Protein AF-A0A2A2M248-F1 (afdb_monomer)

Mean predicted aligned error: 16.59 Å

Secondary structure (DSSP, 8-state):
--SSHHHHHHHHHHHTTHHHHHHHHHTT-TTS--EEEEEEEHHHHHHHT-SS--TT--PPPPEESSSEE-----SEEEEEE-SSHHHHHHHHHHHHHHSTTT---S-------BTTTB-TTSSB-STT---HHHHHHHHSPPTTT-SSSTT-EEEEEEEEEE-HHHHHTS-HHHHHHHHTB-TTT-PBPPTTTS-TT-HHHHH--EETTEE---EE--EEEEEGGGTEEEEEEEEEESSTHHHHHHHHHHHTTTTTT---GGGGTEEE---EEEEE--HHHHHT----------------------PPPPPP----TT-GGGS---HHHHHHHHHHHHHHHHHH--GGGTSB-PPP--TT--EEEEEEEEEE--SSTT--EEEEEEEEPEEEEEEEEEEHHHHHHHHTT-SS---HHHHHHHHHHHHHHHHHHHT-BGGGTB--HHHH--SPP-PBPSSGGGHHHHHHHHHHHHHHTT--S-EEEEE-HHHHHHHHS--TTHHHHHHHHTTTSSSPPEE-TT-SSEEEEE-SSSSEEEEEEEEEEEEEEEE-SSEEEEEEEEEEEEEE--GGGEEEE-BGGGGGS--

Organism: NCBI:txid2018661

Radius of gyration: 29.54 Å; Cα contacts (8 Å, |Δi|>4): 1142; chains: 1; bounding box: 79×76×80 Å

Nearest PDB structures (foldseek):
  8u50-assembly1_A  TM=9.677E-01  e=1.140E-40  Klebsiella pneumoniae
  9bkx-assembly1_E  TM=9.732E-01  e=3.635E-36  Mycobacterium tuberculosis H37Rv
  7boj-assembly1_A  TM=9.757E-01  e=1.008E-35  Mycolicibacterium smegmatis MC2 155
  6i9g-assembly1_A  TM=9.709E-01  e=3.506E-35  Mycolicibacterium hassiacum DSM 44199
  7oe2-assembly1_A  TM=9.362E-01  e=7.101E-31  Haliangium ochraceum DSM 14365

Structure (mmCIF, N/CA/C/O backbone):
data_AF-A0A2A2M248-F1
#
_entry.id   AF-A0A2A2M248-F1
#
loop_
_atom_site.group_PDB
_atom_site.id
_atom_site.type_symbol
_atom_site.label_atom_id
_atom_site.label_alt_id
_atom_site.label_comp_id
_atom_site.label_asym_id
_atom_site.label_entity_id
_atom_site.label_seq_id
_atom_site.pdbx_PDB_ins_code
_atom_site.Cartn_x
_atom_site.Cartn_y
_atom_site.Cartn_z
_atom_site.occupancy
_atom_site.B_iso_or_equiv
_atom_site.auth_seq_id
_atom_site.auth_comp_id
_atom_site.auth_asym_id
_atom_site.auth_atom_id
_atom_site.pdbx_PDB_model_num
ATOM 1 N N . MET A 1 1 ? 13.737 -25.041 2.765 1.00 84.00 1 MET A N 1
ATOM 2 C CA . MET A 1 1 ? 14.114 -25.257 1.351 1.00 84.00 1 MET A CA 1
ATOM 3 C C . MET A 1 1 ? 14.710 -26.651 1.211 1.00 84.00 1 MET A C 1
ATOM 5 O O . MET A 1 1 ? 15.504 -27.046 2.057 1.00 84.00 1 MET A O 1
ATOM 9 N N . GLY A 1 2 ? 14.328 -27.418 0.185 1.00 76.06 2 GLY A N 1
ATOM 10 C CA . GLY A 1 2 ? 14.955 -28.715 -0.104 1.00 76.06 2 GLY A CA 1
ATOM 11 C C . GLY A 1 2 ? 16.451 -28.565 -0.406 1.00 76.06 2 GLY A C 1
ATOM 12 O O . GLY A 1 2 ? 16.897 -27.479 -0.770 1.00 76.06 2 GLY A O 1
ATOM 13 N N . ALA A 1 3 ? 17.242 -29.625 -0.233 1.00 77.00 3 ALA A N 1
ATOM 14 C CA . ALA A 1 3 ? 18.671 -29.624 -0.562 1.00 77.00 3 ALA A CA 1
ATOM 15 C C . ALA A 1 3 ? 18.916 -29.892 -2.061 1.00 77.00 3 ALA A C 1
ATOM 17 O O . ALA A 1 3 ? 18.217 -30.722 -2.643 1.00 77.00 3 ALA A O 1
ATOM 18 N N . GLY A 1 4 ? 19.923 -29.243 -2.659 1.00 82.38 4 GLY A N 1
ATOM 19 C CA . GLY A 1 4 ? 20.391 -29.505 -4.027 1.00 82.38 4 GLY A CA 1
ATOM 20 C C . GLY A 1 4 ? 20.053 -28.418 -5.056 1.00 82.38 4 GLY A C 1
ATOM 21 O O . GLY A 1 4 ? 19.279 -27.500 -4.786 1.00 82.38 4 GLY A O 1
ATOM 22 N N . GLU A 1 5 ? 20.619 -28.574 -6.258 1.00 81.94 5 GLU A N 1
ATOM 23 C CA . GLU A 1 5 ? 20.595 -27.573 -7.339 1.00 81.94 5 GLU A CA 1
ATOM 24 C C . GLU A 1 5 ? 19.174 -27.185 -7.766 1.00 81.94 5 GLU A C 1
ATOM 26 O O . GLU A 1 5 ? 18.875 -26.014 -7.973 1.00 81.94 5 GLU A O 1
ATOM 31 N N . LYS A 1 6 ? 18.256 -28.155 -7.848 1.00 87.06 6 LYS A N 1
ATOM 32 C CA . LYS A 1 6 ? 16.882 -27.918 -8.311 1.00 87.06 6 LYS A CA 1
ATOM 33 C C . LYS A 1 6 ? 16.079 -26.992 -7.370 1.00 87.06 6 LYS A C 1
ATOM 35 O O . LYS A 1 6 ? 15.515 -26.015 -7.862 1.00 87.06 6 LYS A O 1
ATOM 40 N N . PRO A 1 7 ? 16.010 -27.237 -6.044 1.00 91.12 7 PRO A N 1
ATOM 41 C CA . PRO A 1 7 ? 15.466 -26.269 -5.089 1.00 91.12 7 PRO A CA 1
ATOM 42 C C . PRO A 1 7 ? 16.129 -24.889 -5.130 1.00 91.12 7 PRO A C 1
ATOM 44 O O . PRO A 1 7 ? 15.430 -23.881 -5.067 1.00 91.12 7 PRO A O 1
ATOM 47 N N . GLU A 1 8 ? 17.455 -24.838 -5.260 1.00 93.94 8 GLU A N 1
ATOM 48 C CA . GLU A 1 8 ? 18.213 -23.582 -5.291 1.00 93.94 8 GLU A CA 1
ATOM 49 C C . GLU A 1 8 ? 17.917 -22.762 -6.556 1.00 93.94 8 GLU A C 1
ATOM 51 O O . GLU A 1 8 ? 17.721 -21.550 -6.467 1.00 93.94 8 GLU A O 1
ATOM 56 N N . ALA A 1 9 ? 17.805 -23.413 -7.716 1.00 90.81 9 ALA A N 1
ATOM 57 C CA . ALA A 1 9 ? 17.386 -22.786 -8.967 1.00 90.81 9 ALA A CA 1
ATOM 58 C C . ALA A 1 9 ? 15.929 -22.298 -8.902 1.00 90.81 9 ALA A C 1
ATOM 60 O O . ALA A 1 9 ? 15.633 -21.185 -9.330 1.00 90.81 9 ALA A O 1
ATOM 61 N N . GLY A 1 10 ? 15.022 -23.088 -8.314 1.00 92.50 10 GLY A N 1
ATOM 62 C CA . GLY A 1 10 ? 13.619 -22.698 -8.132 1.00 92.50 10 GLY A CA 1
ATOM 63 C C . GLY A 1 10 ? 13.454 -21.448 -7.262 1.00 92.50 10 GLY A C 1
ATOM 64 O O . GLY A 1 10 ? 12.672 -20.557 -7.595 1.00 92.50 10 GLY A O 1
ATOM 65 N N . VAL A 1 11 ? 14.227 -21.340 -6.177 1.00 95.38 11 VAL A N 1
ATOM 66 C CA . VAL A 1 11 ? 14.222 -20.153 -5.307 1.00 95.38 11 VAL A CA 1
ATOM 67 C C . VAL A 1 11 ? 14.859 -18.947 -5.995 1.00 95.38 11 VAL A C 1
ATOM 69 O O . VAL A 1 11 ? 14.265 -17.873 -5.963 1.00 95.38 11 VAL A O 1
ATOM 72 N N . ARG A 1 12 ? 16.002 -19.111 -6.678 1.00 95.12 12 ARG A N 1
ATOM 73 C CA . ARG A 1 12 ? 16.608 -18.030 -7.481 1.00 95.12 12 ARG A CA 1
ATOM 74 C C . ARG A 1 12 ? 15.663 -17.526 -8.575 1.00 95.12 12 ARG A C 1
ATOM 76 O O . ARG A 1 12 ? 15.551 -16.321 -8.777 1.00 95.12 12 ARG A O 1
ATOM 83 N N . GLY A 1 13 ? 14.911 -18.429 -9.205 1.00 93.56 13 GLY A N 1
ATOM 84 C CA . GLY A 1 13 ? 13.858 -18.077 -10.153 1.00 93.56 13 GLY A CA 1
ATOM 85 C C . GLY A 1 13 ? 12.722 -17.262 -9.532 1.00 93.56 13 GLY A C 1
ATOM 86 O O . GLY A 1 13 ? 12.208 -16.364 -10.191 1.00 93.56 13 GLY A O 1
ATOM 87 N N . LEU A 1 14 ? 12.347 -17.520 -8.270 1.00 95.56 14 LEU A N 1
ATOM 88 C CA . LEU A 1 14 ? 11.386 -16.677 -7.553 1.00 95.56 14 LEU A CA 1
ATOM 89 C C . LEU A 1 14 ? 11.960 -15.287 -7.245 1.00 95.56 14 LEU A C 1
ATOM 91 O O . LEU A 1 14 ? 11.227 -14.314 -7.405 1.00 95.56 14 LEU A O 1
ATOM 95 N N . CYS A 1 15 ? 13.230 -15.187 -6.830 1.00 94.56 15 CYS A N 1
ATOM 96 C CA . CYS A 1 15 ? 13.884 -13.899 -6.562 1.00 94.56 15 CYS A CA 1
ATOM 97 C C . CYS A 1 15 ? 13.741 -12.951 -7.761 1.00 94.56 15 CYS A C 1
ATOM 99 O O . CYS A 1 15 ? 13.190 -11.864 -7.606 1.00 94.56 15 CYS A O 1
ATOM 101 N N . ALA A 1 16 ? 14.105 -13.435 -8.953 1.00 90.75 16 ALA A N 1
ATOM 102 C CA . ALA A 1 16 ? 14.094 -12.676 -10.207 1.00 90.75 16 ALA A CA 1
ATOM 103 C C . ALA A 1 16 ? 12.709 -12.153 -10.628 1.00 90.75 16 ALA A C 1
ATOM 105 O O . ALA A 1 16 ? 12.596 -11.242 -11.443 1.00 90.75 16 ALA A O 1
ATOM 106 N N . ILE A 1 17 ? 11.630 -12.758 -10.121 1.00 92.12 17 ILE A N 1
ATOM 107 C CA . ILE A 1 17 ? 10.257 -12.398 -10.500 1.00 92.12 17 ILE A CA 1
ATOM 108 C C . ILE A 1 17 ? 9.453 -11.816 -9.341 1.00 92.12 17 ILE A C 1
ATOM 110 O O . ILE A 1 17 ? 8.294 -11.451 -9.551 1.00 92.12 17 ILE A O 1
ATOM 114 N N . LEU A 1 18 ? 10.008 -11.720 -8.130 1.00 93.75 18 LEU A N 1
ATOM 115 C CA . LEU A 1 18 ? 9.256 -11.293 -6.950 1.00 93.75 18 LEU A CA 1
ATOM 116 C C . LEU A 1 18 ? 8.674 -9.887 -7.136 1.00 93.75 18 LEU A C 1
ATOM 118 O O . LEU A 1 18 ? 7.494 -9.674 -6.855 1.00 93.75 18 LEU A O 1
ATOM 122 N N . SER A 1 19 ? 9.455 -8.953 -7.688 1.00 89.56 19 SER A N 1
ATOM 123 C CA . SER A 1 19 ? 8.989 -7.591 -7.971 1.00 89.56 19 SER A CA 1
ATOM 124 C C . SER A 1 19 ? 7.819 -7.590 -8.967 1.00 89.56 19 SER A C 1
ATOM 126 O O . SER A 1 19 ? 6.819 -6.893 -8.772 1.00 89.56 19 SER A O 1
ATOM 128 N N . SER A 1 20 ? 7.889 -8.435 -10.001 1.00 88.50 20 SER A N 1
ATOM 129 C CA . SER A 1 20 ? 6.816 -8.606 -10.986 1.00 88.50 20 SER A CA 1
ATOM 130 C C . SER A 1 20 ? 5.557 -9.237 -10.384 1.00 88.50 20 SER A C 1
ATOM 132 O O . SER A 1 20 ? 4.451 -8.843 -10.747 1.00 88.50 20 SER A O 1
ATOM 134 N N . LEU A 1 21 ? 5.705 -10.152 -9.421 1.00 92.12 21 LEU A N 1
ATOM 135 C CA . LEU A 1 21 ? 4.589 -10.774 -8.708 1.00 92.12 21 LEU A CA 1
ATOM 136 C C . LEU A 1 21 ? 3.850 -9.777 -7.827 1.00 92.12 21 LEU A C 1
ATOM 138 O O . LEU A 1 21 ? 2.623 -9.709 -7.890 1.00 92.12 21 LEU A O 1
ATOM 142 N N . VAL A 1 22 ? 4.590 -8.968 -7.063 1.00 91.06 22 VAL A N 1
ATOM 143 C CA . VAL A 1 22 ? 4.000 -7.894 -6.255 1.00 91.06 22 VAL A CA 1
ATOM 144 C C . VAL A 1 22 ? 3.210 -6.940 -7.148 1.00 91.06 22 VAL A C 1
ATOM 146 O O . VAL A 1 22 ? 2.074 -6.603 -6.819 1.00 91.06 22 VAL A O 1
ATOM 149 N N . ARG A 1 23 ? 3.756 -6.562 -8.315 1.00 86.88 23 ARG A N 1
ATOM 150 C CA . ARG A 1 23 ? 3.023 -5.755 -9.303 1.00 86.88 23 ARG A CA 1
ATOM 151 C C . ARG A 1 23 ? 1.783 -6.487 -9.821 1.00 86.88 23 ARG A C 1
ATOM 153 O O . ARG A 1 23 ? 0.706 -5.909 -9.805 1.00 86.88 23 ARG A O 1
ATOM 160 N N . GLY A 1 24 ? 1.899 -7.749 -10.226 1.00 85.69 24 GLY A N 1
ATOM 161 C CA . GLY A 1 24 ? 0.787 -8.523 -10.787 1.00 85.69 24 GLY A CA 1
ATOM 162 C C . GLY A 1 24 ? -0.398 -8.696 -9.830 1.00 85.69 24 GLY A C 1
ATOM 163 O O . GLY A 1 24 ? -1.547 -8.581 -10.253 1.00 85.69 24 GLY A O 1
ATOM 164 N N . VAL A 1 25 ? -0.137 -8.928 -8.540 1.00 85.62 25 VAL A N 1
ATOM 165 C CA . VAL A 1 25 ? -1.193 -9.052 -7.520 1.00 85.62 25 VAL A CA 1
ATOM 166 C C . VAL A 1 25 ? -1.684 -7.674 -7.069 1.00 85.62 25 VAL A C 1
ATOM 168 O O . VAL A 1 25 ? -2.887 -7.423 -7.035 1.00 85.62 25 VAL A O 1
ATOM 171 N N . GLY A 1 26 ? -0.762 -6.761 -6.754 1.00 74.56 26 GLY A N 1
ATOM 172 C CA . GLY A 1 26 ? -1.073 -5.469 -6.143 1.00 74.56 26 GLY A CA 1
ATOM 173 C C . GLY A 1 26 ? -1.683 -4.446 -7.099 1.00 74.56 26 GLY A C 1
ATOM 174 O O . GLY A 1 26 ? -2.474 -3.613 -6.669 1.00 74.56 26 GLY A O 1
ATOM 175 N N . PHE A 1 27 ? -1.383 -4.506 -8.402 1.00 74.69 27 PHE A N 1
ATOM 176 C CA . PHE A 1 27 ? -1.889 -3.529 -9.377 1.00 74.69 27 PHE A CA 1
ATOM 177 C C . PHE A 1 27 ? -3.420 -3.535 -9.490 1.00 74.69 27 PHE A C 1
ATOM 179 O O . PHE A 1 27 ? -4.024 -2.508 -9.785 1.00 74.69 27 PHE A O 1
ATOM 186 N N . ARG A 1 28 ? -4.054 -4.671 -9.183 1.00 68.88 28 ARG A N 1
ATOM 187 C CA . ARG A 1 28 ? -5.513 -4.855 -9.198 1.00 68.88 28 ARG A CA 1
ATOM 188 C C . ARG A 1 28 ? -6.226 -4.140 -8.039 1.00 68.88 28 ARG A C 1
ATOM 190 O O . ARG A 1 28 ? -7.449 -4.069 -8.041 1.00 68.88 28 ARG A O 1
ATOM 197 N N . ALA A 1 29 ? -5.480 -3.627 -7.057 1.00 73.31 29 ALA A N 1
ATOM 198 C CA . ALA A 1 29 ? -5.994 -2.912 -5.892 1.00 73.31 29 ALA A CA 1
ATOM 199 C C . ALA A 1 29 ? -5.057 -1.747 -5.527 1.00 73.31 29 ALA A C 1
ATOM 201 O O . ALA A 1 29 ? -4.178 -1.871 -4.674 1.00 73.31 29 ALA A O 1
ATOM 202 N N . ALA A 1 30 ? -5.231 -0.605 -6.199 1.00 64.94 30 ALA A N 1
ATOM 203 C CA . ALA A 1 30 ? -4.325 0.543 -6.100 1.00 64.94 30 ALA A CA 1
ATOM 204 C C . ALA A 1 30 ? -4.243 1.178 -4.693 1.00 64.94 30 ALA A C 1
ATOM 206 O O . ALA A 1 30 ? -3.213 1.756 -4.352 1.00 64.94 30 ALA A O 1
ATOM 207 N N . ASP A 1 31 ? -5.291 1.053 -3.875 1.00 75.06 31 ASP A N 1
ATOM 208 C CA . ASP A 1 31 ? -5.342 1.440 -2.456 1.00 75.06 31 ASP A CA 1
ATOM 209 C C . ASP A 1 31 ? -4.930 0.301 -1.504 1.00 75.06 31 ASP A C 1
ATOM 211 O O . ASP A 1 31 ? -4.801 0.496 -0.297 1.00 75.06 31 ASP A O 1
ATOM 215 N N . GLY A 1 32 ? -4.689 -0.892 -2.049 1.00 73.81 32 GLY A N 1
ATOM 216 C CA . GLY A 1 32 ? -4.362 -2.095 -1.300 1.00 73.81 32 GLY A CA 1
ATOM 217 C C . GLY A 1 32 ? -2.990 -2.055 -0.638 1.00 73.81 32 GLY A C 1
ATOM 218 O O . GLY A 1 32 ? -2.756 -2.829 0.284 1.00 73.81 32 GLY A O 1
ATOM 219 N N . GLY A 1 33 ? -2.085 -1.175 -1.082 1.00 89.44 33 GLY A N 1
ATOM 220 C CA . GLY A 1 33 ? -0.773 -0.981 -0.456 1.00 89.44 33 GLY A CA 1
ATOM 221 C C . GLY A 1 33 ? 0.058 -2.263 -0.345 1.00 89.44 33 GLY A C 1
ATOM 222 O O . GLY A 1 33 ? 0.809 -2.406 0.618 1.00 89.44 33 GLY A O 1
ATOM 223 N N . LEU A 1 34 ? -0.114 -3.207 -1.284 1.00 94.44 34 LEU A N 1
ATOM 224 C CA . LEU A 1 34 ? 0.548 -4.508 -1.228 1.00 94.44 34 LEU A CA 1
ATOM 225 C C . LEU A 1 34 ? 2.070 -4.342 -1.303 1.00 94.44 34 LEU A C 1
ATOM 227 O O . LEU A 1 34 ? 2.599 -3.805 -2.277 1.00 94.44 34 LEU A O 1
ATOM 231 N N . SER A 1 35 ? 2.768 -4.872 -0.309 1.00 96.44 35 SER A N 1
ATOM 232 C CA . SER A 1 35 ? 4.218 -5.019 -0.294 1.00 96.44 35 SER A CA 1
ATOM 233 C C . SER A 1 35 ? 4.599 -6.442 0.105 1.00 96.44 35 SER A C 1
ATOM 235 O O . SER A 1 35 ? 3.853 -7.145 0.788 1.00 96.44 35 SER A O 1
ATOM 237 N N . CYS A 1 36 ? 5.762 -6.889 -0.362 1.00 98.06 36 CYS A N 1
ATOM 238 C CA . CYS A 1 36 ? 6.342 -8.168 0.019 1.00 98.06 36 CYS A CA 1
ATOM 239 C C . CYS A 1 36 ? 7.849 -7.995 0.168 1.00 98.06 36 CYS A C 1
ATOM 241 O O . CYS A 1 36 ? 8.534 -7.679 -0.803 1.00 98.06 36 CYS A O 1
ATOM 243 N N . ILE A 1 37 ? 8.356 -8.224 1.374 1.00 98.56 37 ILE A N 1
ATOM 244 C CA . ILE A 1 37 ? 9.785 -8.220 1.675 1.00 98.56 37 ILE A CA 1
ATOM 245 C C . ILE A 1 37 ? 10.253 -9.669 1.782 1.00 98.56 37 ILE A C 1
ATOM 247 O O . ILE A 1 37 ? 9.679 -10.451 2.542 1.00 98.56 37 ILE A O 1
ATOM 251 N N . MET A 1 38 ? 11.300 -10.018 1.034 1.00 98.62 38 MET A N 1
ATOM 252 C CA . MET A 1 38 ? 11.925 -11.337 1.094 1.00 98.62 38 MET A CA 1
ATOM 253 C C . MET A 1 38 ? 13.181 -11.298 1.965 1.00 98.62 38 MET A C 1
ATOM 255 O O . MET A 1 38 ? 14.100 -10.526 1.705 1.00 98.62 38 MET A O 1
ATOM 259 N N . GLY A 1 39 ? 13.216 -12.146 2.989 1.00 98.75 39 GLY A N 1
ATOM 260 C CA . GLY A 1 39 ? 14.396 -12.402 3.810 1.00 98.75 39 GLY A CA 1
ATOM 261 C C . GLY A 1 39 ? 15.001 -13.769 3.497 1.00 98.75 39 GLY A C 1
ATOM 262 O O . GLY A 1 39 ? 14.278 -14.723 3.215 1.00 98.75 39 GLY A O 1
ATOM 263 N N . ILE A 1 40 ? 16.325 -13.876 3.567 1.00 98.75 40 ILE A N 1
ATOM 264 C CA . ILE A 1 40 ? 17.093 -15.089 3.279 1.00 98.75 40 ILE A CA 1
ATOM 265 C C . ILE A 1 40 ? 17.959 -15.426 4.495 1.00 98.75 40 ILE A C 1
ATOM 267 O O . ILE A 1 40 ? 18.733 -14.598 4.976 1.00 98.75 40 ILE A O 1
ATOM 271 N N . GLY A 1 41 ? 17.790 -16.636 5.025 1.00 98.62 41 GLY A N 1
ATOM 272 C CA . GLY A 1 41 ? 18.512 -17.120 6.199 1.00 98.62 41 GLY A CA 1
ATOM 273 C C . GLY A 1 41 ? 19.991 -17.365 5.898 1.00 98.62 41 GLY A C 1
ATOM 274 O O . GLY A 1 41 ? 20.373 -17.600 4.752 1.00 98.62 41 GLY A O 1
ATOM 275 N N . SER A 1 42 ? 20.833 -17.353 6.934 1.00 98.06 42 SER A N 1
ATOM 276 C CA . SER A 1 42 ? 22.295 -17.501 6.805 1.00 98.06 42 SER A CA 1
ATOM 277 C C . SER A 1 42 ? 22.728 -18.719 5.982 1.00 98.06 42 SER A C 1
ATOM 279 O O . SER A 1 42 ? 23.543 -18.586 5.064 1.00 98.06 42 SER A O 1
ATOM 281 N N . ASP A 1 43 ? 22.181 -19.893 6.295 1.00 96.31 43 ASP A N 1
ATOM 282 C CA . ASP A 1 43 ? 22.562 -21.145 5.635 1.00 96.31 43 ASP A CA 1
ATOM 283 C C . ASP A 1 43 ? 21.965 -21.231 4.221 1.00 96.31 43 ASP A C 1
ATOM 285 O O . ASP A 1 43 ? 22.585 -21.761 3.299 1.00 96.31 43 ASP A O 1
ATOM 289 N N . ALA A 1 44 ? 20.776 -20.654 4.017 1.00 97.50 44 ALA A N 1
ATOM 290 C CA . ALA A 1 44 ? 20.166 -20.535 2.698 1.00 97.50 44 ALA A CA 1
ATOM 291 C C . ALA A 1 44 ? 20.977 -19.603 1.787 1.00 97.50 44 ALA A C 1
ATOM 293 O O . ALA A 1 44 ? 21.154 -19.911 0.611 1.00 97.50 44 ALA A O 1
ATOM 294 N N . TRP A 1 45 ? 21.535 -18.515 2.326 1.00 97.88 45 TRP A N 1
ATOM 295 C CA . TRP A 1 45 ?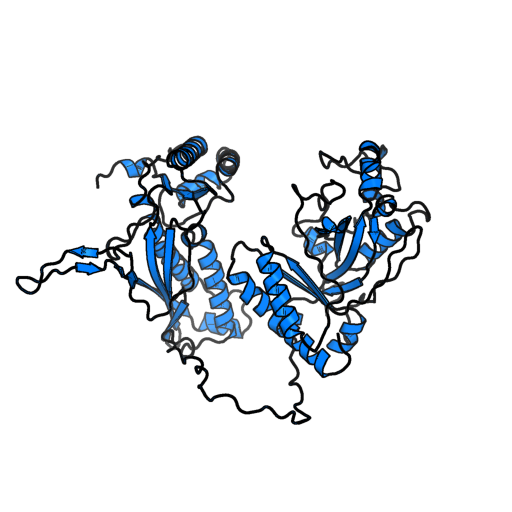 22.406 -17.608 1.581 1.00 97.88 45 TRP A CA 1
ATOM 296 C C . TRP A 1 45 ? 23.648 -18.315 1.036 1.00 97.88 45 TRP A C 1
ATOM 298 O O . TRP A 1 45 ? 23.989 -18.140 -0.133 1.00 97.88 45 TRP A O 1
ATOM 308 N N . ASP A 1 46 ? 24.301 -19.154 1.850 1.00 95.69 46 ASP A N 1
ATOM 309 C CA . ASP A 1 46 ? 25.488 -19.906 1.410 1.00 95.69 46 ASP A CA 1
ATOM 310 C C . ASP A 1 46 ? 25.185 -20.797 0.212 1.00 95.69 46 ASP A C 1
ATOM 312 O O . ASP A 1 46 ? 26.003 -20.939 -0.694 1.00 95.69 46 ASP A O 1
ATOM 316 N N . ARG A 1 47 ? 23.987 -21.373 0.202 1.00 94.94 47 ARG A N 1
ATOM 317 C CA . ARG A 1 47 ? 23.531 -22.280 -0.844 1.00 94.94 47 ARG A CA 1
ATOM 318 C C . ARG A 1 47 ? 23.070 -21.547 -2.103 1.00 94.94 47 ARG A C 1
ATOM 320 O O . ARG A 1 47 ? 23.296 -22.027 -3.205 1.00 94.94 47 ARG A O 1
ATOM 327 N N . LEU A 1 48 ? 22.415 -20.397 -1.948 1.00 94.88 48 LEU A N 1
ATOM 328 C CA . LEU A 1 48 ? 21.835 -19.647 -3.064 1.00 94.88 48 LEU A CA 1
ATOM 329 C C . LEU A 1 48 ? 22.841 -18.726 -3.756 1.00 94.88 48 LEU A C 1
ATOM 331 O O . LEU A 1 48 ? 22.778 -18.581 -4.973 1.00 94.88 48 LEU A O 1
ATOM 335 N N . PHE A 1 49 ? 23.746 -18.097 -3.006 1.00 94.88 49 PHE A N 1
ATOM 336 C CA . PHE A 1 49 ? 24.620 -17.039 -3.530 1.00 94.88 49 PHE A CA 1
ATOM 337 C C . PHE A 1 49 ? 26.088 -17.205 -3.132 1.00 94.88 49 PHE A C 1
ATOM 339 O O . PHE A 1 49 ? 26.969 -16.743 -3.852 1.00 94.88 49 PHE A O 1
ATOM 346 N N . GLY A 1 50 ? 26.376 -17.889 -2.021 1.00 92.81 50 GLY A N 1
ATOM 347 C CA . GLY A 1 50 ? 27.747 -18.084 -1.557 1.00 92.81 50 GLY A CA 1
ATOM 348 C C . GLY A 1 50 ? 28.419 -16.761 -1.178 1.00 92.81 50 GLY A C 1
ATOM 349 O O . GLY A 1 50 ? 27.858 -15.965 -0.426 1.00 92.81 50 GLY A O 1
ATOM 350 N N . ALA A 1 51 ? 29.646 -16.549 -1.659 1.00 92.38 51 ALA A N 1
ATOM 351 C CA . ALA A 1 51 ? 30.408 -15.325 -1.420 1.00 92.38 51 ALA A CA 1
ATOM 352 C C . ALA A 1 51 ? 30.230 -14.311 -2.570 1.00 92.38 51 ALA A C 1
ATOM 354 O O . ALA A 1 51 ? 30.225 -14.725 -3.730 1.00 92.38 51 ALA A O 1
ATOM 355 N N . PRO A 1 52 ? 30.205 -12.994 -2.286 1.00 94.31 52 PRO A N 1
ATOM 356 C CA . PRO A 1 52 ? 30.310 -12.363 -0.964 1.00 94.31 52 PRO A CA 1
ATOM 357 C C . PRO A 1 52 ? 29.054 -12.575 -0.093 1.00 94.31 52 PRO A C 1
ATOM 359 O O . PRO A 1 52 ? 27.974 -12.857 -0.603 1.00 94.31 52 PRO A O 1
ATOM 362 N N . ARG A 1 53 ? 29.210 -12.465 1.234 1.00 96.12 53 ARG A N 1
ATOM 363 C CA . ARG A 1 53 ? 28.121 -12.603 2.219 1.00 96.12 53 ARG A CA 1
ATOM 364 C C . ARG A 1 53 ? 27.886 -11.278 2.945 1.00 96.12 53 ARG A C 1
ATOM 366 O O . ARG A 1 53 ? 28.882 -10.597 3.206 1.00 96.12 53 ARG A O 1
ATOM 373 N N . PRO A 1 54 ? 26.637 -10.953 3.327 1.00 97.50 54 PRO A N 1
ATOM 374 C CA . PRO A 1 54 ? 26.365 -9.815 4.193 1.00 97.50 54 PRO A CA 1
ATOM 375 C C . PRO A 1 54 ? 27.142 -9.966 5.496 1.00 97.50 54 PRO A C 1
ATOM 377 O O . PRO A 1 54 ? 27.108 -11.023 6.136 1.00 97.50 54 PRO A O 1
ATOM 380 N N . LYS A 1 55 ? 27.878 -8.918 5.862 1.00 96.75 55 LYS A N 1
ATOM 381 C CA . LYS A 1 55 ? 28.929 -8.959 6.889 1.00 96.75 55 LYS A CA 1
ATOM 382 C C . LYS A 1 55 ? 28.496 -9.531 8.244 1.00 96.75 55 LYS A C 1
ATOM 384 O O . LYS A 1 55 ? 29.303 -10.171 8.913 1.00 96.75 55 LYS A O 1
ATOM 389 N N . GLU A 1 56 ? 27.252 -9.289 8.650 1.00 97.69 56 GLU A N 1
ATOM 390 C CA . GLU A 1 56 ? 26.714 -9.644 9.971 1.00 97.69 56 GLU A CA 1
ATOM 391 C C . GLU A 1 56 ? 25.635 -10.737 9.896 1.00 97.69 56 GLU A C 1
ATOM 393 O O . GLU A 1 56 ? 24.920 -10.976 10.867 1.00 97.69 56 GLU A O 1
ATOM 398 N N . LEU A 1 57 ? 25.498 -11.418 8.751 1.00 98.50 57 LEU A N 1
ATOM 399 C CA . LEU A 1 57 ? 24.535 -12.506 8.599 1.00 98.50 57 LEU A CA 1
ATOM 400 C C . LEU A 1 57 ? 25.023 -13.780 9.303 1.00 98.50 57 LEU A C 1
ATOM 402 O O . LEU A 1 57 ? 26.000 -14.409 8.889 1.00 98.50 57 LEU A O 1
ATOM 406 N N . HIS A 1 58 ? 24.273 -14.211 10.315 1.00 98.44 58 HIS A N 1
ATOM 407 C CA . HIS A 1 58 ? 24.436 -15.492 11.007 1.00 98.44 58 HIS A CA 1
ATOM 408 C C . HIS A 1 58 ? 23.070 -16.072 11.411 1.00 98.44 58 HIS A C 1
ATOM 410 O O . HIS A 1 58 ? 22.086 -15.334 11.459 1.00 98.44 58 HIS A O 1
ATOM 416 N N . PRO A 1 59 ? 22.958 -17.384 11.701 1.00 98.44 59 PRO A N 1
ATOM 417 C CA . PRO A 1 59 ? 21.719 -17.957 12.224 1.00 98.44 59 PRO A CA 1
ATOM 418 C C . PRO A 1 59 ? 21.322 -17.302 13.551 1.00 98.44 59 PRO A C 1
ATOM 420 O O . PRO A 1 59 ? 22.195 -16.991 14.361 1.00 98.44 59 PRO A O 1
ATOM 423 N N . PHE A 1 60 ? 20.019 -17.144 13.805 1.00 98.50 60 PHE A N 1
ATOM 424 C CA . PHE A 1 60 ? 19.532 -16.573 15.065 1.00 98.50 60 PHE A CA 1
ATOM 425 C C . PHE A 1 60 ? 20.151 -17.286 16.272 1.00 98.50 60 PHE A C 1
ATOM 427 O O . PHE A 1 60 ? 20.136 -18.520 16.360 1.00 98.50 60 PHE A O 1
ATOM 434 N N . ARG A 1 61 ? 20.694 -16.501 17.202 1.00 97.56 61 ARG A N 1
ATOM 435 C CA . ARG A 1 61 ? 21.362 -17.014 18.396 1.00 97.56 61 ARG A CA 1
ATOM 436 C C . ARG A 1 61 ? 20.315 -17.340 19.447 1.00 97.56 61 ARG A C 1
ATOM 438 O O . ARG A 1 61 ? 19.612 -16.463 19.927 1.00 97.56 61 ARG A O 1
ATOM 445 N N . GLU A 1 62 ? 20.211 -18.616 19.797 1.00 97.94 62 GLU A N 1
ATOM 446 C CA . GLU A 1 62 ? 19.327 -19.067 20.870 1.00 97.94 62 GLU A CA 1
ATOM 447 C C . GLU A 1 62 ? 19.725 -18.414 22.207 1.00 97.94 62 GLU A C 1
ATOM 449 O O . GLU A 1 62 ? 20.892 -18.480 22.602 1.00 97.94 62 GLU A O 1
ATOM 454 N N . ILE A 1 63 ? 18.756 -17.840 22.930 1.00 98.56 63 ILE A N 1
ATOM 455 C CA . ILE A 1 63 ? 18.994 -17.183 24.224 1.00 98.56 63 ILE A CA 1
ATOM 456 C C . ILE A 1 63 ? 18.319 -17.982 25.335 1.00 98.56 63 ILE A C 1
ATOM 458 O O . ILE A 1 63 ? 17.108 -18.213 25.324 1.00 98.56 63 ILE A O 1
ATOM 462 N N . ARG A 1 64 ? 19.113 -18.390 26.328 1.00 97.75 64 ARG A N 1
ATOM 463 C CA . ARG A 1 64 ? 18.658 -19.114 27.524 1.00 97.75 64 ARG A CA 1
ATOM 464 C C . ARG A 1 64 ? 18.881 -18.256 28.765 1.00 97.75 64 ARG A C 1
ATOM 466 O O . ARG A 1 64 ? 19.899 -18.396 29.441 1.00 97.75 64 ARG A O 1
ATOM 473 N N . GLY A 1 65 ? 17.939 -17.354 29.021 1.00 96.56 65 GLY A N 1
ATOM 474 C CA . GLY A 1 65 ? 17.918 -16.500 30.205 1.00 96.56 65 GLY A CA 1
ATOM 475 C C . GLY A 1 65 ? 16.923 -17.002 31.250 1.00 96.56 65 GLY A C 1
ATOM 476 O O . GLY A 1 65 ? 16.798 -18.207 31.473 1.00 96.56 65 GLY A O 1
ATOM 477 N N . VAL A 1 66 ? 16.201 -16.076 31.890 1.00 96.31 66 VAL A N 1
ATOM 478 C CA . VAL A 1 66 ? 15.069 -16.432 32.768 1.00 96.31 66 VAL A CA 1
ATOM 479 C C . VAL A 1 66 ? 13.942 -17.064 31.950 1.00 96.31 66 VAL A C 1
ATOM 481 O O . VAL A 1 66 ? 13.330 -18.041 32.380 1.00 96.31 66 VAL A O 1
ATOM 484 N N . HIS A 1 67 ? 13.742 -16.541 30.741 1.00 97.94 67 HIS A N 1
ATOM 485 C CA . HIS A 1 67 ? 12.896 -17.116 29.703 1.00 97.94 67 HIS A CA 1
ATOM 486 C C . HIS A 1 67 ? 13.753 -17.607 28.531 1.00 97.94 67 HIS A C 1
ATOM 488 O O . HIS A 1 67 ? 14.947 -17.309 28.434 1.00 97.94 67 HIS A O 1
ATOM 494 N N . HIS A 1 68 ? 13.150 -18.390 27.638 1.00 98.25 68 HIS A N 1
ATOM 495 C CA . HIS A 1 68 ? 13.833 -19.006 26.499 1.00 98.25 68 HIS A CA 1
ATOM 496 C C . HIS A 1 68 ? 13.380 -18.368 25.185 1.00 98.25 68 HIS A C 1
ATOM 498 O O . HIS A 1 68 ? 12.187 -18.363 24.891 1.00 98.25 68 HIS A O 1
ATOM 504 N N . ALA A 1 69 ? 14.333 -17.873 24.394 1.00 98.50 69 ALA A N 1
ATOM 505 C CA . ALA A 1 69 ? 14.130 -17.508 22.994 1.00 98.50 69 ALA A CA 1
ATOM 506 C C . ALA A 1 69 ? 14.758 -18.600 22.108 1.00 98.50 69 ALA A C 1
ATOM 508 O O . ALA A 1 69 ? 15.989 -18.653 21.984 1.00 98.50 69 ALA A O 1
ATOM 509 N N . PRO A 1 70 ? 13.947 -19.504 21.526 1.00 98.50 70 PRO A N 1
ATOM 510 C CA . PRO A 1 70 ? 14.455 -20.598 20.707 1.00 98.50 70 PRO A CA 1
ATOM 511 C C . PRO A 1 70 ? 15.004 -20.092 19.368 1.00 98.50 70 PRO A C 1
ATOM 513 O O . PRO A 1 70 ? 14.492 -19.127 18.810 1.00 98.50 70 PRO A O 1
ATOM 516 N N . SER A 1 71 ? 15.997 -20.796 18.820 1.00 98.25 71 SER A N 1
ATOM 517 C CA . SER A 1 71 ? 16.380 -20.678 17.408 1.00 98.25 71 SER A CA 1
ATOM 518 C C . SER A 1 71 ? 15.660 -21.762 16.613 1.00 98.25 71 SER A C 1
ATOM 520 O O . SER A 1 71 ? 15.786 -22.950 16.923 1.00 98.25 71 SER A O 1
ATOM 522 N N . THR A 1 72 ? 14.852 -21.362 15.634 1.00 97.94 72 THR A N 1
ATOM 523 C CA . THR A 1 72 ? 13.996 -22.263 14.850 1.00 97.94 72 THR A CA 1
ATOM 524 C C . THR A 1 72 ? 14.321 -22.201 13.357 1.00 97.94 72 THR A C 1
ATOM 526 O O . THR A 1 72 ? 14.770 -21.156 12.882 1.00 97.94 72 THR A O 1
ATOM 529 N N . PRO A 1 73 ? 14.076 -23.288 12.595 1.00 92.38 73 PRO A N 1
ATOM 530 C CA . PRO A 1 73 ? 14.345 -23.318 11.158 1.00 92.38 73 PRO A CA 1
ATOM 531 C C . PRO A 1 73 ? 13.622 -22.212 10.383 1.00 92.38 73 PRO A C 1
ATOM 533 O O . PRO A 1 73 ? 12.455 -21.927 10.649 1.00 92.38 73 PRO A O 1
ATOM 536 N N . GLY A 1 74 ? 14.302 -21.660 9.377 1.00 94.38 74 GLY A N 1
ATOM 537 C CA . GLY A 1 74 ? 13.775 -20.604 8.521 1.00 94.38 74 GLY A CA 1
ATOM 538 C C . GLY A 1 74 ? 14.776 -20.219 7.436 1.00 94.38 74 GLY A C 1
ATOM 539 O O . GLY A 1 74 ? 15.703 -19.457 7.685 1.00 94.38 74 GLY A O 1
ATOM 540 N N . ASP A 1 75 ? 14.604 -20.766 6.231 1.00 98.06 75 ASP A N 1
ATOM 541 C CA . ASP A 1 75 ? 15.490 -20.465 5.095 1.00 98.06 75 ASP A CA 1
ATOM 542 C C . ASP A 1 75 ? 15.064 -19.194 4.357 1.00 98.06 75 ASP A C 1
ATOM 544 O O . ASP A 1 75 ? 15.908 -18.426 3.906 1.00 98.06 75 ASP A O 1
ATOM 548 N N . LEU A 1 76 ? 13.752 -18.994 4.215 1.00 98.50 76 LEU A N 1
ATOM 549 C CA . LEU A 1 76 ? 13.142 -17.893 3.478 1.00 98.50 76 LEU A CA 1
ATOM 550 C C . LEU A 1 76 ? 12.030 -17.287 4.333 1.00 98.50 76 LEU A C 1
ATOM 552 O O . LEU A 1 76 ? 11.214 -18.021 4.890 1.00 98.50 76 LEU A O 1
ATOM 556 N N . LEU A 1 77 ? 11.985 -15.962 4.386 1.00 98.75 77 LEU A N 1
ATOM 557 C CA . LEU A 1 77 ? 10.914 -15.178 4.987 1.00 98.75 77 LEU A CA 1
ATOM 558 C C . LEU A 1 77 ? 10.206 -14.395 3.885 1.00 98.75 77 LEU A C 1
ATOM 560 O O . LEU A 1 77 ? 10.866 -13.760 3.069 1.00 98.75 77 LEU A O 1
ATOM 564 N N . PHE A 1 78 ? 8.877 -14.383 3.909 1.00 98.69 78 PHE A N 1
ATOM 565 C CA . PHE A 1 78 ? 8.069 -13.466 3.111 1.00 98.69 78 PHE A CA 1
ATOM 566 C C . PHE A 1 78 ? 7.202 -12.649 4.060 1.00 98.69 78 PHE A C 1
ATOM 568 O O . PHE A 1 78 ? 6.219 -13.152 4.600 1.00 98.69 78 PHE A O 1
ATOM 575 N N . HIS A 1 79 ? 7.582 -11.394 4.286 1.00 98.75 79 HIS A N 1
ATOM 576 C CA . HIS A 1 79 ? 6.762 -10.455 5.038 1.00 98.75 79 HIS A CA 1
ATOM 577 C C . HIS A 1 79 ? 5.855 -9.710 4.058 1.00 98.75 79 HIS A C 1
ATOM 579 O O . HIS A 1 79 ? 6.315 -8.849 3.307 1.00 98.75 79 HIS A O 1
ATOM 585 N N . ILE A 1 80 ? 4.580 -10.099 4.033 1.00 98.56 80 ILE A N 1
ATOM 586 C CA . ILE A 1 80 ? 3.576 -9.599 3.092 1.00 98.56 80 ILE A CA 1
ATOM 587 C C . ILE A 1 80 ? 2.609 -8.688 3.841 1.00 98.56 80 ILE A C 1
ATOM 589 O O . ILE A 1 80 ? 2.036 -9.094 4.852 1.00 98.56 80 ILE A O 1
ATOM 593 N N . ARG A 1 81 ? 2.400 -7.475 3.329 1.00 97.44 81 ARG A N 1
ATOM 594 C CA . ARG A 1 81 ? 1.492 -6.491 3.925 1.00 97.44 81 ARG A CA 1
ATOM 595 C C . ARG A 1 81 ? 0.574 -5.899 2.882 1.00 97.44 81 ARG A C 1
ATOM 597 O O . ARG A 1 81 ? 0.998 -5.657 1.762 1.00 97.44 81 ARG A O 1
ATOM 604 N N . ALA A 1 82 ? -0.659 -5.622 3.279 1.00 96.06 82 ALA A N 1
ATOM 605 C CA . ALA A 1 82 ? -1.638 -4.899 2.488 1.00 96.06 82 ALA A CA 1
ATOM 606 C C . ALA A 1 82 ? -2.724 -4.331 3.411 1.00 96.06 82 ALA A C 1
ATOM 608 O O . ALA A 1 82 ? -2.902 -4.793 4.538 1.00 96.06 82 ALA A O 1
ATOM 609 N N . ALA A 1 83 ? -3.498 -3.372 2.909 1.00 92.69 83 ALA A N 1
ATOM 610 C CA . ALA A 1 83 ? -4.702 -2.865 3.563 1.00 92.69 83 ALA A CA 1
ATOM 611 C C . ALA A 1 83 ? -5.828 -3.916 3.632 1.00 92.69 83 ALA A C 1
ATOM 613 O O . ALA A 1 83 ? -6.771 -3.764 4.407 1.00 92.69 83 ALA A O 1
ATOM 614 N N . ARG A 1 84 ? -5.744 -4.981 2.821 1.00 91.12 84 ARG A N 1
ATOM 615 C CA . ARG A 1 84 ? -6.736 -6.057 2.749 1.00 91.12 84 ARG A CA 1
ATOM 616 C C . ARG A 1 84 ? -6.078 -7.432 2.794 1.00 91.12 84 ARG A C 1
ATOM 618 O O . ARG A 1 84 ? -5.098 -7.689 2.097 1.00 91.12 84 ARG A O 1
ATOM 625 N N . GLN A 1 85 ? -6.675 -8.336 3.567 1.00 93.81 85 GLN A N 1
ATOM 626 C CA . GLN A 1 85 ? -6.152 -9.685 3.793 1.00 93.81 85 GLN A CA 1
ATOM 627 C C . GLN A 1 85 ? -6.115 -10.551 2.528 1.00 93.81 85 GLN A C 1
ATOM 629 O O . GLN A 1 85 ? -5.239 -11.400 2.388 1.00 93.81 85 GLN A O 1
ATOM 634 N N . ASP A 1 86 ? -7.057 -10.351 1.608 1.00 94.00 86 ASP A N 1
ATOM 635 C CA . ASP A 1 86 ? -7.150 -11.126 0.372 1.00 94.00 86 ASP A CA 1
ATOM 636 C C . ASP A 1 86 ? -5.948 -10.900 -0.554 1.00 94.00 86 ASP A C 1
ATOM 638 O O . ASP A 1 86 ? -5.471 -11.849 -1.171 1.00 94.00 86 ASP A O 1
ATOM 642 N N . LEU A 1 87 ? -5.390 -9.687 -0.582 1.00 93.88 87 LEU A N 1
ATOM 643 C CA . LEU A 1 87 ? -4.160 -9.386 -1.319 1.00 93.88 87 LEU A CA 1
ATOM 644 C C . LEU A 1 87 ? -2.947 -10.100 -0.717 1.00 93.88 87 LEU A C 1
ATOM 646 O O . LEU A 1 87 ? -2.152 -10.687 -1.453 1.00 93.88 87 LEU A O 1
ATOM 650 N N . CYS A 1 88 ? -2.824 -10.093 0.616 1.00 97.38 88 CYS A N 1
ATOM 651 C CA . CYS A 1 88 ? -1.772 -10.840 1.305 1.00 97.38 88 CYS A CA 1
ATOM 652 C C . CYS A 1 88 ? -1.886 -12.342 1.021 1.00 97.38 88 CYS A C 1
ATOM 654 O O . CYS A 1 88 ? -0.887 -13.002 0.736 1.00 97.38 88 CYS A O 1
ATOM 656 N N . PHE A 1 89 ? -3.111 -12.868 1.072 1.00 96.31 89 PHE A N 1
ATOM 657 C CA . PHE A 1 89 ? -3.398 -14.277 0.841 1.00 96.31 89 PHE A CA 1
ATOM 658 C C . PHE A 1 89 ? -3.096 -14.702 -0.602 1.00 96.31 89 PHE A C 1
ATOM 660 O O . PHE A 1 89 ? -2.435 -15.716 -0.814 1.00 96.31 89 PHE A O 1
ATOM 667 N N . GLU A 1 90 ? -3.509 -13.913 -1.597 1.00 96.44 90 GLU A N 1
ATOM 668 C CA . GLU A 1 90 ? -3.205 -14.183 -3.006 1.00 96.44 90 GLU A CA 1
ATOM 669 C C . GLU A 1 90 ? -1.695 -14.129 -3.273 1.00 96.44 90 GLU A C 1
ATOM 671 O O . GLU A 1 90 ? -1.150 -15.021 -3.924 1.00 96.44 90 GLU A O 1
ATOM 676 N N . MET A 1 91 ? -0.988 -13.135 -2.723 1.00 97.44 91 MET A N 1
ATOM 677 C CA . MET A 1 91 ? 0.470 -13.052 -2.849 1.00 97.44 91 MET A CA 1
ATOM 678 C C . MET A 1 91 ? 1.155 -14.288 -2.247 1.00 97.44 91 MET A C 1
ATOM 680 O O . MET A 1 91 ? 2.009 -14.900 -2.896 1.00 97.44 91 MET A O 1
ATOM 684 N N . ALA A 1 92 ? 0.741 -14.707 -1.047 1.00 97.94 92 ALA A N 1
ATOM 685 C CA . ALA A 1 92 ? 1.243 -15.919 -0.406 1.00 97.94 92 ALA A CA 1
ATOM 686 C C . ALA A 1 92 ? 0.970 -17.168 -1.263 1.00 97.94 92 ALA A C 1
ATOM 688 O O . ALA A 1 92 ? 1.881 -17.962 -1.506 1.00 97.94 92 ALA A O 1
ATOM 689 N N . ALA A 1 93 ? -0.244 -17.314 -1.805 1.00 96.88 93 ALA A N 1
ATOM 690 C CA . ALA A 1 93 ? -0.608 -18.429 -2.676 1.00 96.88 93 ALA A CA 1
ATOM 691 C C . ALA A 1 93 ? 0.256 -18.484 -3.950 1.00 96.88 93 ALA A C 1
ATOM 693 O O . ALA A 1 93 ? 0.719 -19.560 -4.342 1.00 96.88 93 ALA A O 1
ATOM 694 N N . GLN A 1 94 ? 0.533 -17.336 -4.582 1.00 97.38 94 GLN A N 1
ATOM 695 C CA . GLN A 1 94 ? 1.384 -17.258 -5.775 1.00 97.38 94 GLN A CA 1
ATOM 696 C C . GLN A 1 94 ? 2.849 -17.610 -5.488 1.00 97.38 94 GLN A C 1
ATOM 698 O O . GLN A 1 94 ? 3.487 -18.252 -6.335 1.00 97.38 94 GLN A O 1
ATOM 703 N N . ILE A 1 95 ? 3.368 -17.228 -4.315 1.00 97.56 95 ILE A N 1
ATOM 704 C CA . ILE A 1 95 ? 4.707 -17.606 -3.839 1.00 97.56 95 ILE A CA 1
ATOM 705 C C . ILE A 1 95 ? 4.767 -19.116 -3.582 1.00 97.56 95 ILE A C 1
ATOM 707 O O . ILE A 1 95 ? 5.606 -19.806 -4.163 1.00 97.56 95 ILE A O 1
ATOM 711 N N . VAL A 1 96 ? 3.845 -19.654 -2.776 1.00 96.75 96 VAL A N 1
ATOM 712 C CA . VAL A 1 96 ? 3.813 -21.083 -2.416 1.00 96.75 96 VAL A CA 1
ATOM 713 C C . VAL A 1 96 ? 3.672 -21.959 -3.658 1.00 96.75 96 VAL A C 1
ATOM 715 O O . VAL A 1 96 ? 4.387 -22.950 -3.794 1.00 96.75 96 VAL A O 1
ATOM 718 N N . LYS A 1 97 ? 2.819 -21.568 -4.614 1.00 95.12 97 LYS A N 1
ATOM 719 C CA . LYS A 1 97 ? 2.659 -22.278 -5.891 1.00 95.12 97 LYS A CA 1
ATOM 720 C C . LYS A 1 97 ? 3.973 -22.390 -6.665 1.00 95.12 97 LYS A C 1
ATOM 722 O O . LYS A 1 97 ? 4.236 -23.428 -7.262 1.00 95.12 97 LYS A O 1
ATOM 727 N N . ARG A 1 98 ? 4.793 -21.337 -6.675 1.00 94.88 98 ARG A N 1
ATOM 728 C CA . ARG A 1 98 ? 6.078 -21.313 -7.398 1.00 94.88 98 ARG A CA 1
ATOM 729 C C . ARG A 1 98 ? 7.186 -22.046 -6.666 1.00 94.88 98 ARG A C 1
ATOM 731 O O . ARG A 1 98 ? 8.070 -22.595 -7.309 1.00 94.88 98 ARG A O 1
ATOM 738 N N . LEU A 1 99 ? 7.111 -22.090 -5.341 1.00 95.25 99 LEU A N 1
ATOM 739 C CA . LEU A 1 99 ? 8.029 -22.858 -4.505 1.00 95.25 99 LEU A CA 1
ATOM 740 C C . LEU A 1 99 ? 7.606 -24.321 -4.324 1.00 95.25 99 LEU A C 1
ATOM 742 O O . LEU A 1 99 ? 8.302 -25.073 -3.636 1.00 95.25 99 LEU A O 1
ATOM 746 N N . ALA A 1 100 ? 6.500 -24.747 -4.940 1.00 93.50 100 ALA A N 1
ATOM 747 C CA . ALA A 1 100 ? 6.018 -26.117 -4.865 1.00 93.50 100 ALA A CA 1
ATOM 748 C C . ALA A 1 100 ? 7.093 -27.099 -5.362 1.00 93.50 100 ALA A C 1
ATOM 750 O O . ALA A 1 100 ? 7.587 -27.002 -6.482 1.00 93.50 100 ALA A O 1
ATOM 751 N N . GLY A 1 101 ? 7.471 -28.050 -4.505 1.00 91.38 101 GLY A N 1
ATOM 752 C CA . GLY A 1 101 ? 8.545 -29.010 -4.784 1.00 91.38 101 GLY A CA 1
ATOM 753 C C . GLY A 1 101 ? 9.969 -28.493 -4.527 1.00 91.38 101 GLY A C 1
ATOM 754 O O . GLY A 1 101 ? 10.905 -29.287 -4.584 1.00 91.38 101 GLY A O 1
ATOM 755 N N . PHE A 1 102 ? 10.145 -27.211 -4.190 1.00 94.50 102 PHE A N 1
ATOM 756 C CA . PHE A 1 102 ? 11.442 -26.598 -3.863 1.00 94.50 102 PHE A CA 1
ATOM 757 C C . PHE A 1 102 ? 11.556 -26.206 -2.384 1.00 94.50 102 PHE A C 1
ATOM 759 O O . PHE A 1 102 ? 12.629 -26.307 -1.785 1.00 94.50 102 PHE A O 1
ATOM 766 N N . ALA A 1 103 ? 10.455 -25.791 -1.757 1.00 94.81 103 ALA A N 1
ATOM 767 C CA . ALA A 1 103 ? 10.397 -25.453 -0.340 1.00 94.81 103 ALA A CA 1
ATOM 768 C C . ALA A 1 103 ? 9.075 -25.905 0.301 1.00 94.81 103 ALA A C 1
ATOM 770 O O . ALA A 1 103 ? 8.119 -26.271 -0.379 1.00 94.81 103 ALA A O 1
ATOM 771 N N . SER A 1 104 ? 9.045 -25.888 1.631 1.00 94.62 104 SER A N 1
ATOM 772 C CA . SER A 1 104 ? 7.875 -26.193 2.454 1.00 94.62 104 SER A CA 1
ATOM 773 C C . SER A 1 104 ? 7.669 -25.072 3.464 1.00 94.62 104 SER A C 1
ATOM 775 O O . SER A 1 104 ? 8.648 -24.567 4.018 1.00 94.62 104 SER A O 1
ATOM 777 N N . VAL A 1 105 ? 6.414 -24.721 3.727 1.00 96.50 105 VAL A N 1
ATOM 778 C CA . VAL A 1 105 ? 6.047 -23.737 4.752 1.00 96.50 105 VAL A CA 1
ATOM 779 C C . VAL A 1 105 ? 6.263 -24.350 6.138 1.00 96.50 105 VAL A C 1
ATOM 781 O O . VAL A 1 105 ? 5.771 -25.445 6.409 1.00 96.50 105 VAL A O 1
ATOM 784 N N . THR A 1 106 ? 7.027 -23.671 6.995 1.00 95.00 106 THR A N 1
ATOM 785 C CA . THR A 1 106 ? 7.315 -24.105 8.377 1.00 95.00 106 THR A CA 1
ATOM 786 C C . THR A 1 106 ? 6.561 -23.295 9.428 1.00 95.00 106 THR A C 1
ATOM 788 O O . THR A 1 106 ? 6.290 -23.816 10.505 1.00 95.00 106 THR A O 1
ATOM 791 N N . ASP A 1 107 ? 6.208 -22.049 9.115 1.00 96.75 107 ASP A N 1
ATOM 792 C CA . ASP A 1 107 ? 5.351 -21.177 9.917 1.00 96.75 107 ASP A CA 1
ATOM 793 C C . ASP A 1 107 ? 4.569 -20.262 8.962 1.00 96.75 107 ASP A C 1
ATOM 795 O O . ASP A 1 107 ? 5.112 -19.792 7.961 1.00 96.75 107 ASP A O 1
ATOM 799 N N . GLU A 1 108 ? 3.289 -20.049 9.255 1.00 97.38 108 GLU A N 1
ATOM 800 C CA . GLU A 1 108 ? 2.382 -19.173 8.511 1.00 97.38 108 GLU A CA 1
ATOM 801 C C . GLU A 1 108 ? 1.518 -18.439 9.531 1.00 97.38 108 GLU A C 1
ATOM 803 O O . GLU A 1 108 ? 0.858 -19.063 10.368 1.00 97.38 108 GLU A O 1
ATOM 808 N N . VAL A 1 109 ? 1.557 -17.108 9.495 1.00 97.94 109 VAL A N 1
ATOM 809 C CA . VAL A 1 109 ? 0.806 -16.263 10.419 1.00 97.94 109 VAL A CA 1
ATOM 810 C C . VAL A 1 109 ? 0.119 -15.155 9.642 1.00 97.94 109 VAL A C 1
ATOM 812 O O . VAL A 1 109 ? 0.750 -14.356 8.956 1.00 97.94 109 VAL A O 1
ATOM 815 N N . HIS A 1 110 ? -1.200 -15.105 9.789 1.00 97.75 110 HIS A N 1
ATOM 816 C CA . HIS A 1 110 ? -2.040 -14.041 9.268 1.00 97.75 110 HIS A CA 1
ATOM 817 C C . HIS A 1 110 ? -2.283 -13.016 10.373 1.00 97.75 110 HIS A C 1
ATOM 819 O O . HIS A 1 110 ? -3.122 -13.226 11.250 1.00 97.75 110 HIS A O 1
ATOM 825 N N . GLY A 1 111 ? -1.508 -11.934 10.338 1.00 97.06 111 GLY A N 1
ATOM 826 C CA . GLY A 1 111 ? -1.656 -10.823 11.269 1.00 97.06 111 GLY A CA 1
ATOM 827 C C . GLY A 1 111 ? -2.850 -9.927 10.938 1.00 97.06 111 GLY A C 1
ATOM 828 O O . GLY A 1 111 ? -3.300 -9.879 9.794 1.00 97.06 111 GLY A O 1
ATOM 829 N N . PHE A 1 112 ? -3.349 -9.194 11.930 1.00 95.88 112 PHE A N 1
ATOM 830 C CA . PHE A 1 112 ? -4.378 -8.172 11.743 1.00 95.88 112 PHE A CA 1
ATOM 831 C C . PHE A 1 112 ? -4.119 -6.963 12.643 1.00 95.88 112 PHE A C 1
ATOM 833 O O . PHE A 1 112 ? -3.650 -7.107 13.768 1.00 95.88 112 PHE A O 1
ATOM 840 N N . ARG A 1 113 ? -4.485 -5.765 12.178 1.00 92.50 113 ARG A N 1
ATOM 841 C CA . ARG A 1 113 ? -4.496 -4.561 13.021 1.00 92.50 113 ARG A CA 1
ATOM 842 C C . ARG A 1 113 ? -5.631 -4.665 14.038 1.00 92.50 113 ARG A C 1
ATOM 844 O O . ARG A 1 113 ? -6.766 -4.961 13.662 1.00 92.50 113 ARG A O 1
ATOM 851 N N . TYR A 1 114 ? -5.345 -4.404 15.309 1.00 90.75 114 TYR A N 1
ATOM 852 C CA . TYR A 1 114 ? -6.331 -4.482 16.382 1.00 90.75 114 TYR A CA 1
ATOM 853 C C . TYR A 1 114 ? -6.647 -3.082 16.915 1.00 90.75 114 TYR A C 1
ATOM 855 O O . TYR A 1 114 ? -5.779 -2.401 17.453 1.00 90.75 114 TYR A O 1
ATOM 863 N N . PHE A 1 115 ? -7.898 -2.648 16.730 1.00 90.44 115 PHE A N 1
ATOM 864 C CA . PHE A 1 115 ? -8.370 -1.304 17.082 1.00 90.44 115 PHE A CA 1
ATOM 865 C C . PHE A 1 115 ? -7.446 -0.178 16.556 1.00 90.44 115 PHE A C 1
ATOM 867 O O . PHE A 1 115 ? -7.144 -0.126 15.364 1.00 90.44 115 PHE A O 1
ATOM 874 N N . ASP A 1 116 ? -7.043 0.730 17.439 1.00 84.75 116 ASP A N 1
ATOM 875 C CA . ASP A 1 116 ? -6.180 1.897 17.263 1.00 84.75 116 ASP A CA 1
ATOM 876 C C . ASP A 1 116 ? -4.686 1.534 17.380 1.00 84.75 116 ASP A C 1
ATOM 878 O O . ASP A 1 116 ? -3.982 2.094 18.209 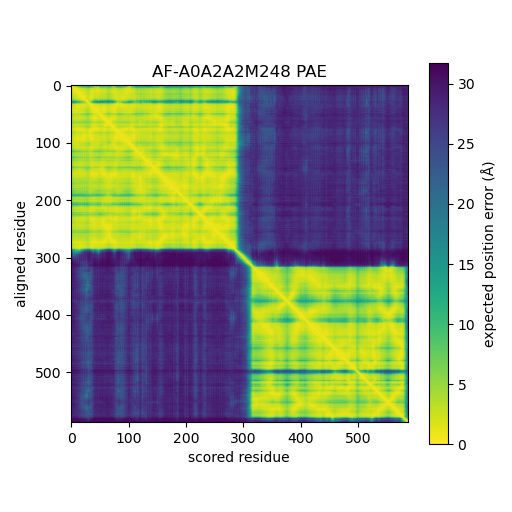1.00 84.75 116 ASP A O 1
ATOM 882 N N . ASP A 1 117 ? -4.211 0.582 16.563 1.00 88.62 117 ASP A N 1
ATOM 883 C CA . ASP A 1 117 ? -2.813 0.083 16.567 1.00 88.62 117 ASP A CA 1
ATOM 884 C C . ASP A 1 117 ? -2.385 -0.619 17.860 1.00 88.62 117 ASP A C 1
ATOM 886 O O . ASP A 1 117 ? -1.238 -0.522 18.293 1.00 88.62 117 ASP A O 1
ATOM 890 N N . ARG A 1 118 ? -3.301 -1.352 18.496 1.00 93.31 118 ARG A N 1
ATOM 891 C CA . ARG A 1 118 ? -2.996 -2.080 19.729 1.00 93.31 118 ARG A CA 1
ATOM 892 C C . ARG A 1 118 ? -2.470 -3.483 19.474 1.00 93.31 118 ARG A C 1
ATOM 894 O O . ARG A 1 118 ? -2.837 -4.143 18.505 1.00 93.31 118 ARG A O 1
ATOM 901 N N . ASP A 1 119 ? -1.681 -3.978 20.416 1.00 94.88 119 ASP A N 1
ATOM 902 C CA . ASP A 1 119 ? -1.444 -5.405 20.581 1.00 94.88 119 ASP A CA 1
ATOM 903 C C . ASP A 1 119 ? -2.604 -6.090 21.338 1.00 94.88 119 ASP A C 1
ATOM 905 O O . ASP A 1 119 ? -3.546 -5.453 21.825 1.00 94.88 119 ASP A O 1
ATOM 909 N N . LEU A 1 120 ? -2.550 -7.420 21.469 1.00 95.88 120 LEU A N 1
ATOM 910 C CA . LEU A 1 120 ? -3.566 -8.173 22.224 1.00 95.88 120 LEU A CA 1
ATOM 911 C C . LEU A 1 120 ? -3.438 -8.029 23.749 1.00 95.88 120 LEU A C 1
ATOM 913 O O . LEU A 1 120 ? -4.338 -8.449 24.476 1.00 95.88 120 LEU A O 1
ATOM 917 N N . LEU A 1 121 ? -2.358 -7.420 24.244 1.00 96.94 121 LEU A N 1
ATOM 918 C CA . LEU A 1 121 ? -2.202 -7.037 25.649 1.00 96.94 121 LEU A CA 1
ATOM 919 C C . LEU A 1 121 ? -2.911 -5.696 25.938 1.00 96.94 121 LEU A C 1
ATOM 921 O O . LEU A 1 121 ? -3.184 -5.359 27.100 1.00 96.94 121 LEU A O 1
ATOM 925 N N . GLY A 1 122 ? -3.309 -4.979 24.886 1.00 95.44 122 GLY A N 1
ATOM 926 C CA . GLY A 1 122 ? -4.129 -3.777 24.906 1.00 95.44 122 GLY A CA 1
ATOM 927 C C . GLY A 1 122 ? -3.326 -2.481 24.966 1.00 95.44 122 GLY A C 1
ATOM 928 O O . GLY A 1 122 ? -3.909 -1.463 25.336 1.00 95.44 122 GLY A O 1
ATOM 929 N N . PHE A 1 123 ? -2.035 -2.508 24.641 1.00 97.38 123 PHE A N 1
ATOM 930 C CA . PHE A 1 123 ? -1.181 -1.322 24.521 1.00 97.38 123 PHE A CA 1
ATOM 931 C C . PHE A 1 123 ? -0.994 -0.969 23.047 1.00 97.38 123 PHE A C 1
ATOM 933 O O . PHE A 1 123 ? -1.019 -1.862 22.206 1.00 97.38 123 PHE A O 1
ATOM 940 N N . VAL A 1 124 ? -0.845 0.319 22.731 1.00 93.19 124 VAL A N 1
ATOM 941 C CA . VAL A 1 124 ? -0.487 0.747 21.371 1.00 93.19 124 VAL A CA 1
ATOM 942 C C . VAL A 1 124 ? 0.923 0.236 21.070 1.00 93.19 124 VAL A C 1
ATOM 944 O O . VAL A 1 124 ? 1.819 0.358 21.905 1.00 93.19 124 VAL A O 1
ATOM 947 N N . ASP A 1 125 ? 1.111 -0.379 19.905 1.00 90.56 125 ASP A N 1
ATOM 948 C CA . ASP A 1 125 ? 2.381 -0.976 19.500 1.00 90.56 125 ASP A CA 1
ATOM 949 C C . ASP A 1 125 ? 2.927 -0.282 18.246 1.00 90.56 125 ASP A C 1
ATOM 951 O O . ASP A 1 125 ? 2.301 -0.267 17.188 1.00 90.56 125 ASP A O 1
ATOM 955 N N . GLY A 1 126 ? 4.122 0.296 18.379 1.00 88.19 126 GLY A N 1
ATOM 956 C CA . GLY A 1 126 ? 4.834 0.981 17.298 1.00 88.19 126 GLY A CA 1
ATOM 957 C C . GLY A 1 126 ? 5.031 2.484 17.503 1.00 88.19 126 GLY A C 1
ATOM 958 O O . GLY A 1 126 ? 5.633 3.114 16.641 1.00 88.19 126 GLY A O 1
ATOM 959 N N . THR A 1 127 ? 4.600 3.058 18.632 1.00 87.50 127 THR A N 1
ATOM 960 C CA . THR A 1 127 ? 4.641 4.513 18.884 1.00 87.50 127 THR A CA 1
ATOM 961 C C . THR A 1 127 ? 6.034 5.130 18.732 1.00 87.50 127 THR A C 1
ATOM 963 O O . THR A 1 127 ? 6.179 6.164 18.090 1.00 87.50 127 THR A O 1
ATOM 966 N N . GLU A 1 128 ? 7.068 4.469 19.259 1.00 90.31 128 GLU A N 1
ATOM 967 C CA . GLU A 1 128 ? 8.467 4.935 19.195 1.00 90.31 128 GLU A CA 1
ATOM 968 C C . GLU A 1 128 ? 9.227 4.412 17.963 1.00 90.31 128 GLU A C 1
ATOM 970 O O . GLU A 1 128 ? 10.460 4.391 17.944 1.00 90.31 128 GLU A O 1
ATOM 975 N N . ASN A 1 129 ? 8.524 3.927 16.933 1.00 94.94 129 ASN A N 1
ATOM 976 C CA . ASN A 1 129 ? 9.193 3.593 15.681 1.00 94.94 129 ASN A CA 1
ATOM 977 C C . ASN A 1 129 ? 9.792 4.859 15.051 1.00 94.94 129 ASN A C 1
ATOM 979 O O . ASN A 1 129 ? 9.124 5.895 14.983 1.00 94.94 129 ASN A O 1
ATOM 983 N N . PRO A 1 130 ? 11.021 4.786 14.515 1.00 93.88 130 PRO A N 1
ATOM 984 C CA . PRO A 1 130 ? 11.560 5.883 13.735 1.00 93.88 130 PRO A CA 1
ATOM 985 C C . PRO A 1 130 ? 10.719 6.091 12.469 1.00 93.88 130 PRO A C 1
ATOM 987 O O . PRO A 1 130 ? 10.198 5.137 11.886 1.00 93.88 130 PRO A O 1
ATOM 990 N N . VAL A 1 131 ? 10.616 7.341 12.019 1.00 86.44 131 VAL A N 1
ATOM 991 C CA . VAL A 1 131 ? 9.849 7.727 10.825 1.00 86.44 131 VAL A CA 1
ATOM 992 C C . VAL A 1 131 ? 10.755 8.324 9.756 1.00 86.44 131 VAL A C 1
ATOM 994 O O . VAL A 1 131 ? 11.861 8.786 10.040 1.00 86.44 131 VAL A O 1
ATOM 997 N N . GLU A 1 132 ? 10.276 8.310 8.512 1.00 92.12 132 GLU A N 1
ATOM 998 C CA . GLU A 1 132 ? 10.925 8.955 7.366 1.00 92.12 132 GLU A CA 1
ATOM 999 C C . GLU A 1 132 ? 12.423 8.611 7.249 1.00 92.12 132 GLU A C 1
ATOM 1001 O O . GLU A 1 132 ? 12.784 7.448 7.051 1.00 92.12 132 GLU A O 1
ATOM 1006 N N . GLN A 1 133 ? 13.306 9.608 7.354 1.00 93.69 133 GLN A N 1
ATOM 1007 C CA . GLN A 1 133 ? 14.747 9.412 7.245 1.00 93.69 133 GLN A CA 1
ATOM 1008 C C . GLN A 1 133 ? 15.309 8.602 8.416 1.00 93.69 133 GLN A C 1
ATOM 1010 O O . GLN A 1 133 ? 16.128 7.721 8.183 1.00 93.69 133 GLN A O 1
ATOM 1015 N N . GLY A 1 134 ? 14.810 8.803 9.640 1.00 93.62 134 GLY A N 1
ATOM 1016 C CA . GLY A 1 134 ? 15.238 8.010 10.796 1.00 93.62 134 GLY A CA 1
ATOM 1017 C C . GLY A 1 134 ? 14.945 6.521 10.602 1.00 93.62 134 GLY A C 1
ATOM 1018 O O . GLY A 1 134 ? 15.762 5.674 10.958 1.00 93.62 134 GLY A O 1
ATOM 1019 N N . ALA A 1 135 ? 13.815 6.188 9.963 1.00 95.06 135 ALA A N 1
ATOM 1020 C CA . ALA A 1 135 ? 13.486 4.802 9.632 1.00 95.06 135 ALA A CA 1
ATOM 1021 C C . ALA A 1 135 ? 14.505 4.209 8.652 1.00 95.06 135 ALA A C 1
ATOM 1023 O O . ALA A 1 135 ? 14.964 3.083 8.842 1.00 95.06 135 ALA A O 1
ATOM 1024 N N . ARG A 1 136 ? 14.900 4.977 7.628 1.00 94.69 136 ARG A N 1
ATOM 1025 C CA . ARG A 1 136 ? 15.937 4.569 6.667 1.00 94.69 136 ARG A CA 1
ATOM 1026 C C . ARG A 1 136 ? 17.290 4.403 7.350 1.00 94.69 136 ARG A C 1
ATOM 1028 O O . ARG A 1 136 ? 17.915 3.364 7.180 1.00 94.69 136 ARG A O 1
ATOM 1035 N N . ASP A 1 137 ? 17.696 5.360 8.175 1.00 95.00 137 ASP A N 1
ATOM 1036 C CA . ASP A 1 137 ? 18.985 5.347 8.875 1.00 95.00 137 ASP A CA 1
ATOM 1037 C C . ASP A 1 137 ? 19.097 4.184 9.873 1.00 95.00 137 ASP A C 1
ATOM 1039 O O . ASP A 1 137 ? 20.185 3.641 10.088 1.00 95.00 137 ASP A O 1
ATOM 1043 N N . ALA A 1 138 ? 17.972 3.785 10.473 1.00 96.25 138 ALA A N 1
ATOM 1044 C CA . ALA A 1 138 ? 17.897 2.659 11.395 1.00 96.25 138 ALA A CA 1
ATOM 1045 C C . ALA A 1 138 ? 17.919 1.294 10.690 1.00 96.25 138 ALA A C 1
ATOM 1047 O O . ALA A 1 138 ? 18.415 0.327 11.271 1.00 96.25 138 ALA A O 1
ATOM 1048 N N . THR A 1 139 ? 17.386 1.195 9.467 1.00 98.00 139 THR A N 1
ATOM 1049 C CA . THR A 1 139 ? 17.085 -0.095 8.816 1.00 98.00 139 THR A CA 1
ATOM 1050 C C . THR A 1 139 ? 17.937 -0.418 7.598 1.00 98.00 139 THR A C 1
ATOM 1052 O O . THR A 1 139 ? 18.193 -1.596 7.358 1.00 98.00 139 THR A O 1
ATOM 1055 N N . VAL A 1 140 ? 18.384 0.583 6.841 1.00 97.69 140 VAL A N 1
ATOM 1056 C CA . VAL A 1 140 ? 19.074 0.393 5.563 1.00 97.69 140 VAL A CA 1
ATOM 1057 C C . VAL A 1 140 ? 20.583 0.396 5.775 1.00 97.69 140 VAL A C 1
ATOM 1059 O O . VAL A 1 140 ? 21.143 1.311 6.377 1.00 97.69 140 VAL A O 1
ATOM 1062 N N . ILE A 1 141 ? 21.251 -0.632 5.260 1.00 97.75 141 ILE A N 1
ATOM 1063 C CA . ILE A 1 141 ? 22.709 -0.752 5.286 1.00 97.75 141 ILE A CA 1
ATOM 1064 C C . ILE A 1 141 ? 23.317 0.314 4.373 1.00 97.75 141 ILE A C 1
ATOM 1066 O O . ILE A 1 141 ? 22.989 0.394 3.185 1.00 97.75 141 ILE A O 1
ATOM 1070 N N . GLY A 1 142 ? 24.210 1.135 4.926 1.00 93.31 142 GLY A N 1
ATOM 1071 C CA . GLY A 1 142 ? 24.947 2.141 4.171 1.00 93.31 142 GLY A CA 1
ATOM 1072 C C . GLY A 1 142 ? 26.204 1.570 3.515 1.00 93.31 142 GLY A C 1
ATOM 1073 O O . GLY A 1 142 ? 26.806 0.616 4.004 1.00 93.31 142 GLY A O 1
ATOM 1074 N N . ALA A 1 143 ? 26.673 2.218 2.445 1.00 91.06 143 ALA A N 1
ATOM 1075 C CA . ALA A 1 143 ? 27.887 1.799 1.736 1.00 91.06 143 ALA A CA 1
ATOM 1076 C C . ALA A 1 143 ? 29.165 1.830 2.601 1.00 91.06 143 ALA A C 1
ATOM 1078 O O . ALA A 1 143 ? 30.138 1.147 2.291 1.00 91.06 143 ALA A O 1
ATOM 1079 N N . ALA A 1 144 ? 29.173 2.618 3.682 1.00 89.62 144 ALA A N 1
ATOM 1080 C CA . ALA A 1 144 ? 30.275 2.649 4.643 1.00 89.62 144 ALA A CA 1
ATOM 1081 C C . ALA A 1 144 ? 30.317 1.405 5.551 1.00 89.62 144 ALA A C 1
ATOM 1083 O O . ALA A 1 144 ? 31.398 1.023 6.001 1.00 89.62 144 ALA A O 1
ATOM 1084 N N . ASP A 1 145 ? 29.165 0.777 5.804 1.00 90.75 145 ASP A N 1
ATOM 1085 C CA . ASP A 1 145 ? 29.038 -0.376 6.700 1.00 90.75 145 ASP A CA 1
ATOM 1086 C C . ASP A 1 145 ? 29.329 -1.686 5.953 1.00 90.75 145 ASP A C 1
ATOM 1088 O O . ASP A 1 145 ? 30.119 -2.520 6.420 1.00 90.75 145 ASP A O 1
ATOM 1092 N N . ASP A 1 146 ? 28.709 -1.829 4.776 1.00 95.00 146 ASP A N 1
ATOM 1093 C CA . ASP A 1 146 ? 28.882 -2.942 3.842 1.00 95.00 146 ASP A CA 1
ATOM 1094 C C . ASP A 1 146 ? 28.610 -2.458 2.397 1.00 95.00 146 ASP A C 1
ATOM 1096 O O . ASP A 1 146 ? 27.454 -2.332 1.989 1.00 95.00 146 ASP A O 1
ATOM 1100 N N . PRO A 1 147 ? 29.652 -2.146 1.601 1.00 92.31 147 PRO A N 1
ATOM 1101 C CA . PRO A 1 147 ? 29.481 -1.559 0.271 1.00 92.31 147 PRO A CA 1
ATOM 1102 C C . PRO A 1 147 ? 28.842 -2.510 -0.743 1.00 92.31 147 PRO A C 1
ATOM 1104 O O . PRO A 1 147 ? 28.260 -2.042 -1.715 1.00 92.31 147 PRO A O 1
ATOM 1107 N N . VAL A 1 148 ? 28.959 -3.827 -0.543 1.00 94.69 148 VAL A N 1
ATOM 1108 C CA . VAL A 1 148 ? 28.406 -4.830 -1.468 1.00 94.69 148 VAL A CA 1
ATOM 1109 C C . VAL A 1 148 ? 26.904 -4.990 -1.258 1.00 94.69 148 VAL A C 1
ATOM 1111 O O . VAL A 1 148 ? 26.166 -5.205 -2.213 1.00 94.69 148 VAL A O 1
ATOM 1114 N N . PHE A 1 149 ? 26.458 -4.862 -0.011 1.00 96.75 149 PHE A N 1
ATOM 1115 C CA . PHE A 1 149 ? 25.072 -5.086 0.396 1.00 96.75 149 PHE A CA 1
ATOM 1116 C C . PHE A 1 149 ? 24.359 -3.799 0.823 1.00 96.75 149 PHE A C 1
ATOM 1118 O O . PHE A 1 149 ? 23.351 -3.844 1.534 1.00 96.75 149 PHE A O 1
ATOM 1125 N N . ALA A 1 150 ? 24.866 -2.648 0.373 1.00 96.19 150 ALA A N 1
ATOM 1126 C CA . ALA A 1 150 ? 24.228 -1.357 0.578 1.00 96.19 150 ALA A CA 1
ATOM 1127 C C . ALA A 1 150 ? 22.797 -1.370 0.014 1.00 96.19 150 ALA A C 1
ATOM 1129 O O . ALA A 1 150 ? 22.540 -1.908 -1.062 1.00 96.19 150 ALA A O 1
ATOM 1130 N N . GLY A 1 151 ? 21.849 -0.798 0.756 1.00 94.94 151 GLY A N 1
ATOM 1131 C CA . GLY A 1 151 ? 20.422 -0.880 0.425 1.00 94.94 151 GLY A CA 1
ATOM 1132 C C . GLY A 1 151 ? 19.708 -2.121 0.976 1.00 94.94 151 GLY A C 1
ATOM 1133 O O . GLY A 1 151 ? 18.480 -2.158 0.956 1.00 94.94 151 GLY A O 1
ATOM 1134 N N . GLY A 1 152 ? 20.444 -3.110 1.496 1.00 98.12 152 GLY A N 1
ATOM 1135 C CA . GLY A 1 152 ? 19.879 -4.242 2.229 1.00 98.12 152 GLY A CA 1
ATOM 1136 C C . GLY A 1 152 ? 19.505 -3.907 3.678 1.00 98.12 152 GLY A C 1
ATOM 1137 O O . GLY A 1 152 ? 19.692 -2.785 4.153 1.00 98.12 152 GLY A O 1
ATOM 1138 N N . SER A 1 153 ? 18.990 -4.901 4.399 1.00 98.81 153 SER A N 1
ATOM 1139 C CA . SER A 1 153 ? 18.624 -4.816 5.819 1.00 98.81 153 SER A CA 1
ATOM 1140 C C . SER A 1 153 ? 18.776 -6.178 6.506 1.00 98.81 153 SER A C 1
ATOM 1142 O O . SER A 1 153 ? 18.920 -7.205 5.846 1.00 98.81 153 SER A O 1
ATOM 1144 N N . TYR A 1 154 ? 18.708 -6.212 7.832 1.00 98.88 154 TYR A N 1
ATOM 1145 C CA . TYR A 1 154 ? 18.545 -7.441 8.603 1.00 98.88 154 TYR A CA 1
ATOM 1146 C C . TYR A 1 154 ? 17.185 -7.438 9.282 1.00 98.88 154 TYR A C 1
ATOM 1148 O O . TYR A 1 154 ? 16.716 -6.399 9.747 1.00 98.88 154 TYR A O 1
ATOM 1156 N N . VAL A 1 155 ? 16.566 -8.612 9.368 1.00 98.88 155 VAL A N 1
ATOM 1157 C CA . VAL A 1 155 ? 15.275 -8.786 10.030 1.00 98.88 155 VAL A CA 1
ATOM 1158 C C . VAL A 1 155 ? 15.313 -9.972 10.984 1.00 98.88 155 VAL A C 1
ATOM 1160 O O . VAL A 1 155 ? 15.780 -11.057 10.630 1.00 98.88 155 VAL A O 1
ATOM 1163 N N . ILE A 1 156 ? 14.814 -9.761 12.200 1.00 98.88 156 ILE A N 1
ATOM 1164 C CA . ILE A 1 156 ? 14.586 -10.818 13.188 1.00 98.88 156 ILE A CA 1
ATOM 1165 C C . ILE A 1 156 ? 13.084 -10.955 13.408 1.00 98.88 156 ILE A C 1
ATOM 1167 O O . ILE A 1 156 ? 12.384 -9.955 13.572 1.00 98.88 156 ILE A O 1
ATOM 1171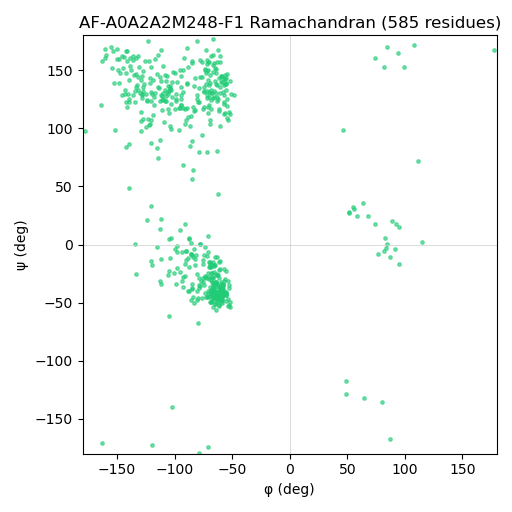 N N . VAL A 1 157 ? 12.605 -12.199 13.426 1.00 98.81 157 VAL A N 1
ATOM 1172 C CA . VAL A 1 157 ? 11.204 -12.533 13.706 1.00 98.81 157 VAL A CA 1
ATOM 1173 C C . VAL A 1 157 ? 11.095 -13.463 14.903 1.00 98.81 157 VAL A C 1
ATOM 1175 O O . VAL A 1 157 ? 11.917 -14.367 15.075 1.00 98.81 157 VAL A O 1
ATOM 1178 N N . GLN A 1 158 ? 10.057 -13.259 15.709 1.00 98.81 158 GLN A N 1
ATOM 1179 C CA . GLN A 1 158 ? 9.694 -14.136 16.818 1.00 98.81 158 GLN A CA 1
ATOM 1180 C C . GLN A 1 158 ? 8.174 -14.183 16.972 1.00 98.81 158 GLN A C 1
ATOM 1182 O O . GLN A 1 158 ? 7.503 -13.160 17.087 1.00 98.81 158 GLN A O 1
ATOM 1187 N N . LYS A 1 159 ? 7.615 -15.386 17.029 1.00 98.62 159 LYS A N 1
ATOM 1188 C CA . LYS A 1 159 ? 6.197 -15.603 17.311 1.00 98.62 159 LYS A CA 1
ATOM 1189 C C . LYS A 1 159 ? 6.002 -15.726 18.817 1.00 98.62 159 LYS A C 1
ATOM 1191 O O . LYS A 1 159 ? 6.527 -16.662 19.421 1.00 98.62 159 LYS A O 1
ATOM 1196 N N . TYR A 1 160 ? 5.244 -14.811 19.413 1.00 98.69 160 TYR A N 1
ATOM 1197 C CA . TYR A 1 160 ? 4.908 -14.832 20.835 1.00 98.69 160 TYR A CA 1
ATOM 1198 C C . TYR A 1 160 ? 3.471 -15.298 21.050 1.00 98.69 160 TYR A C 1
ATOM 1200 O O . TYR A 1 160 ? 2.564 -14.827 20.368 1.00 98.69 160 TYR A O 1
ATOM 1208 N N . LEU A 1 161 ? 3.266 -16.204 22.007 1.00 98.50 161 LEU A N 1
ATOM 1209 C CA . LEU A 1 161 ? 1.944 -16.588 22.509 1.00 98.50 161 LEU A CA 1
ATOM 1210 C C . LEU A 1 161 ? 1.740 -16.025 23.914 1.00 98.50 161 LEU A C 1
ATOM 1212 O O . LEU A 1 161 ? 2.614 -16.185 24.771 1.00 98.50 161 LEU A O 1
ATOM 1216 N N . HIS A 1 162 ? 0.578 -15.420 24.137 1.00 98.38 162 HIS A N 1
ATOM 1217 C CA . HIS A 1 162 ? 0.237 -14.682 25.346 1.00 98.38 162 HIS A CA 1
ATOM 1218 C C . HIS A 1 162 ? -0.701 -15.474 26.257 1.00 98.38 162 HIS A C 1
ATOM 1220 O O . HIS A 1 162 ? -1.702 -16.033 25.811 1.00 98.38 162 HIS A O 1
ATOM 1226 N N . ASP A 1 163 ? -0.418 -15.461 27.556 1.00 98.06 163 ASP A N 1
ATOM 1227 C CA . ASP A 1 163 ? -1.335 -15.883 28.615 1.00 98.06 163 ASP A CA 1
ATOM 1228 C C . ASP A 1 163 ? -2.218 -14.689 29.018 1.00 98.06 163 ASP A C 1
ATOM 1230 O O . ASP A 1 163 ? -1.904 -13.929 29.942 1.00 98.06 163 ASP A O 1
ATOM 1234 N N . LEU A 1 164 ? -3.311 -14.485 28.272 1.00 97.50 164 LEU A N 1
ATOM 1235 C CA . LEU A 1 164 ? -4.215 -13.351 28.488 1.00 97.50 164 LEU A CA 1
ATOM 1236 C C . LEU A 1 164 ? -4.962 -13.426 29.823 1.00 97.50 164 LEU A C 1
ATOM 1238 O O . LEU A 1 164 ? -5.272 -12.382 30.391 1.00 97.50 164 LEU A O 1
ATOM 1242 N N . ASP A 1 165 ? -5.225 -14.621 30.354 1.00 97.25 165 ASP A N 1
ATOM 1243 C CA . ASP A 1 165 ? -5.860 -14.772 31.668 1.00 97.25 165 ASP A CA 1
ATOM 1244 C C . ASP A 1 165 ? -4.929 -14.255 32.766 1.00 97.25 165 ASP A C 1
ATOM 1246 O O . ASP A 1 165 ? -5.330 -13.452 33.615 1.00 97.25 165 ASP A O 1
ATOM 1250 N N . LYS A 1 166 ? -3.652 -14.654 32.712 1.00 98.19 166 LYS A N 1
ATOM 1251 C CA . LYS A 1 166 ? -2.630 -14.151 33.629 1.00 98.19 166 LYS A CA 1
ATOM 1252 C C . LYS A 1 166 ? -2.406 -12.653 33.452 1.00 98.19 166 LYS A C 1
ATOM 1254 O O . LYS A 1 166 ? -2.283 -11.954 34.455 1.00 98.19 166 LYS A O 1
ATOM 1259 N N . TRP A 1 167 ? -2.381 -12.151 32.218 1.00 98.38 167 TRP A N 1
ATOM 1260 C CA . TRP A 1 167 ? -2.221 -10.722 31.946 1.00 98.38 167 TRP A CA 1
ATOM 1261 C C . TRP A 1 167 ? -3.382 -9.891 32.497 1.00 98.38 167 TRP A C 1
ATOM 1263 O O . TRP A 1 167 ? -3.159 -8.931 33.233 1.00 98.38 167 TRP A O 1
ATOM 1273 N N . ASN A 1 168 ? -4.622 -10.286 32.211 1.00 97.62 168 ASN A N 1
ATOM 1274 C CA . ASN A 1 168 ? -5.822 -9.559 32.629 1.00 97.62 168 ASN A CA 1
ATOM 1275 C C . ASN A 1 168 ? -6.064 -9.606 34.146 1.00 97.62 168 ASN A C 1
ATOM 1277 O O . ASN A 1 168 ? -6.785 -8.762 34.675 1.00 97.62 168 ASN A O 1
ATOM 1281 N N . ALA A 1 169 ? -5.451 -10.555 34.859 1.00 98.25 169 ALA A N 1
ATOM 1282 C CA . ALA A 1 169 ? -5.453 -10.588 36.320 1.00 98.25 169 ALA A CA 1
ATOM 1283 C C . ALA A 1 169 ? -4.508 -9.548 36.960 1.00 98.25 169 ALA A C 1
ATOM 1285 O O . ALA A 1 169 ? -4.632 -9.263 38.154 1.00 98.25 169 ALA A O 1
ATOM 1286 N N . ILE A 1 170 ? -3.561 -8.985 36.199 1.00 98.38 170 ILE A N 1
ATOM 1287 C CA . ILE A 1 170 ? -2.633 -7.949 36.671 1.00 98.38 170 ILE A CA 1
ATOM 1288 C C . ILE A 1 170 ? -3.352 -6.586 36.642 1.00 98.38 170 ILE A C 1
ATOM 1290 O O . ILE A 1 170 ? -3.899 -6.224 35.600 1.00 98.38 170 ILE A O 1
ATOM 1294 N N . PRO A 1 171 ? -3.343 -5.799 37.739 1.00 98.25 171 PRO A N 1
ATOM 1295 C CA . PRO A 1 171 ? -3.898 -4.443 37.741 1.00 98.25 171 PRO A CA 1
ATOM 1296 C C . PRO A 1 171 ? -3.264 -3.555 36.665 1.00 98.25 171 PRO A C 1
ATOM 1298 O O . PRO A 1 171 ? 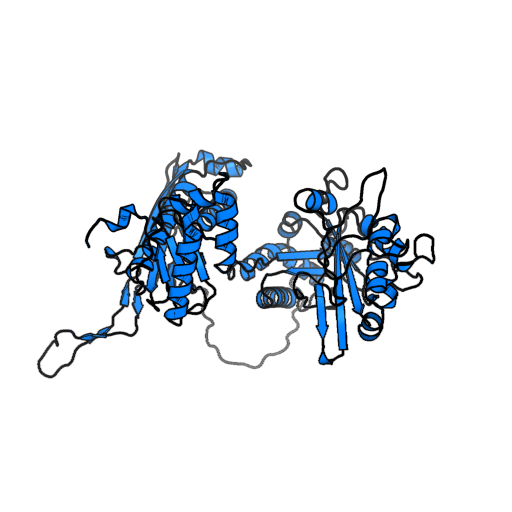-2.065 -3.671 36.400 1.00 98.25 171 PRO A O 1
ATOM 1301 N N . VAL A 1 172 ? -4.046 -2.646 36.079 1.00 97.62 172 VAL A N 1
ATOM 1302 C CA . VAL A 1 172 ? -3.612 -1.807 34.946 1.00 97.62 172 VAL A CA 1
ATOM 1303 C C . VAL A 1 172 ? -2.339 -1.032 35.277 1.00 97.62 172 VAL A C 1
ATOM 1305 O O . VAL A 1 172 ? -1.395 -1.073 34.502 1.00 97.62 172 VAL A O 1
ATOM 1308 N N . GLU A 1 173 ? -2.237 -0.456 36.471 1.00 96.31 173 GLU A N 1
ATOM 1309 C CA . GLU A 1 173 ? -1.070 0.325 36.902 1.00 96.31 173 GLU A CA 1
ATOM 1310 C C . GLU A 1 173 ? 0.212 -0.524 36.961 1.00 96.31 173 GLU A C 1
ATOM 1312 O O . GLU A 1 173 ? 1.331 -0.018 36.859 1.00 96.31 173 GLU A O 1
ATOM 1317 N N . GLN A 1 174 ? 0.068 -1.837 37.159 1.00 98.25 174 GLN A N 1
ATOM 1318 C CA . GLN A 1 174 ? 1.185 -2.770 37.123 1.00 98.25 174 GLN A CA 1
ATOM 1319 C C . GLN A 1 174 ? 1.496 -3.226 35.692 1.00 98.25 174 GLN A C 1
ATOM 1321 O O . GLN A 1 174 ? 2.670 -3.409 35.381 1.00 98.25 174 GLN A O 1
ATOM 1326 N N . GLN A 1 175 ? 0.492 -3.366 34.819 1.00 98.50 175 GLN A N 1
ATOM 1327 C CA . GLN A 1 175 ? 0.711 -3.584 33.384 1.00 98.50 175 GLN A CA 1
ATOM 1328 C C . GLN A 1 175 ? 1.482 -2.406 32.769 1.00 98.50 175 GLN A C 1
ATOM 1330 O O . GLN A 1 175 ? 2.481 -2.612 32.087 1.00 98.50 175 GLN A O 1
ATOM 1335 N N . GLU A 1 176 ? 1.090 -1.175 33.098 1.00 97.94 176 GLU A N 1
ATOM 1336 C CA . GLU A 1 176 ? 1.751 0.059 32.657 1.00 97.94 176 GLU A CA 1
ATOM 1337 C C . GLU A 1 176 ? 3.210 0.121 33.112 1.00 97.94 176 GLU A C 1
ATOM 1339 O O . GLU A 1 176 ? 4.078 0.522 32.349 1.00 97.94 176 GLU A O 1
ATOM 1344 N N . LYS A 1 177 ? 3.522 -0.359 34.320 1.00 97.94 177 LYS A N 1
ATOM 1345 C CA . LYS A 1 177 ? 4.905 -0.495 34.810 1.00 97.94 177 LYS A CA 1
ATOM 1346 C C . LYS A 1 177 ? 5.715 -1.582 34.109 1.00 97.94 177 LYS A C 1
ATOM 1348 O O . LYS A 1 177 ? 6.937 -1.483 34.071 1.00 97.94 177 LYS A O 1
ATOM 1353 N N . ILE A 1 178 ? 5.061 -2.639 33.631 1.00 98.38 178 ILE A N 1
ATOM 1354 C CA . ILE A 1 178 ? 5.707 -3.710 32.865 1.00 98.38 178 ILE A CA 1
ATOM 1355 C C . ILE A 1 178 ? 6.049 -3.208 31.460 1.00 98.38 178 ILE A C 1
ATOM 1357 O O . ILE A 1 178 ? 7.146 -3.468 30.984 1.00 98.38 178 ILE A O 1
ATOM 1361 N N . VAL A 1 179 ? 5.149 -2.457 30.821 1.00 97.88 179 VAL A N 1
ATOM 1362 C CA . VAL A 1 179 ? 5.362 -1.912 29.469 1.00 97.88 179 VAL A CA 1
ATOM 1363 C C . VAL A 1 179 ? 6.232 -0.647 29.494 1.00 97.88 179 VAL A C 1
ATOM 1365 O O . VAL A 1 179 ? 7.115 -0.476 28.657 1.00 97.88 179 VAL A O 1
ATOM 1368 N N . GLY A 1 180 ? 6.008 0.216 30.484 1.00 97.06 180 GLY A N 1
ATOM 1369 C CA . GLY A 1 180 ? 6.643 1.523 30.659 1.00 97.06 180 GLY A CA 1
ATOM 1370 C C . GLY A 1 180 ? 5.854 2.713 30.096 1.00 97.06 180 GLY A C 1
ATOM 1371 O O . GLY A 1 180 ? 6.424 3.798 29.952 1.00 97.06 180 GLY A O 1
ATOM 1372 N N . ARG A 1 181 ? 4.565 2.525 29.782 1.00 96.75 181 ARG A N 1
ATOM 1373 C CA . ARG A 1 181 ? 3.645 3.537 29.227 1.00 96.75 181 ARG A CA 1
ATOM 1374 C C . ARG A 1 181 ? 2.254 3.388 29.839 1.00 96.75 181 ARG A C 1
ATOM 1376 O O . ARG A 1 181 ? 1.915 2.308 30.318 1.00 96.75 181 ARG A O 1
ATOM 1383 N N . GLU A 1 182 ? 1.454 4.445 29.815 1.00 93.38 182 GLU A N 1
ATOM 1384 C CA . GLU A 1 182 ? 0.039 4.416 30.192 1.00 93.38 182 GLU A CA 1
ATOM 1385 C C . GLU A 1 182 ? -0.792 3.649 29.155 1.00 93.38 182 GLU A C 1
ATOM 1387 O O . GLU A 1 182 ? -0.640 3.832 27.948 1.00 93.38 182 GLU A O 1
ATOM 1392 N N . LYS A 1 183 ? -1.720 2.801 29.608 1.00 94.56 183 LYS A N 1
ATOM 1393 C CA . LYS A 1 183 ? -2.413 1.853 28.724 1.00 94.56 183 LYS A CA 1
ATOM 1394 C C . LYS A 1 183 ? -3.399 2.533 27.781 1.00 94.56 183 LYS A C 1
ATOM 1396 O O . LYS A 1 183 ? -3.513 2.155 26.617 1.00 94.56 183 LYS A O 1
ATOM 1401 N N . LEU A 1 184 ? -4.160 3.502 28.289 1.00 87.94 184 LEU A N 1
ATOM 1402 C CA . LEU A 1 184 ? -5.219 4.159 27.521 1.00 87.94 184 LEU A CA 1
ATOM 1403 C C . LEU A 1 184 ? -4.673 5.279 26.633 1.00 87.94 184 LEU A C 1
ATOM 1405 O O . LEU A 1 184 ? -5.008 5.323 25.452 1.00 87.94 184 LEU A O 1
ATOM 1409 N N . SER A 1 185 ? -3.883 6.180 27.222 1.00 86.81 185 SER A N 1
ATOM 1410 C CA . SER A 1 185 ? -3.375 7.400 26.582 1.00 86.81 185 SER A CA 1
ATOM 1411 C C . SER A 1 185 ? -2.140 7.155 25.714 1.00 86.81 185 SER A C 1
ATOM 1413 O O . SER A 1 185 ? -1.812 8.017 24.903 1.00 86.81 185 SER A O 1
ATOM 1415 N N . ASP A 1 186 ? -1.466 6.014 25.906 1.00 93.38 186 ASP A N 1
ATOM 1416 C CA . ASP A 1 186 ? -0.174 5.689 25.303 1.00 93.38 186 ASP A CA 1
ATOM 1417 C C . ASP A 1 186 ? 0.937 6.701 25.638 1.00 93.38 186 ASP A C 1
ATOM 1419 O O . ASP A 1 186 ? 1.910 6.850 24.911 1.00 93.38 186 ASP A O 1
ATOM 1423 N N . ILE A 1 187 ? 0.829 7.430 26.748 1.00 89.00 187 ILE A N 1
ATOM 1424 C CA . ILE A 1 187 ? 1.875 8.367 27.175 1.00 89.00 187 ILE A CA 1
ATOM 1425 C C . ILE A 1 187 ? 2.968 7.598 27.929 1.00 89.00 187 ILE A C 1
ATOM 1427 O O . ILE A 1 187 ? 2.669 6.745 28.766 1.00 89.00 187 ILE A O 1
ATOM 1431 N N . GLU A 1 188 ? 4.243 7.886 27.654 1.00 92.31 188 GLU A N 1
ATOM 1432 C CA . GLU A 1 188 ? 5.344 7.309 28.435 1.00 92.31 188 GLU A CA 1
ATOM 1433 C C . GLU A 1 188 ? 5.263 7.686 29.908 1.00 92.31 188 GLU A C 1
ATOM 1435 O O . GLU A 1 188 ? 4.985 8.832 30.256 1.00 92.31 188 GLU A O 1
ATOM 1440 N N . LEU A 1 189 ? 5.568 6.725 30.781 1.00 93.62 189 LEU A N 1
ATOM 1441 C CA . LEU A 1 189 ? 5.711 7.023 32.201 1.00 93.62 189 LEU A CA 1
ATOM 1442 C C . LEU A 1 189 ? 6.905 7.957 32.429 1.00 93.62 189 LEU A C 1
ATOM 1444 O O . LEU A 1 189 ? 7.894 7.895 31.707 1.00 93.62 189 LEU A O 1
ATOM 1448 N N . ASP A 1 190 ? 6.861 8.771 33.480 1.00 91.50 190 ASP A N 1
ATOM 1449 C CA . ASP A 1 190 ? 8.023 9.567 33.880 1.00 91.50 190 ASP A CA 1
ATOM 1450 C C . ASP A 1 190 ? 9.226 8.664 34.207 1.00 91.50 190 ASP A C 1
ATOM 1452 O O . ASP A 1 190 ? 9.074 7.618 34.841 1.00 91.50 190 ASP A O 1
ATOM 1456 N N . GLU A 1 191 ? 10.445 9.102 33.877 1.00 89.50 191 GLU A N 1
ATOM 1457 C CA . GLU A 1 191 ? 11.684 8.339 34.126 1.00 89.50 191 GLU A CA 1
ATOM 1458 C C . GLU A 1 191 ? 11.838 7.880 35.587 1.00 89.50 191 GLU A C 1
ATOM 1460 O O . GLU A 1 191 ? 12.261 6.761 35.860 1.00 89.50 191 GLU A O 1
ATOM 1465 N N . ALA A 1 192 ? 11.429 8.708 36.555 1.00 90.88 192 ALA A N 1
ATOM 1466 C CA . ALA A 1 192 ? 11.474 8.348 37.976 1.00 90.88 192 ALA A CA 1
ATOM 1467 C C . ALA A 1 192 ? 10.449 7.265 38.374 1.00 90.88 192 ALA A C 1
ATOM 1469 O O . ALA A 1 192 ? 10.580 6.650 39.435 1.00 90.88 192 ALA A O 1
ATOM 1470 N N . ALA A 1 193 ? 9.416 7.062 37.555 1.00 89.25 193 ALA A N 1
ATOM 1471 C CA . ALA A 1 193 ? 8.360 6.079 37.754 1.00 89.25 193 ALA A CA 1
ATOM 1472 C C . ALA A 1 193 ? 8.591 4.781 36.960 1.00 89.25 193 ALA A C 1
ATOM 1474 O O . ALA A 1 193 ? 8.015 3.757 37.342 1.00 89.25 193 ALA A O 1
ATOM 1475 N N . LYS A 1 194 ? 9.429 4.798 35.908 1.00 91.81 194 LYS A N 1
ATOM 1476 C CA . LYS A 1 194 ? 9.780 3.621 35.097 1.00 91.81 194 LYS A CA 1
ATOM 1477 C C . LYS A 1 194 ? 10.625 2.627 35.911 1.00 91.81 194 LYS A C 1
ATOM 1479 O O . LYS A 1 194 ? 11.744 2.943 36.319 1.00 91.81 194 LYS A O 1
ATOM 1484 N N . PRO A 1 195 ? 10.136 1.400 36.165 1.00 96.69 195 PRO A N 1
ATOM 1485 C CA . PRO A 1 195 ? 10.975 0.359 36.744 1.00 96.69 195 PRO A CA 1
ATOM 1486 C C . PRO A 1 195 ? 12.077 -0.063 35.770 1.00 96.69 195 PRO A C 1
ATOM 1488 O O . PRO A 1 195 ? 11.857 -0.131 34.566 1.00 96.69 195 PRO A O 1
ATOM 1491 N N . SER A 1 196 ? 13.236 -0.472 36.290 1.00 97.06 196 SER A N 1
ATOM 1492 C CA . SER A 1 196 ? 14.364 -0.925 35.461 1.00 97.06 196 SER A CA 1
ATOM 1493 C C . SER A 1 196 ? 14.095 -2.204 34.655 1.00 97.06 196 SER A C 1
ATOM 1495 O O . SER A 1 196 ? 14.932 -2.594 33.851 1.00 97.06 196 SER A O 1
ATOM 1497 N N . PHE A 1 197 ? 12.991 -2.909 34.915 1.00 97.25 197 PHE A N 1
ATOM 1498 C CA . PHE A 1 197 ? 12.564 -4.100 34.168 1.00 97.25 197 PHE A CA 1
ATOM 1499 C C . PHE A 1 197 ? 11.509 -3.798 33.096 1.00 97.25 197 PHE A C 1
ATOM 1501 O O . PHE A 1 197 ? 11.017 -4.735 32.468 1.00 97.25 197 PHE A O 1
ATOM 1508 N N . ALA A 1 198 ? 11.074 -2.540 32.966 1.00 97.81 198 ALA A N 1
ATOM 1509 C CA . ALA A 1 198 ? 10.052 -2.177 31.996 1.00 97.81 198 ALA A CA 1
ATOM 1510 C C . ALA A 1 198 ? 10.540 -2.476 30.574 1.00 97.81 198 ALA A C 1
ATOM 1512 O O . ALA A 1 198 ? 11.718 -2.269 30.268 1.00 97.81 198 ALA A O 1
ATOM 1513 N N . HIS A 1 199 ? 9.627 -2.931 29.717 1.00 98.06 199 HIS A N 1
ATOM 1514 C CA . HIS A 1 199 ? 9.919 -3.287 28.334 1.00 98.06 199 HIS A CA 1
ATOM 1515 C C . HIS A 1 199 ? 10.643 -2.143 27.616 1.00 98.06 199 HIS A C 1
ATOM 1517 O O . HIS A 1 199 ? 11.764 -2.336 27.155 1.00 98.06 199 HIS A O 1
ATOM 1523 N N . ASN A 1 200 ? 10.079 -0.926 27.635 1.00 95.38 200 ASN A N 1
ATOM 1524 C CA . ASN A 1 200 ? 10.689 0.226 26.966 1.00 95.38 200 ASN A CA 1
ATOM 1525 C C . ASN A 1 200 ? 12.076 0.609 27.512 1.00 95.38 200 ASN A C 1
ATOM 1527 O O . ASN A 1 200 ? 12.898 1.110 26.754 1.00 95.38 200 ASN A O 1
ATOM 1531 N N . VAL A 1 201 ? 12.369 0.352 28.790 1.00 96.44 201 VAL A N 1
ATOM 1532 C CA . VAL A 1 201 ? 13.694 0.600 29.378 1.00 96.44 201 VAL A CA 1
ATOM 1533 C C . VAL A 1 201 ? 14.705 -0.426 28.871 1.00 96.44 201 VAL A C 1
ATOM 1535 O O . VAL A 1 201 ? 15.813 -0.062 28.490 1.00 96.44 201 VAL A O 1
ATOM 1538 N N . LEU A 1 202 ? 14.337 -1.710 28.842 1.00 97.50 202 LEU A N 1
ATOM 1539 C CA . LEU A 1 202 ? 15.238 -2.786 28.417 1.00 97.50 202 LEU A CA 1
ATOM 1540 C C . LEU A 1 202 ? 15.466 -2.808 26.901 1.00 97.50 202 LEU A C 1
ATOM 1542 O O . LEU A 1 202 ? 16.529 -3.249 26.453 1.00 97.50 202 LEU A O 1
ATOM 1546 N N . THR A 1 203 ? 14.503 -2.315 26.120 1.00 96.44 203 THR A N 1
ATOM 1547 C CA . THR A 1 203 ? 14.604 -2.213 24.660 1.00 96.44 203 THR A CA 1
ATOM 1548 C C . THR A 1 203 ? 15.122 -0.864 24.173 1.00 96.44 203 THR A C 1
ATOM 1550 O O . THR A 1 203 ? 15.363 -0.717 22.980 1.00 96.44 203 THR A O 1
ATOM 1553 N N . ASN A 1 204 ? 15.310 0.127 25.047 1.00 94.56 204 ASN A N 1
ATOM 1554 C CA . ASN A 1 204 ? 15.963 1.375 24.669 1.00 94.56 204 ASN A CA 1
ATOM 1555 C C . ASN A 1 204 ? 17.486 1.224 24.795 1.00 94.56 204 ASN A C 1
ATOM 1557 O O . ASN A 1 204 ? 18.028 1.082 25.891 1.00 94.56 204 ASN A O 1
ATOM 1561 N N . ILE A 1 205 ? 18.176 1.214 23.655 1.00 93.75 205 ILE A N 1
ATOM 1562 C CA . ILE A 1 205 ? 19.620 1.001 23.585 1.00 93.75 205 ILE A CA 1
ATOM 1563 C C . ILE A 1 205 ? 20.312 2.306 23.216 1.00 93.75 205 ILE A C 1
ATOM 1565 O O . ILE A 1 205 ? 20.072 2.852 22.143 1.00 93.75 205 ILE A O 1
ATOM 1569 N N . GLU A 1 206 ? 21.241 2.738 24.063 1.00 91.94 206 GLU A N 1
ATOM 1570 C CA . GLU A 1 206 ? 22.153 3.843 23.775 1.00 91.94 206 GLU A CA 1
ATOM 1571 C C . GLU A 1 206 ? 23.595 3.339 23.616 1.00 91.94 206 GLU A C 1
ATOM 1573 O O . GLU A 1 206 ? 24.064 2.445 24.341 1.00 91.94 206 GLU A O 1
ATOM 1578 N N . GLU A 1 207 ? 24.302 3.921 22.651 1.00 90.31 207 GLU A N 1
ATOM 1579 C CA . GLU A 1 207 ? 25.724 3.711 22.389 1.00 90.31 207 GLU A CA 1
ATOM 1580 C C . GLU A 1 207 ? 26.353 5.039 21.962 1.00 90.31 207 GLU A C 1
ATOM 1582 O O . GLU A 1 207 ? 25.798 5.752 21.134 1.00 90.31 207 GLU A O 1
ATOM 1587 N N . ASP A 1 208 ? 27.469 5.418 22.590 1.00 89.19 208 ASP A N 1
ATOM 1588 C CA . ASP A 1 208 ? 28.169 6.691 22.345 1.00 89.19 208 ASP A CA 1
ATOM 1589 C C . ASP A 1 208 ? 27.288 7.959 22.421 1.00 89.19 208 ASP A C 1
ATOM 1591 O O . ASP A 1 208 ? 27.608 9.000 21.851 1.00 89.19 208 ASP A O 1
ATOM 1595 N N . GLY A 1 209 ? 26.199 7.898 23.197 1.00 86.12 209 GLY A N 1
ATOM 1596 C CA . GLY A 1 209 ? 25.238 8.994 23.358 1.00 86.12 209 GLY A CA 1
ATOM 1597 C C . GLY A 1 209 ? 24.182 9.077 22.252 1.00 86.12 209 GLY A C 1
ATOM 1598 O O . GLY A 1 209 ? 23.385 10.013 22.259 1.00 86.12 209 GLY A O 1
ATOM 1599 N N . GLU A 1 210 ? 24.153 8.113 21.330 1.00 88.38 210 GLU A N 1
ATOM 1600 C CA . GLU A 1 210 ? 23.122 7.972 20.305 1.00 88.38 210 GLU A CA 1
ATOM 1601 C C . GLU A 1 210 ? 22.204 6.784 20.604 1.00 88.38 210 GLU A C 1
ATOM 1603 O O . GLU A 1 210 ? 22.640 5.710 21.028 1.00 88.38 210 GLU A O 1
ATOM 1608 N N . GLN A 1 211 ? 20.910 6.968 20.348 1.00 91.31 211 GLN A N 1
ATOM 1609 C CA . GLN A 1 211 ? 19.928 5.901 20.472 1.00 91.31 211 GLN A CA 1
ATOM 1610 C C . GLN A 1 211 ? 19.984 4.983 19.244 1.00 91.31 211 GLN A C 1
ATOM 1612 O O . GLN A 1 211 ? 19.775 5.407 18.105 1.00 91.31 211 GLN A O 1
ATOM 1617 N N . LEU A 1 212 ? 20.216 3.693 19.469 1.00 94.12 212 LEU A N 1
ATOM 1618 C CA . LEU A 1 212 ? 20.237 2.680 18.422 1.00 94.12 212 LEU A CA 1
ATOM 1619 C C . LEU A 1 212 ? 18.817 2.174 18.142 1.00 94.12 212 LEU A C 1
ATOM 1621 O O . LEU A 1 212 ? 18.359 1.189 18.717 1.00 94.12 212 LEU A O 1
ATOM 1625 N N . GLN A 1 213 ? 18.126 2.849 17.225 1.00 95.88 213 GLN A N 1
ATOM 1626 C CA . GLN A 1 213 ? 16.754 2.509 16.845 1.00 95.88 213 GLN A CA 1
ATOM 1627 C C . GLN A 1 213 ? 16.669 1.297 15.898 1.00 95.88 213 GLN A C 1
ATOM 1629 O O . GLN A 1 213 ? 17.625 0.954 15.189 1.00 95.88 213 GLN A O 1
ATOM 1634 N N . ILE A 1 214 ? 15.485 0.682 15.877 1.00 97.94 214 ILE A N 1
ATOM 1635 C CA . ILE A 1 214 ? 15.043 -0.368 14.948 1.00 97.94 214 ILE A CA 1
ATOM 1636 C C . ILE A 1 214 ? 13.653 0.009 14.423 1.00 97.94 214 ILE A C 1
ATOM 1638 O O . ILE A 1 214 ? 12.967 0.810 15.056 1.00 97.94 214 ILE A O 1
ATOM 1642 N N . LEU A 1 215 ? 13.207 -0.586 13.318 1.00 98.50 215 LEU A N 1
ATOM 1643 C CA . LEU A 1 215 ? 11.825 -0.447 12.851 1.00 98.50 215 LEU A CA 1
ATOM 1644 C C . LEU A 1 215 ? 11.056 -1.736 13.129 1.00 98.50 215 LEU A C 1
ATOM 1646 O O . LEU A 1 215 ? 11.392 -2.784 12.579 1.00 98.50 215 LEU A O 1
ATOM 1650 N N . ARG A 1 216 ? 10.027 -1.662 13.972 1.00 98.19 216 ARG A N 1
ATOM 1651 C CA . ARG A 1 216 ? 9.155 -2.798 14.289 1.00 98.19 216 ARG A CA 1
ATOM 1652 C C . ARG A 1 216 ? 7.870 -2.724 13.484 1.00 98.19 216 ARG A C 1
ATOM 1654 O O . ARG A 1 216 ? 7.365 -1.639 13.221 1.00 98.19 216 ARG A O 1
ATOM 1661 N N . ASP A 1 217 ? 7.324 -3.877 13.139 1.00 97.00 217 ASP A N 1
ATOM 1662 C CA . ASP A 1 217 ? 6.047 -3.976 12.422 1.00 97.00 217 ASP A CA 1
ATOM 1663 C C . ASP A 1 217 ? 5.218 -5.132 12.989 1.00 97.00 217 ASP A C 1
ATOM 1665 O O . ASP A 1 217 ? 4.771 -6.037 12.285 1.00 97.00 217 ASP A O 1
ATOM 1669 N N . ASN A 1 218 ? 5.119 -5.144 14.319 1.00 97.06 218 ASN A N 1
ATOM 1670 C CA . ASN A 1 218 ? 4.448 -6.192 15.068 1.00 97.06 218 ASN A CA 1
ATOM 1671 C C . ASN A 1 218 ? 2.981 -6.308 14.651 1.00 97.06 218 ASN A C 1
ATOM 1673 O O . ASN A 1 218 ? 2.286 -5.305 14.501 1.00 97.06 218 ASN A O 1
ATOM 1677 N N . MET A 1 219 ? 2.487 -7.542 14.538 1.00 97.56 219 MET A N 1
ATOM 1678 C CA . MET A 1 219 ? 1.078 -7.791 14.233 1.00 97.56 219 MET A CA 1
ATOM 1679 C C . MET A 1 219 ? 0.443 -8.767 15.231 1.00 97.56 219 MET A C 1
ATOM 1681 O O . MET A 1 219 ? 0.977 -9.863 15.443 1.00 97.56 219 MET A O 1
ATOM 1685 N N . PRO A 1 220 ? -0.717 -8.419 15.817 1.00 97.88 220 PRO A N 1
ATOM 1686 C CA . PRO A 1 220 ? -1.612 -9.366 16.471 1.00 97.88 220 PRO A CA 1
ATOM 1687 C C . PRO A 1 220 ? -1.962 -10.556 15.579 1.00 97.88 220 PRO A C 1
ATOM 1689 O O . PRO A 1 220 ? -2.234 -10.391 14.391 1.00 97.88 220 PRO A O 1
ATOM 1692 N N . PHE A 1 221 ? -2.031 -11.750 16.162 1.00 98.06 221 PHE A N 1
ATOM 1693 C CA . PHE A 1 221 ? -2.610 -12.931 15.523 1.00 98.06 221 PHE A CA 1
ATOM 1694 C C . PHE A 1 221 ? -3.307 -13.814 16.563 1.00 98.06 221 PHE A C 1
ATOM 1696 O O . PHE A 1 221 ? -3.050 -13.711 17.764 1.00 98.06 221 PHE A O 1
ATOM 1703 N N . GLY A 1 222 ? -4.178 -14.716 16.115 1.00 95.00 222 GLY A N 1
ATOM 1704 C CA . GLY A 1 222 ? -4.769 -15.689 17.024 1.00 95.00 222 GLY A CA 1
ATOM 1705 C C . GLY A 1 222 ? -5.788 -16.628 16.394 1.00 95.00 222 GLY A C 1
ATOM 1706 O O . GLY A 1 222 ? -6.273 -16.408 15.287 1.00 95.00 222 GLY A O 1
ATOM 1707 N N . ASP A 1 223 ? -6.124 -17.664 17.155 1.00 93.31 223 ASP A N 1
ATOM 1708 C CA . ASP A 1 223 ? -7.216 -18.600 16.906 1.00 93.31 223 ASP A CA 1
ATOM 1709 C C . ASP A 1 223 ? -8.041 -18.701 18.193 1.00 93.31 223 ASP A C 1
ATOM 1711 O O . ASP A 1 223 ? -7.699 -19.421 19.137 1.00 93.31 223 ASP A O 1
ATOM 1715 N N . VAL A 1 224 ? -9.143 -17.948 18.233 1.00 91.06 224 VAL A N 1
ATOM 1716 C CA . VAL A 1 224 ? -10.022 -17.851 19.408 1.00 91.06 224 VAL A CA 1
ATOM 1717 C C . VAL A 1 224 ? -10.556 -19.226 19.819 1.00 91.06 224 VAL A C 1
ATOM 1719 O O . VAL A 1 224 ? -10.687 -19.502 21.009 1.00 91.06 224 VAL A O 1
ATOM 1722 N N . GLY A 1 225 ? -10.822 -20.116 18.855 1.00 93.06 225 GLY A N 1
ATOM 1723 C CA . GLY A 1 225 ? -11.331 -21.462 19.127 1.00 93.06 225 GLY A CA 1
ATOM 1724 C C . GLY A 1 225 ? -10.311 -22.367 19.821 1.00 93.06 225 GLY A C 1
ATOM 1725 O O . GLY A 1 225 ? -10.702 -23.297 20.527 1.00 93.06 225 GLY A O 1
ATOM 1726 N N . LYS A 1 226 ? -9.015 -22.080 19.654 1.00 93.19 226 LYS A N 1
ATOM 1727 C CA . LYS A 1 226 ? -7.908 -22.775 20.328 1.00 93.19 226 LYS A CA 1
ATOM 1728 C C . LYS A 1 226 ? -7.389 -22.038 21.564 1.00 93.19 226 LYS A C 1
ATOM 1730 O O . LYS A 1 226 ? -6.551 -22.586 22.274 1.00 93.19 226 LYS A O 1
ATOM 1735 N N . GLY A 1 227 ? -7.880 -20.826 21.827 1.00 92.12 227 GLY A N 1
ATOM 1736 C CA . GLY A 1 227 ? -7.357 -19.962 22.885 1.00 92.12 227 GLY A CA 1
ATOM 1737 C C . GLY A 1 227 ? -5.940 -19.456 22.604 1.00 92.12 227 GLY A C 1
ATOM 1738 O O . GLY A 1 227 ? -5.203 -19.161 23.539 1.00 92.12 227 GLY A O 1
ATOM 1739 N N . GLU A 1 228 ? -5.537 -19.387 21.333 1.00 94.81 228 GLU A N 1
ATOM 1740 C CA . GLU A 1 228 ? -4.228 -18.870 20.937 1.00 94.81 228 GLU A CA 1
ATOM 1741 C C . GLU A 1 228 ? -4.342 -17.379 20.632 1.00 94.81 228 GLU A C 1
ATOM 1743 O O . GLU A 1 228 ? -5.044 -16.978 19.707 1.00 94.81 228 GLU A O 1
ATOM 1748 N N . PHE A 1 229 ? -3.628 -16.565 21.401 1.00 97.38 229 PHE A N 1
ATOM 1749 C CA . PHE A 1 229 ? -3.538 -15.120 21.225 1.00 97.38 229 PHE A CA 1
ATOM 1750 C C . PHE A 1 229 ? -2.065 -14.750 21.235 1.00 97.38 229 PHE A C 1
ATOM 1752 O O . PHE A 1 229 ? -1.335 -15.195 22.119 1.00 97.38 229 PHE A O 1
ATOM 1759 N N . GLY A 1 230 ? -1.605 -13.977 20.262 1.00 97.81 230 GLY A N 1
ATOM 1760 C CA . GLY A 1 230 ? -0.186 -13.699 20.135 1.00 97.81 230 GLY A CA 1
ATOM 1761 C C . GLY A 1 230 ? 0.151 -12.410 19.412 1.00 97.81 230 GLY A C 1
ATOM 1762 O O . GLY A 1 230 ? -0.694 -11.770 18.788 1.00 97.81 230 GLY A O 1
ATOM 1763 N N . THR A 1 231 ? 1.433 -12.074 19.488 1.00 98.56 231 THR A N 1
ATOM 1764 C CA . THR A 1 231 ? 2.067 -11.015 18.702 1.00 98.56 231 THR A CA 1
ATOM 1765 C C . THR A 1 231 ? 3.139 -11.660 17.839 1.00 98.56 231 THR A C 1
ATOM 1767 O O . THR A 1 231 ? 3.998 -12.393 18.339 1.00 98.56 231 THR A O 1
ATOM 1770 N N . TYR A 1 232 ? 3.094 -11.408 16.537 1.00 98.56 232 TYR A N 1
ATOM 1771 C CA . TYR A 1 232 ? 4.195 -11.734 15.647 1.00 98.56 232 TYR A CA 1
ATOM 1772 C C . TYR A 1 232 ? 5.173 -10.565 15.668 1.00 98.56 232 TYR A C 1
ATOM 1774 O O . TYR A 1 232 ? 4.901 -9.522 15.077 1.00 98.56 232 TYR A O 1
ATOM 1782 N N . PHE A 1 233 ? 6.274 -10.717 16.400 1.00 98.75 233 PHE A N 1
ATOM 1783 C CA . PHE A 1 233 ? 7.339 -9.727 16.411 1.00 98.75 233 PHE A CA 1
ATOM 1784 C C . PHE A 1 233 ? 8.122 -9.807 15.105 1.00 98.75 233 PHE A C 1
ATOM 1786 O O . PHE A 1 233 ? 8.561 -10.888 14.701 1.00 98.75 233 PHE A O 1
ATOM 1793 N N . ILE A 1 234 ? 8.335 -8.650 14.490 1.00 98.75 234 ILE A N 1
ATOM 1794 C CA . ILE A 1 234 ? 9.238 -8.477 13.358 1.00 98.75 234 ILE A CA 1
ATOM 1795 C C . ILE A 1 234 ? 9.950 -7.134 13.500 1.00 98.75 234 ILE A C 1
ATOM 1797 O O . ILE A 1 234 ? 9.315 -6.087 13.623 1.00 98.75 234 ILE A O 1
ATOM 1801 N N . GLY A 1 235 ? 11.281 -7.176 13.517 1.00 98.69 235 GLY A N 1
ATOM 1802 C CA . GLY A 1 235 ? 12.131 -6.000 13.676 1.00 98.69 235 GLY A CA 1
ATOM 1803 C C . GLY A 1 235 ? 13.180 -5.923 12.578 1.00 98.69 235 GLY A C 1
ATOM 1804 O O . GLY A 1 235 ? 13.912 -6.888 12.361 1.00 98.69 235 GLY A O 1
ATOM 1805 N N . TYR A 1 236 ? 13.262 -4.769 11.920 1.00 98.81 236 TYR A N 1
ATOM 1806 C CA . TYR A 1 236 ? 14.252 -4.437 10.902 1.00 98.81 236 TYR A CA 1
ATOM 1807 C C . TYR A 1 236 ? 15.339 -3.532 11.476 1.00 98.81 236 TYR A C 1
ATOM 1809 O O . TYR A 1 236 ? 15.053 -2.595 12.227 1.00 98.81 236 TYR A O 1
ATOM 1817 N N . ALA A 1 237 ? 16.586 -3.778 11.085 1.00 98.31 237 ALA A N 1
ATOM 1818 C CA . ALA A 1 237 ? 17.727 -2.958 11.466 1.00 98.31 237 ALA A CA 1
ATOM 1819 C C . ALA A 1 237 ? 18.851 -3.062 10.430 1.00 98.31 237 ALA A C 1
ATOM 1821 O O . ALA A 1 237 ? 19.044 -4.104 9.806 1.00 98.31 237 ALA A O 1
ATOM 1822 N N . ARG A 1 238 ? 19.664 -2.009 10.301 1.00 97.25 238 ARG A N 1
ATOM 1823 C CA . ARG A 1 238 ? 20.874 -2.044 9.462 1.00 97.25 238 ARG A CA 1
ATOM 1824 C C . ARG A 1 238 ? 21.972 -2.956 10.026 1.00 97.25 238 ARG A C 1
ATOM 1826 O O . ARG A 1 238 ? 22.887 -3.333 9.308 1.00 97.25 238 ARG A O 1
ATOM 1833 N N . SER A 1 239 ? 21.879 -3.315 11.308 1.00 97.25 239 SER A N 1
ATOM 1834 C CA . SER A 1 239 ? 22.733 -4.299 11.980 1.00 97.25 239 SER A CA 1
ATOM 1835 C C . SER A 1 239 ? 21.875 -5.138 12.936 1.00 97.25 239 SER A C 1
ATOM 1837 O O . SER A 1 239 ? 21.145 -4.555 13.749 1.00 97.25 239 SER A O 1
ATOM 1839 N N . PRO A 1 240 ? 21.952 -6.483 12.890 1.00 97.81 240 PRO A N 1
ATOM 1840 C CA . PRO A 1 240 ? 21.173 -7.350 13.770 1.00 97.81 240 PRO A CA 1
ATOM 1841 C C . PRO A 1 240 ? 21.569 -7.199 15.241 1.00 97.81 240 PRO A C 1
ATOM 1843 O O . PRO A 1 240 ? 20.739 -7.438 16.116 1.00 97.81 240 PRO A O 1
ATOM 1846 N N . THR A 1 241 ? 22.793 -6.736 15.522 1.00 96.94 241 THR A N 1
ATOM 1847 C CA . THR A 1 241 ? 23.316 -6.570 16.888 1.00 96.94 241 THR A CA 1
ATOM 1848 C C . THR A 1 241 ? 22.433 -5.674 17.760 1.00 96.94 241 THR A C 1
ATOM 1850 O O . THR A 1 241 ? 22.343 -5.889 18.967 1.00 96.94 241 THR A O 1
ATOM 1853 N N . ARG A 1 242 ? 21.724 -4.711 17.151 1.00 96.94 242 ARG A N 1
ATOM 1854 C CA . ARG A 1 242 ? 20.769 -3.832 17.843 1.00 96.94 242 ARG A CA 1
ATOM 1855 C C . ARG A 1 242 ? 19.634 -4.631 18.471 1.00 96.94 242 ARG A C 1
ATOM 1857 O O . ARG A 1 242 ? 19.384 -4.514 19.667 1.00 96.94 242 ARG A O 1
ATOM 1864 N N . ILE A 1 243 ? 18.983 -5.473 17.668 1.00 98.31 243 ILE A N 1
ATOM 1865 C CA . ILE A 1 243 ? 17.870 -6.312 18.121 1.00 98.31 243 ILE A CA 1
ATOM 1866 C C . ILE A 1 243 ? 18.392 -7.397 19.064 1.00 98.31 243 ILE A C 1
ATOM 1868 O O . ILE A 1 243 ? 17.779 -7.651 20.093 1.00 98.31 243 ILE A O 1
ATOM 1872 N N . GLU A 1 244 ? 19.547 -7.999 18.773 1.00 98.44 244 GLU A N 1
ATOM 1873 C CA . GLU A 1 244 ? 20.156 -9.003 19.655 1.00 98.44 244 GLU A CA 1
ATOM 1874 C C . GLU A 1 244 ? 20.445 -8.445 21.054 1.00 98.44 244 GLU A C 1
ATOM 1876 O O . GLU A 1 244 ? 20.132 -9.102 22.042 1.00 98.44 244 GLU A O 1
ATOM 1881 N N . ARG A 1 245 ? 20.942 -7.204 21.162 1.00 98.00 245 ARG A N 1
ATOM 1882 C CA . ARG A 1 245 ? 21.161 -6.537 22.454 1.00 98.00 245 ARG A CA 1
ATOM 1883 C C . ARG A 1 245 ? 19.850 -6.261 23.196 1.00 98.00 245 ARG A C 1
ATOM 1885 O O . ARG A 1 245 ? 19.802 -6.441 24.411 1.00 98.00 245 ARG A O 1
ATOM 1892 N N . MET A 1 246 ? 18.786 -5.868 22.487 1.00 98.44 246 MET A N 1
ATOM 1893 C CA . MET A 1 246 ? 17.446 -5.748 23.084 1.00 98.44 246 MET A CA 1
ATOM 1894 C C . MET A 1 246 ? 16.959 -7.104 23.613 1.00 98.44 246 MET A C 1
ATOM 1896 O O . MET A 1 246 ? 16.487 -7.188 24.743 1.00 98.44 246 MET A O 1
ATOM 1900 N N . LEU A 1 247 ? 17.134 -8.180 22.843 1.00 98.56 247 LEU A N 1
ATOM 1901 C CA . LEU A 1 247 ? 16.736 -9.528 23.251 1.00 98.56 247 LEU A CA 1
ATOM 1902 C C . LEU A 1 247 ? 17.559 -10.048 24.437 1.00 98.56 247 LEU A C 1
ATOM 1904 O O . LEU A 1 247 ? 16.986 -10.633 25.353 1.00 98.56 247 LEU A O 1
ATOM 1908 N N . ASP A 1 248 ? 18.867 -9.800 24.486 1.00 98.38 248 ASP A N 1
ATOM 1909 C CA . ASP A 1 248 ? 19.691 -10.146 25.649 1.00 98.38 248 ASP A CA 1
ATOM 1910 C C . ASP A 1 248 ? 19.190 -9.421 26.908 1.00 98.38 248 ASP A C 1
ATOM 1912 O O . ASP A 1 248 ? 18.957 -10.056 27.943 1.00 98.38 248 ASP A O 1
ATOM 1916 N N . ASN A 1 249 ? 18.930 -8.112 26.813 1.00 98.38 249 ASN A N 1
ATOM 1917 C CA . ASN A 1 249 ? 18.350 -7.338 27.911 1.00 98.38 249 ASN A CA 1
ATOM 1918 C C . ASN A 1 249 ? 16.983 -7.888 28.341 1.00 98.38 249 ASN A C 1
ATOM 1920 O O . ASN A 1 249 ? 16.714 -7.987 29.536 1.00 98.38 249 ASN A O 1
ATOM 1924 N N . MET A 1 250 ? 16.131 -8.274 27.391 1.00 98.56 250 MET A N 1
ATOM 1925 C CA . MET A 1 250 ? 14.799 -8.804 27.679 1.00 98.56 250 MET A CA 1
ATOM 1926 C C . MET A 1 250 ? 14.846 -10.188 28.332 1.00 98.56 250 MET A C 1
ATOM 1928 O O . MET A 1 250 ? 14.182 -10.398 29.340 1.00 98.56 250 MET A O 1
ATOM 1932 N N . PHE A 1 251 ? 15.607 -11.138 27.781 1.00 98.62 251 PHE A N 1
ATOM 1933 C CA . PHE A 1 251 ? 15.570 -12.547 28.190 1.00 98.62 251 PHE A CA 1
ATOM 1934 C C . PHE A 1 251 ? 16.539 -12.873 29.334 1.00 98.62 251 PHE A C 1
ATOM 1936 O O . PHE A 1 251 ? 16.193 -13.648 30.233 1.00 98.62 251 PHE A O 1
ATOM 1943 N N . ILE A 1 252 ? 17.753 -12.312 29.315 1.00 98.38 252 ILE A N 1
ATOM 1944 C CA . ILE A 1 252 ? 18.775 -12.512 30.359 1.00 98.38 252 ILE A CA 1
ATOM 1945 C C . ILE A 1 252 ? 18.584 -11.492 31.484 1.00 98.38 252 ILE A C 1
ATOM 1947 O O . ILE A 1 252 ? 18.703 -11.842 32.664 1.00 98.38 252 ILE A O 1
ATOM 1951 N N . GLY A 1 253 ? 18.253 -10.251 31.129 1.00 97.69 253 GLY A N 1
ATOM 1952 C CA . GLY A 1 253 ? 18.102 -9.133 32.054 1.00 97.69 253 GLY A CA 1
ATOM 1953 C C . GLY A 1 253 ? 19.313 -8.211 32.109 1.00 97.69 253 GLY A C 1
ATOM 1954 O O . GLY A 1 253 ? 20.453 -8.640 31.919 1.00 97.69 253 GLY A O 1
ATOM 1955 N N . LEU A 1 254 ? 19.062 -6.946 32.454 1.00 95.88 254 LEU A N 1
ATOM 1956 C CA . LEU A 1 254 ? 20.094 -5.932 32.668 1.00 95.88 254 LEU A CA 1
ATOM 1957 C C . LEU A 1 254 ? 19.924 -5.254 34.044 1.00 95.88 254 LEU A C 1
ATOM 1959 O O . LEU A 1 254 ? 18.990 -4.470 34.228 1.00 95.88 254 LEU A O 1
ATOM 1963 N N . PRO A 1 255 ? 20.803 -5.529 35.033 1.00 97.00 255 PRO A N 1
ATOM 1964 C CA . PRO A 1 255 ? 21.794 -6.614 35.052 1.00 97.00 255 PRO A CA 1
ATOM 1965 C C . PRO A 1 255 ? 21.124 -8.005 34.992 1.00 97.00 255 PRO A C 1
ATOM 1967 O O . PRO A 1 255 ? 19.915 -8.097 35.218 1.00 97.00 255 PRO A O 1
ATOM 1970 N N . PRO A 1 256 ? 21.876 -9.097 34.741 1.00 97.25 256 PRO A N 1
ATOM 1971 C CA . PRO A 1 256 ? 21.306 -10.442 34.628 1.00 97.25 256 PRO A CA 1
ATOM 1972 C C . PRO A 1 256 ? 20.349 -10.794 35.776 1.00 97.25 256 PRO A C 1
ATOM 1974 O O . PRO A 1 256 ? 20.684 -10.637 36.952 1.00 97.25 256 PRO A O 1
ATOM 1977 N N . GLY A 1 257 ? 19.149 -11.260 35.428 1.00 95.25 257 GLY A N 1
ATOM 1978 C CA . GLY A 1 257 ? 18.033 -11.502 36.348 1.00 95.25 257 GLY A CA 1
ATOM 1979 C C . GLY A 1 257 ? 17.021 -10.351 36.461 1.00 95.25 257 GLY A C 1
ATOM 1980 O O . GLY A 1 257 ? 15.900 -10.593 36.907 1.00 95.25 257 GLY A O 1
ATOM 1981 N N . ASN A 1 258 ? 17.358 -9.131 36.027 1.00 97.88 258 ASN A N 1
ATOM 1982 C CA . ASN A 1 258 ? 16.414 -8.018 35.853 1.00 97.88 258 ASN A CA 1
ATOM 1983 C C . ASN A 1 258 ? 15.887 -7.999 34.407 1.00 97.88 258 ASN A C 1
ATOM 1985 O O . ASN A 1 258 ? 16.273 -7.156 33.603 1.00 97.88 258 ASN A O 1
ATOM 1989 N N . TYR A 1 259 ? 15.090 -9.012 34.081 1.00 98.50 259 TYR A N 1
ATOM 1990 C CA . TYR A 1 259 ? 14.571 -9.304 32.744 1.00 98.50 259 TYR A CA 1
ATOM 1991 C C . TYR A 1 259 ? 13.237 -8.596 32.479 1.00 98.50 259 TYR A C 1
ATOM 1993 O O . TYR A 1 259 ? 12.600 -8.086 33.404 1.00 98.50 259 TYR A O 1
ATOM 2001 N N . ASP A 1 260 ? 12.803 -8.608 31.222 1.00 98.50 260 ASP A N 1
ATOM 2002 C CA . ASP A 1 260 ? 11.545 -7.999 30.802 1.00 98.50 260 ASP A CA 1
ATOM 2003 C C . ASP A 1 260 ? 10.340 -8.795 31.317 1.00 98.50 260 ASP A C 1
ATOM 2005 O O . ASP A 1 260 ? 10.121 -9.960 30.975 1.00 98.50 260 ASP A O 1
ATOM 2009 N N . ARG A 1 261 ? 9.521 -8.136 32.136 1.00 98.19 261 ARG A N 1
ATOM 2010 C CA . ARG A 1 261 ? 8.339 -8.741 32.758 1.00 98.19 261 ARG A CA 1
ATOM 2011 C C . ARG A 1 261 ? 7.225 -9.061 31.773 1.00 98.19 261 ARG A C 1
ATOM 2013 O O . ARG A 1 261 ? 6.359 -9.863 32.119 1.00 98.19 261 ARG A O 1
ATOM 2020 N N . LEU A 1 262 ? 7.253 -8.520 30.557 1.00 97.81 262 LEU A N 1
ATOM 2021 C CA . LEU A 1 262 ? 6.326 -8.919 29.502 1.00 97.81 262 LEU A CA 1
ATOM 2022 C C . LEU A 1 262 ? 6.467 -10.417 29.186 1.00 97.81 262 LEU A C 1
ATOM 2024 O O . LEU A 1 262 ? 5.475 -11.109 28.966 1.00 97.81 262 LEU A O 1
ATOM 2028 N N . LEU A 1 263 ? 7.684 -10.963 29.288 1.00 98.50 263 LEU A N 1
ATOM 2029 C CA . LEU A 1 263 ? 7.958 -12.384 29.059 1.00 98.50 263 LEU A CA 1
ATOM 2030 C C . LEU A 1 263 ? 7.323 -13.311 30.110 1.00 98.50 263 LEU A C 1
ATOM 2032 O O . LEU A 1 263 ? 7.183 -14.509 29.874 1.00 98.50 263 LEU A O 1
ATOM 2036 N N . ASP A 1 264 ? 6.872 -12.782 31.256 1.00 98.38 264 ASP A N 1
ATOM 2037 C CA . ASP A 1 264 ? 6.125 -13.572 32.242 1.00 98.38 264 ASP A CA 1
ATOM 2038 C C . ASP A 1 264 ? 4.735 -13.982 31.732 1.00 98.38 264 ASP A C 1
ATOM 2040 O O . ASP A 1 264 ? 4.141 -14.918 32.282 1.00 98.38 264 ASP A O 1
ATOM 2044 N N . VAL A 1 265 ? 4.213 -13.294 30.713 1.00 98.31 265 VAL A N 1
ATOM 2045 C CA . VAL A 1 265 ? 2.933 -13.599 30.057 1.00 98.31 265 VAL A CA 1
ATOM 2046 C C . VAL A 1 265 ? 3.081 -13.889 28.564 1.00 98.31 265 VAL A C 1
ATOM 2048 O O . VAL A 1 265 ? 2.164 -14.466 27.995 1.00 98.31 265 VAL A O 1
ATOM 2051 N N . SER A 1 266 ? 4.221 -13.569 27.949 1.00 98.38 266 SER A N 1
ATOM 2052 C CA . SER A 1 266 ? 4.458 -13.701 26.507 1.00 98.38 266 SER A CA 1
ATOM 2053 C C . SER A 1 266 ? 5.606 -14.672 26.226 1.00 98.38 266 SER A C 1
ATOM 2055 O O . SER A 1 266 ? 6.769 -14.376 26.495 1.00 98.38 266 SER A O 1
ATOM 2057 N N . ARG A 1 267 ? 5.312 -15.838 25.643 1.00 98.50 267 ARG A N 1
ATOM 2058 C CA . ARG A 1 267 ? 6.318 -16.874 25.351 1.00 98.50 267 ARG A CA 1
ATOM 2059 C C . ARG A 1 267 ? 6.697 -16.896 23.873 1.00 98.50 267 ARG A C 1
ATOM 2061 O O . ARG A 1 267 ? 5.848 -17.208 23.039 1.00 98.50 267 ARG A O 1
ATOM 2068 N N . ALA A 1 268 ? 7.979 -16.687 23.568 1.00 98.44 268 ALA A N 1
ATOM 2069 C CA . ALA A 1 268 ? 8.532 -16.916 22.233 1.00 98.44 268 ALA A CA 1
ATOM 2070 C C . ALA A 1 268 ? 8.498 -18.413 21.881 1.00 98.44 268 ALA A C 1
ATOM 2072 O O . ALA A 1 268 ? 9.010 -19.249 22.628 1.00 98.44 268 ALA A O 1
ATOM 2073 N N . VAL A 1 269 ? 7.899 -18.762 20.743 1.00 98.38 269 VAL A N 1
ATOM 2074 C CA . VAL A 1 269 ? 7.861 -20.141 20.222 1.00 98.38 269 VAL A CA 1
ATOM 2075 C C . VAL A 1 269 ? 8.680 -20.324 18.943 1.00 98.38 269 VAL A C 1
ATOM 2077 O O . VAL A 1 269 ? 8.962 -21.459 18.566 1.00 98.38 269 VAL A O 1
ATOM 2080 N N . THR A 1 270 ? 9.106 -19.228 18.313 1.00 98.62 270 THR A N 1
ATOM 2081 C CA . THR A 1 270 ? 10.034 -19.214 17.171 1.00 98.62 270 THR A CA 1
ATOM 2082 C C . THR A 1 270 ? 11.095 -18.126 17.340 1.00 98.62 270 THR A C 1
ATOM 2084 O O . THR A 1 270 ? 10.920 -17.202 18.139 1.00 98.62 270 THR A O 1
ATOM 2087 N N . GLY A 1 271 ? 12.184 -18.235 16.579 1.00 98.38 271 GLY A N 1
ATOM 2088 C CA . GLY A 1 271 ? 13.229 -17.220 16.475 1.00 98.38 271 GLY A CA 1
ATOM 2089 C C . GLY A 1 271 ? 14.118 -17.463 15.261 1.00 98.38 271 GLY A C 1
ATOM 2090 O O . GLY A 1 271 ? 14.734 -18.524 15.138 1.00 98.38 271 GLY A O 1
ATOM 2091 N N . SER A 1 272 ? 14.170 -16.491 14.352 1.00 98.62 272 SER A N 1
ATOM 2092 C CA . SER A 1 272 ? 14.947 -16.583 13.110 1.00 98.62 272 SER A CA 1
ATOM 2093 C C . SER A 1 272 ? 15.480 -15.208 12.694 1.00 98.62 272 SER A C 1
ATOM 2095 O O . SER A 1 272 ? 14.834 -14.189 12.937 1.00 98.62 272 SER A O 1
ATOM 2097 N N . LEU A 1 273 ? 16.658 -15.193 12.063 1.00 98.81 273 LEU A N 1
ATOM 2098 C CA . LEU A 1 273 ? 17.339 -14.007 11.539 1.00 98.81 273 LEU A CA 1
ATOM 2099 C C . LEU A 1 273 ? 17.533 -14.199 10.039 1.00 98.81 273 LEU A C 1
ATOM 2101 O O . LEU A 1 273 ? 18.027 -15.241 9.601 1.00 98.81 273 LEU A O 1
ATOM 2105 N N . TYR A 1 274 ? 17.159 -13.183 9.271 1.00 98.88 274 TYR A N 1
ATOM 2106 C CA . TYR A 1 274 ? 17.292 -13.161 7.823 1.00 98.88 274 TYR A CA 1
ATOM 2107 C C . TYR A 1 274 ? 18.019 -11.896 7.372 1.00 98.88 274 TYR A C 1
ATOM 2109 O O . TYR A 1 274 ? 17.879 -10.831 7.977 1.00 98.88 274 TYR A O 1
ATOM 2117 N N . PHE A 1 275 ? 18.752 -12.005 6.271 1.00 98.88 275 PHE A N 1
ATOM 2118 C CA . PHE A 1 275 ? 19.178 -10.847 5.498 1.00 98.88 275 PHE A CA 1
ATOM 2119 C C . PHE A 1 275 ? 18.117 -10.507 4.451 1.00 98.88 275 PHE A C 1
ATOM 2121 O O . PHE A 1 275 ? 17.570 -11.401 3.811 1.00 98.88 275 PHE A O 1
ATOM 2128 N N . VAL A 1 276 ? 17.836 -9.223 4.274 1.00 98.81 276 VAL A N 1
ATOM 2129 C CA . VAL A 1 276 ? 16.897 -8.681 3.291 1.00 98.81 276 VAL A CA 1
ATOM 2130 C C . VAL A 1 276 ? 17.714 -7.977 2.210 1.00 98.81 276 VAL A C 1
ATOM 2132 O O . VAL A 1 276 ? 18.242 -6.894 2.473 1.00 98.81 276 VAL A O 1
ATOM 2135 N N . PRO A 1 277 ? 17.854 -8.567 1.013 1.00 97.81 277 PRO A N 1
ATOM 2136 C CA . PRO A 1 277 ? 18.560 -7.924 -0.090 1.00 97.81 277 PRO A CA 1
ATOM 2137 C C . PRO A 1 277 ? 17.803 -6.705 -0.622 1.00 97.81 277 PRO A C 1
ATOM 2139 O O . PRO A 1 277 ? 16.594 -6.572 -0.409 1.00 97.81 277 PRO A O 1
ATOM 2142 N N . SER A 1 278 ? 18.502 -5.834 -1.354 1.00 96.50 278 SER A N 1
ATOM 2143 C CA . SER A 1 278 ? 17.840 -4.777 -2.120 1.00 96.50 278 SER A CA 1
ATOM 2144 C C . SER A 1 278 ? 16.944 -5.381 -3.209 1.00 96.50 278 SER A C 1
ATOM 2146 O O . SER A 1 278 ? 17.143 -6.518 -3.646 1.00 96.50 278 SER A O 1
ATOM 2148 N N . ALA A 1 279 ? 15.949 -4.615 -3.657 1.00 91.38 279 ALA A N 1
ATOM 2149 C CA . ALA A 1 279 ? 15.101 -5.033 -4.773 1.00 91.38 279 ALA A CA 1
ATOM 2150 C C . ALA A 1 279 ? 15.935 -5.280 -6.043 1.00 91.38 279 ALA A C 1
ATOM 2152 O O . ALA A 1 279 ? 15.771 -6.320 -6.673 1.00 91.38 279 ALA A O 1
ATOM 2153 N N . ASP A 1 280 ? 16.889 -4.389 -6.329 1.00 91.44 280 ASP A N 1
ATOM 2154 C CA . ASP A 1 280 ? 17.800 -4.508 -7.471 1.00 91.44 280 ASP A CA 1
ATOM 2155 C C . ASP A 1 280 ? 18.608 -5.811 -7.412 1.00 91.44 280 ASP A C 1
ATOM 2157 O O . ASP A 1 280 ? 18.688 -6.528 -8.405 1.00 91.44 280 ASP A O 1
ATOM 2161 N N . PHE A 1 281 ? 19.116 -6.193 -6.229 1.00 94.44 281 PHE A N 1
ATOM 2162 C CA . PHE A 1 281 ? 19.818 -7.470 -6.064 1.00 94.44 281 PHE A CA 1
ATOM 2163 C C . PHE A 1 281 ? 18.929 -8.658 -6.445 1.00 94.44 281 PHE A C 1
ATOM 2165 O O . PHE A 1 281 ? 19.402 -9.588 -7.090 1.00 94.44 281 PHE A O 1
ATOM 2172 N N . LEU A 1 282 ? 17.654 -8.655 -6.032 1.00 93.56 282 LEU A N 1
ATOM 2173 C CA . LEU A 1 282 ? 16.722 -9.742 -6.345 1.00 93.56 282 LEU A CA 1
ATOM 2174 C C . LEU A 1 282 ? 16.372 -9.790 -7.837 1.00 93.56 282 LEU A C 1
ATOM 2176 O O . LEU A 1 282 ? 16.333 -10.884 -8.397 1.00 93.56 282 LEU A O 1
ATOM 2180 N N . ASP A 1 283 ? 16.149 -8.633 -8.464 1.00 89.44 283 ASP A N 1
ATOM 2181 C CA . ASP A 1 283 ? 15.815 -8.518 -9.889 1.00 89.44 283 ASP A CA 1
ATOM 2182 C C . ASP A 1 283 ? 17.004 -8.911 -10.796 1.00 89.44 283 ASP A C 1
ATOM 2184 O O . ASP A 1 283 ? 16.799 -9.436 -11.891 1.00 89.44 283 ASP A O 1
ATOM 2188 N N . GLU A 1 284 ? 18.246 -8.737 -10.329 1.00 91.00 284 GLU A N 1
ATOM 2189 C CA . GLU A 1 284 ? 19.469 -9.154 -11.034 1.00 91.00 284 GLU A CA 1
ATOM 2190 C C . GLU A 1 284 ? 19.813 -10.647 -10.874 1.00 91.00 284 GLU A C 1
ATOM 2192 O O . GLU A 1 284 ? 20.712 -11.155 -11.558 1.00 91.00 284 GLU A O 1
ATOM 2197 N N . VAL A 1 285 ? 19.116 -11.387 -10.000 1.00 90.12 285 VAL A N 1
ATOM 2198 C CA . VAL A 1 285 ? 19.353 -12.829 -9.845 1.00 90.12 285 VAL A CA 1
ATOM 2199 C C . VAL A 1 285 ? 19.050 -13.535 -11.163 1.00 90.12 285 VAL A C 1
ATOM 2201 O O . VAL A 1 285 ? 17.912 -13.598 -11.619 1.00 90.12 285 VAL A O 1
ATOM 2204 N N . THR A 1 286 ? 20.070 -14.141 -11.765 1.00 79.88 286 THR A N 1
ATOM 2205 C CA . THR A 1 286 ? 19.887 -14.936 -12.980 1.00 79.88 286 THR A CA 1
ATOM 2206 C C . THR A 1 286 ? 19.343 -16.324 -12.626 1.00 79.88 286 THR A C 1
ATOM 2208 O O . THR A 1 286 ? 19.962 -17.052 -11.842 1.00 79.88 286 THR A O 1
ATOM 2211 N N . PRO A 1 287 ? 18.186 -16.737 -13.176 1.00 66.69 287 PRO A N 1
ATOM 2212 C CA . PRO A 1 287 ? 17.737 -18.112 -13.045 1.00 66.69 287 PRO A CA 1
ATOM 2213 C C . PRO A 1 287 ? 18.647 -18.996 -13.903 1.00 66.69 287 PRO A C 1
ATOM 2215 O O . PRO A 1 287 ? 18.645 -18.890 -15.130 1.00 66.69 287 PRO A O 1
ATOM 2218 N N . GLU A 1 288 ? 19.442 -19.869 -13.281 1.00 59.19 288 GLU A N 1
ATOM 2219 C CA . GLU A 1 288 ? 20.152 -20.898 -14.042 1.00 59.19 288 GLU A CA 1
ATOM 2220 C C . GLU A 1 288 ? 19.123 -21.790 -14.758 1.00 59.19 288 GLU A C 1
ATOM 2222 O O . GLU A 1 288 ? 18.112 -22.172 -14.151 1.00 59.19 288 GLU A O 1
ATOM 2227 N N . PRO A 1 289 ? 19.332 -22.134 -16.043 1.00 44.97 289 PRO A N 1
ATOM 2228 C CA . PRO A 1 289 ? 18.468 -23.087 -16.714 1.00 44.97 289 PRO A CA 1
ATOM 2229 C C . PRO A 1 289 ? 18.583 -24.414 -15.971 1.00 44.97 289 PRO A C 1
ATOM 2231 O O . PRO A 1 289 ? 19.653 -25.021 -15.949 1.00 44.97 289 PRO A O 1
ATOM 2234 N N . ALA A 1 290 ? 17.483 -24.856 -15.356 1.00 41.28 290 ALA A N 1
ATOM 2235 C CA . ALA A 1 290 ? 17.405 -26.186 -14.778 1.00 41.28 290 ALA A CA 1
ATOM 2236 C C . ALA A 1 290 ? 17.822 -27.182 -15.864 1.00 41.28 290 ALA A C 1
ATOM 2238 O O . ALA A 1 290 ? 17.165 -27.291 -16.903 1.00 41.28 290 ALA A O 1
ATOM 2239 N N . THR A 1 291 ? 18.949 -27.854 -15.652 1.00 32.88 291 THR A N 1
ATOM 2240 C CA . THR A 1 291 ? 19.430 -28.909 -16.532 1.00 32.88 291 THR A CA 1
ATOM 2241 C C . THR A 1 291 ? 18.327 -29.954 -16.638 1.00 32.88 291 THR A C 1
ATOM 2243 O O . THR A 1 291 ? 17.919 -30.582 -15.661 1.00 32.88 291 THR A O 1
ATOM 2246 N N . ALA A 1 292 ? 17.763 -30.067 -17.839 1.00 41.25 292 ALA A N 1
ATOM 2247 C CA . ALA A 1 292 ? 16.845 -31.134 -18.170 1.00 41.25 292 ALA A CA 1
ATOM 2248 C C . ALA A 1 292 ? 17.657 -32.427 -18.211 1.00 41.25 292 ALA A C 1
ATOM 2250 O O . ALA A 1 292 ? 18.377 -32.662 -19.174 1.00 41.25 292 ALA A O 1
ATOM 2251 N N . ASP A 1 293 ? 17.542 -33.245 -17.171 1.00 33.69 293 ASP A N 1
ATOM 2252 C CA . ASP A 1 293 ? 17.962 -34.636 -17.226 1.00 33.69 293 ASP A CA 1
ATOM 2253 C C . ASP A 1 293 ? 16.995 -35.510 -16.427 1.00 33.69 293 ASP A C 1
ATOM 2255 O O . ASP A 1 293 ? 16.642 -35.208 -15.285 1.00 33.69 293 ASP A O 1
ATOM 2259 N N . GLY A 1 294 ? 16.595 -36.618 -17.054 1.00 30.12 294 GLY A N 1
ATOM 2260 C CA . GLY A 1 294 ? 15.967 -37.753 -16.383 1.00 30.12 294 GLY A CA 1
ATOM 2261 C C . GLY A 1 294 ? 14.500 -37.985 -16.719 1.00 30.12 294 GLY A C 1
ATOM 2262 O O . GLY A 1 294 ? 13.626 -37.793 -15.883 1.00 30.12 294 GLY A O 1
ATOM 2263 N N . ASP A 1 295 ? 14.258 -38.452 -17.937 1.00 37.47 295 ASP A N 1
ATOM 2264 C CA . ASP A 1 295 ? 13.050 -39.159 -18.356 1.00 37.47 295 ASP A CA 1
ATOM 2265 C C . ASP A 1 295 ? 12.803 -40.376 -17.431 1.00 37.47 295 ASP A C 1
ATOM 2267 O O . ASP A 1 295 ? 13.540 -41.360 -17.482 1.00 37.47 295 ASP A O 1
ATOM 2271 N N . GLU A 1 296 ? 11.778 -40.324 -16.576 1.00 30.23 296 GLU A N 1
ATOM 2272 C CA . GLU A 1 296 ? 11.136 -41.525 -16.029 1.00 30.23 296 GLU A CA 1
ATOM 2273 C C . GLU A 1 296 ? 9.637 -41.466 -16.325 1.00 30.23 296 GLU A C 1
ATOM 2275 O O . GLU A 1 296 ? 8.847 -40.768 -15.686 1.00 30.23 296 GLU A O 1
ATOM 2280 N N . ALA A 1 297 ? 9.272 -42.224 -17.355 1.00 35.12 297 ALA A N 1
ATOM 2281 C CA . ALA A 1 297 ? 7.920 -42.436 -17.819 1.00 35.12 297 ALA A CA 1
ATOM 2282 C C . ALA A 1 297 ? 7.020 -42.994 -16.706 1.00 35.12 297 ALA A C 1
ATOM 2284 O O . ALA A 1 297 ? 7.119 -44.163 -16.325 1.00 35.12 297 ALA A O 1
ATOM 2285 N N . VAL A 1 298 ? 6.056 -42.185 -16.267 1.00 30.11 298 VAL A N 1
ATOM 2286 C CA . VAL A 1 298 ? 4.832 -42.679 -15.633 1.00 30.11 298 VAL A CA 1
ATOM 2287 C C . VAL A 1 298 ? 3.710 -42.540 -16.653 1.00 30.11 298 VAL A C 1
ATOM 2289 O O . VAL A 1 298 ? 3.360 -41.446 -17.084 1.00 30.11 298 VAL A O 1
ATOM 2292 N N . ALA A 1 299 ? 3.207 -43.689 -17.094 1.00 31.22 299 ALA A N 1
ATOM 2293 C CA . ALA A 1 299 ? 2.193 -43.816 -18.127 1.00 31.22 299 ALA A CA 1
ATOM 2294 C C . ALA A 1 299 ? 0.871 -43.143 -17.724 1.00 31.22 299 ALA A C 1
ATOM 2296 O O . ALA A 1 299 ? 0.269 -43.512 -16.715 1.00 31.22 299 ALA A O 1
ATOM 2297 N N . GLU A 1 300 ? 0.384 -42.231 -18.567 1.00 28.17 300 GLU A N 1
ATOM 2298 C CA . GLU A 1 300 ? -0.963 -41.669 -18.476 1.00 28.17 300 GLU A CA 1
ATOM 2299 C C . GLU A 1 300 ? -1.860 -42.251 -19.583 1.00 28.17 300 GLU A C 1
ATOM 2301 O O . GLU A 1 300 ? -1.491 -42.324 -20.758 1.00 28.17 300 GLU A O 1
ATOM 2306 N N . ALA A 1 301 ? -3.035 -42.738 -19.179 1.00 28.25 301 ALA A N 1
ATOM 2307 C CA . ALA A 1 301 ? -4.076 -43.271 -20.054 1.00 28.25 301 ALA A CA 1
ATOM 2308 C C . ALA A 1 301 ? -4.774 -42.137 -20.842 1.00 28.25 301 ALA A C 1
ATOM 2310 O O . ALA A 1 301 ? -4.782 -40.992 -20.393 1.00 28.25 301 ALA A O 1
ATOM 2311 N N . PRO A 1 302 ? -5.378 -42.416 -22.014 1.00 30.44 302 PRO A N 1
ATOM 2312 C CA . PRO A 1 302 ? -5.695 -41.379 -22.987 1.00 30.44 302 PRO A CA 1
ATOM 2313 C C . PRO A 1 302 ? -6.980 -40.633 -22.616 1.00 30.44 302 PRO A C 1
ATOM 2315 O O . PRO A 1 302 ? -8.046 -41.239 -22.500 1.00 30.44 302 PRO A O 1
ATOM 2318 N N . ALA A 1 303 ? -6.903 -39.307 -22.513 1.00 28.34 303 ALA A N 1
ATOM 2319 C CA . ALA A 1 303 ? -8.072 -38.442 -22.423 1.00 28.34 303 ALA A CA 1
ATOM 2320 C C . ALA A 1 303 ? -7.995 -37.307 -23.457 1.00 28.34 303 ALA A C 1
ATOM 2322 O O . ALA A 1 303 ? -7.234 -36.360 -23.327 1.00 28.34 303 ALA A O 1
ATOM 2323 N N . SER A 1 304 ? -8.833 -37.460 -24.487 1.00 28.55 304 SER A N 1
ATOM 2324 C CA . SER A 1 304 ? -9.531 -36.419 -25.250 1.00 28.55 304 SER A CA 1
ATOM 2325 C C . SER A 1 304 ? -8.736 -35.193 -25.721 1.00 28.55 304 SER A C 1
ATOM 2327 O O . SER A 1 304 ? -8.643 -34.175 -25.042 1.00 28.55 304 SER A O 1
ATOM 2329 N N . THR A 1 305 ? -8.321 -35.237 -26.987 1.00 30.61 305 THR A N 1
ATOM 2330 C CA . THR A 1 305 ? -7.913 -34.073 -27.780 1.00 30.61 305 THR A CA 1
ATOM 2331 C C . THR A 1 305 ? -9.058 -33.064 -27.925 1.00 30.61 305 THR A C 1
ATOM 2333 O O . THR A 1 305 ? -9.943 -33.231 -28.767 1.00 30.61 305 THR A O 1
ATOM 2336 N N . ALA A 1 306 ? -9.006 -31.989 -27.149 1.00 32.97 306 ALA A N 1
ATOM 2337 C CA . ALA A 1 306 ? -9.521 -30.686 -27.549 1.00 32.97 306 ALA A CA 1
ATOM 2338 C C . ALA A 1 306 ? -8.330 -29.715 -27.510 1.00 32.97 306 ALA A C 1
ATOM 2340 O O . ALA A 1 306 ? -7.599 -29.725 -26.518 1.00 32.97 306 ALA A O 1
ATOM 2341 N N . PRO A 1 307 ? -8.066 -28.935 -28.573 1.00 30.84 307 PRO A N 1
ATOM 2342 C CA . PRO A 1 307 ? -6.950 -28.004 -28.558 1.00 30.84 307 PRO A CA 1
ATOM 2343 C C . PRO A 1 307 ? -7.216 -26.926 -27.503 1.00 30.84 307 PRO A C 1
ATOM 2345 O O . PRO A 1 307 ? -8.280 -26.305 -27.491 1.00 30.84 307 PRO A O 1
ATOM 2348 N N . ALA A 1 308 ? -6.249 -26.734 -26.606 1.00 29.92 308 ALA A N 1
ATOM 2349 C CA . ALA A 1 308 ? -6.167 -25.538 -25.781 1.00 29.92 308 ALA A CA 1
ATOM 2350 C C . ALA A 1 308 ? -6.059 -24.308 -26.703 1.00 29.92 308 ALA A C 1
ATOM 2352 O O . ALA A 1 308 ? -5.456 -24.420 -27.776 1.00 29.92 308 ALA A O 1
ATOM 2353 N N . PRO A 1 309 ? -6.648 -23.158 -26.334 1.00 30.42 309 PRO A N 1
ATOM 2354 C CA . PRO A 1 309 ? -6.526 -21.958 -27.142 1.00 30.42 309 PRO A CA 1
ATOM 2355 C C . PRO A 1 309 ? -5.050 -21.558 -27.187 1.00 30.42 309 PRO A C 1
ATOM 2357 O O . PRO A 1 309 ? -4.398 -21.442 -26.148 1.00 30.42 309 PRO A O 1
ATOM 2360 N N . GLU A 1 310 ? -4.520 -21.382 -28.395 1.00 30.88 310 GLU A N 1
ATOM 2361 C CA . GLU A 1 310 ? -3.265 -20.664 -28.587 1.00 30.88 310 GLU A CA 1
ATOM 2362 C C . GLU A 1 310 ? -3.385 -19.273 -27.939 1.00 30.88 310 GLU A C 1
ATOM 2364 O O . GLU A 1 310 ? -4.485 -18.703 -27.942 1.00 30.88 310 GLU A O 1
ATOM 2369 N N . PRO A 1 311 ? -2.296 -18.714 -27.378 1.00 33.81 311 PRO A N 1
ATOM 2370 C CA . PRO A 1 311 ? -2.299 -17.316 -26.970 1.00 33.81 311 PRO A CA 1
ATOM 2371 C C . PRO A 1 311 ? -2.714 -16.502 -28.191 1.00 33.81 311 PRO A C 1
ATOM 2373 O O . PRO A 1 311 ? -2.126 -16.664 -29.265 1.00 33.81 311 PRO A O 1
ATOM 2376 N N . SER A 1 312 ? -3.756 -15.680 -28.059 1.00 31.84 312 SER A N 1
ATOM 2377 C CA . SER A 1 312 ? -4.110 -14.771 -29.133 1.00 31.84 312 SER A CA 1
ATOM 2378 C C . SER A 1 312 ? -2.858 -13.963 -29.459 1.00 31.84 312 SER A C 1
ATOM 2380 O O . SER A 1 312 ? -2.291 -13.273 -28.613 1.00 31.84 312 SER A O 1
ATOM 2382 N N . GLN A 1 313 ? -2.385 -14.081 -30.698 1.00 37.25 313 GLN A N 1
ATOM 2383 C CA . GLN A 1 313 ? -1.652 -12.992 -31.314 1.00 37.25 313 GLN A CA 1
ATOM 2384 C C . GLN A 1 313 ? -2.649 -11.839 -31.412 1.00 37.25 313 GLN A C 1
ATOM 2386 O O . GLN A 1 313 ? -3.303 -11.649 -32.438 1.00 37.25 313 GLN A O 1
ATOM 2391 N N . ASP A 1 314 ? -2.843 -11.132 -30.301 1.00 37.94 314 ASP A N 1
ATOM 2392 C CA . ASP A 1 314 ? -3.535 -9.860 -30.296 1.00 37.94 314 ASP A CA 1
ATOM 2393 C C . ASP A 1 314 ? -2.762 -8.971 -31.264 1.00 37.94 314 ASP A C 1
ATOM 2395 O O . ASP A 1 314 ? -1.553 -8.770 -31.131 1.00 37.94 314 ASP A O 1
ATOM 2399 N N . MET A 1 315 ? -3.444 -8.492 -32.300 1.00 40.81 315 MET A N 1
ATOM 2400 C CA . MET A 1 315 ? -2.894 -7.463 -33.164 1.00 40.81 315 MET A CA 1
ATOM 2401 C C . MET A 1 315 ? -2.461 -6.282 -32.289 1.00 40.81 315 MET A C 1
ATOM 2403 O O . MET A 1 315 ? -3.307 -5.538 -31.792 1.00 40.81 315 MET A O 1
ATOM 2407 N N . ASN A 1 316 ? -1.151 -6.104 -32.110 1.00 57.28 316 ASN A N 1
ATOM 2408 C CA . ASN A 1 316 ? -0.593 -4.959 -31.407 1.00 57.28 316 ASN A CA 1
ATOM 2409 C C . ASN A 1 316 ? -0.738 -3.702 -32.282 1.00 57.28 316 ASN A C 1
ATOM 2411 O O . ASN A 1 316 ? 0.202 -3.266 -32.941 1.00 57.28 316 ASN A O 1
ATOM 2415 N N . ASN A 1 317 ? -1.933 -3.107 -32.300 1.00 71.44 317 ASN A N 1
ATOM 2416 C CA . ASN A 1 317 ? -2.218 -1.854 -33.015 1.00 71.44 317 ASN A CA 1
ATOM 2417 C C . ASN A 1 317 ? -1.560 -0.621 -32.363 1.00 71.44 317 ASN A C 1
ATOM 2419 O O . ASN A 1 317 ? -1.846 0.509 -32.756 1.00 71.44 317 ASN A O 1
ATOM 2423 N N . LEU A 1 318 ? -0.704 -0.821 -31.354 1.00 87.06 318 LEU A N 1
ATOM 2424 C CA . LEU A 1 318 ? 0.113 0.225 -30.743 1.00 87.06 318 LEU A CA 1
ATOM 2425 C C . LEU A 1 318 ? 1.484 0.350 -31.414 1.00 87.06 318 LEU A C 1
ATOM 2427 O O . LEU A 1 318 ? 2.141 1.367 -31.227 1.00 87.06 318 LEU A O 1
ATOM 2431 N N . HIS A 1 319 ? 1.922 -0.657 -32.181 1.00 90.75 319 HIS A N 1
ATOM 2432 C CA . HIS A 1 319 ? 3.164 -0.632 -32.964 1.00 90.75 319 HIS A CA 1
ATOM 2433 C C . HIS A 1 319 ? 4.425 -0.225 -32.175 1.00 90.75 319 HIS A C 1
ATOM 2435 O O . HIS A 1 319 ? 5.364 0.331 -32.751 1.00 90.75 319 HIS A O 1
ATOM 2441 N N . ARG A 1 320 ? 4.465 -0.477 -30.856 1.00 91.56 320 ARG A N 1
ATOM 2442 C CA . ARG A 1 320 ? 5.574 -0.057 -29.975 1.00 91.56 320 ARG A CA 1
ATOM 2443 C C . ARG A 1 320 ? 6.912 -0.630 -30.438 1.00 91.56 320 ARG A C 1
ATOM 2445 O O . ARG A 1 320 ? 7.922 0.057 -30.361 1.00 91.56 320 ARG A O 1
ATOM 2452 N N . GLU A 1 321 ? 6.898 -1.841 -30.985 1.00 89.19 321 GLU A N 1
ATOM 2453 C CA . GLU A 1 321 ? 8.061 -2.534 -31.540 1.00 89.19 321 GLU A CA 1
ATOM 2454 C C . GLU A 1 321 ? 8.669 -1.857 -32.781 1.00 89.19 321 GLU A C 1
ATOM 2456 O O . GLU A 1 321 ? 9.808 -2.144 -33.142 1.00 89.19 321 GLU A O 1
ATOM 2461 N N . LEU A 1 322 ? 7.927 -0.962 -33.446 1.00 93.06 322 LEU A N 1
ATOM 2462 C CA . LEU A 1 322 ? 8.419 -0.173 -34.580 1.00 93.06 322 LEU A CA 1
ATOM 2463 C C . LEU A 1 322 ? 9.034 1.164 -34.141 1.00 93.06 322 LEU A C 1
ATOM 2465 O O . LEU A 1 322 ? 9.696 1.832 -34.943 1.00 93.06 322 LEU A O 1
ATOM 2469 N N . ALA A 1 323 ? 8.808 1.573 -32.889 1.00 94.94 323 ALA A N 1
ATOM 2470 C CA . ALA A 1 323 ? 9.384 2.789 -32.350 1.00 94.94 323 ALA A CA 1
ATOM 2471 C C . ALA A 1 323 ? 10.887 2.582 -32.135 1.00 94.94 323 ALA A C 1
ATOM 2473 O O . ALA A 1 323 ? 11.295 1.597 -31.521 1.00 94.94 323 ALA A O 1
ATOM 2474 N N . PRO A 1 324 ? 11.733 3.513 -32.589 1.00 94.69 324 PRO A N 1
ATOM 2475 C CA . PRO A 1 324 ? 13.169 3.390 -32.431 1.00 94.69 324 PRO A CA 1
ATOM 2476 C C . PRO A 1 324 ? 13.578 3.903 -31.041 1.00 94.69 324 PRO A C 1
ATOM 2478 O O . PRO A 1 324 ? 14.238 4.933 -30.911 1.00 94.69 324 PRO A O 1
ATOM 2481 N N . ILE A 1 325 ? 13.089 3.204 -30.019 1.00 95.50 325 ILE A N 1
ATOM 2482 C CA . ILE A 1 325 ? 13.220 3.496 -28.594 1.00 95.50 325 ILE A CA 1
ATOM 2483 C C . ILE A 1 325 ? 13.765 2.230 -27.936 1.00 95.50 325 ILE A C 1
ATOM 2485 O O . ILE A 1 325 ? 13.267 1.136 -28.199 1.00 95.50 325 ILE A O 1
ATOM 2489 N N . SER A 1 326 ? 14.793 2.378 -27.107 1.00 93.44 326 SER A N 1
ATOM 2490 C CA . SER A 1 326 ? 15.399 1.263 -26.381 1.00 93.44 326 SER A CA 1
ATOM 2491 C C . SER A 1 326 ? 14.500 0.755 -25.255 1.00 93.44 326 SER A C 1
ATOM 2493 O O . SER A 1 326 ? 13.656 1.493 -24.745 1.00 93.44 326 SER A O 1
ATOM 2495 N N . ASP A 1 327 ? 14.704 -0.486 -24.810 1.00 92.25 327 ASP A N 1
ATOM 2496 C CA . ASP A 1 327 ? 13.926 -1.061 -23.702 1.00 92.25 327 ASP A CA 1
ATOM 2497 C C . ASP A 1 327 ? 14.073 -0.239 -22.409 1.00 92.25 327 ASP A C 1
ATOM 2499 O O . ASP A 1 327 ? 13.100 -0.026 -21.686 1.00 92.25 327 ASP A O 1
ATOM 2503 N N . ALA A 1 328 ? 15.272 0.296 -22.150 1.00 90.69 328 ALA A N 1
ATOM 2504 C CA . ALA A 1 328 ? 15.537 1.167 -21.005 1.00 90.69 328 ALA A CA 1
ATOM 2505 C C . ALA A 1 328 ? 14.767 2.497 -21.096 1.00 90.69 328 ALA A C 1
ATOM 2507 O O . ALA A 1 328 ? 14.164 2.936 -20.114 1.00 90.69 328 ALA A O 1
ATOM 2508 N N . ALA A 1 329 ? 14.731 3.121 -22.280 1.00 92.44 329 ALA A N 1
ATOM 2509 C CA . ALA A 1 329 ? 13.952 4.336 -22.503 1.00 92.44 329 ALA A CA 1
ATOM 2510 C C . ALA A 1 329 ? 12.443 4.063 -22.421 1.00 92.44 329 ALA A C 1
ATOM 2512 O O . ALA A 1 329 ? 11.708 4.856 -21.833 1.00 92.44 329 ALA A O 1
ATOM 2513 N N . TRP A 1 330 ? 11.974 2.919 -22.928 1.00 95.56 330 TRP A N 1
ATOM 2514 C CA . TRP A 1 330 ? 10.584 2.495 -22.767 1.00 95.56 330 TRP A CA 1
ATOM 2515 C C . TRP A 1 330 ? 10.196 2.307 -21.301 1.00 95.56 330 TRP A C 1
ATOM 2517 O O . TRP A 1 330 ? 9.123 2.759 -20.906 1.00 95.56 330 TRP A O 1
ATOM 2527 N N . ALA A 1 331 ? 11.070 1.712 -20.485 1.00 90.56 331 ALA A N 1
ATOM 2528 C CA . ALA A 1 331 ? 10.835 1.557 -19.053 1.00 90.56 331 ALA A CA 1
ATOM 2529 C C . ALA A 1 331 ? 10.690 2.914 -18.342 1.00 90.56 331 ALA A C 1
ATOM 2531 O O . ALA A 1 331 ? 9.752 3.096 -17.562 1.00 90.56 331 ALA A O 1
ATOM 2532 N N . GLN A 1 332 ? 11.558 3.889 -18.648 1.00 92.81 332 GLN A N 1
ATOM 2533 C CA . GLN A 1 332 ? 11.433 5.245 -18.098 1.00 92.81 332 GLN A CA 1
ATOM 2534 C C . GLN A 1 332 ? 10.157 5.958 -18.578 1.00 92.81 332 GLN A C 1
ATOM 2536 O O . GLN A 1 332 ? 9.464 6.581 -17.772 1.00 92.81 332 GLN A O 1
ATOM 2541 N N . ILE A 1 333 ? 9.808 5.840 -19.866 1.00 94.50 333 ILE A N 1
ATOM 2542 C CA . ILE A 1 333 ? 8.569 6.394 -20.435 1.00 94.50 333 ILE A CA 1
ATOM 2543 C C . ILE A 1 333 ? 7.342 5.814 -19.717 1.00 94.50 333 ILE A C 1
ATOM 2545 O O . ILE A 1 333 ? 6.473 6.568 -19.280 1.00 94.50 333 ILE A O 1
ATOM 2549 N N . ASP A 1 334 ? 7.280 4.494 -19.535 1.00 92.31 334 ASP A N 1
ATOM 2550 C CA . ASP A 1 334 ? 6.153 3.832 -18.869 1.00 92.31 334 ASP A CA 1
ATOM 2551 C C . ASP A 1 334 ? 6.062 4.220 -17.388 1.00 92.31 334 ASP A C 1
ATOM 2553 O O . ASP A 1 334 ? 4.967 4.481 -16.872 1.00 92.31 334 ASP A O 1
ATOM 2557 N N . GLN A 1 335 ? 7.203 4.325 -16.702 1.00 90.00 335 GLN A N 1
ATOM 2558 C CA . GLN A 1 335 ? 7.263 4.793 -15.321 1.00 90.00 335 GLN A CA 1
ATOM 2559 C C . GLN A 1 335 ? 6.754 6.236 -15.197 1.00 90.00 335 GLN A C 1
ATOM 2561 O O . GLN A 1 335 ? 5.934 6.531 -14.320 1.00 90.00 335 GLN A O 1
ATOM 2566 N N . GLU A 1 336 ? 7.194 7.131 -16.083 1.00 92.00 336 GLU A N 1
ATOM 2567 C CA . GLU A 1 336 ? 6.827 8.543 -16.039 1.00 92.00 336 GLU A CA 1
ATOM 2568 C C . GLU A 1 336 ? 5.364 8.781 -16.422 1.00 92.00 336 GLU A C 1
ATOM 2570 O O . GLU A 1 336 ? 4.668 9.561 -15.760 1.00 92.00 336 GLU A O 1
ATOM 2575 N N . ALA A 1 337 ? 4.868 8.065 -17.434 1.00 92.44 337 ALA A N 1
ATOM 2576 C CA . ALA A 1 337 ? 3.457 8.055 -17.797 1.00 92.44 337 ALA A CA 1
ATOM 2577 C C . ALA A 1 337 ? 2.604 7.567 -16.621 1.00 92.44 337 ALA A C 1
ATOM 2579 O O . ALA A 1 337 ? 1.675 8.261 -16.211 1.00 92.44 337 ALA A O 1
ATOM 2580 N N . THR A 1 338 ? 2.967 6.433 -16.009 1.00 88.56 338 THR A N 1
ATOM 2581 C CA . THR A 1 338 ? 2.252 5.861 -14.856 1.00 88.56 338 THR A CA 1
ATOM 2582 C C . THR A 1 338 ? 2.211 6.835 -13.683 1.00 88.56 338 THR A C 1
ATOM 2584 O O . THR A 1 338 ? 1.149 7.066 -13.101 1.00 88.56 338 THR A O 1
ATOM 2587 N N . ARG A 1 339 ? 3.355 7.437 -13.335 1.00 84.62 339 ARG A N 1
ATOM 2588 C CA . ARG A 1 339 ? 3.458 8.424 -12.252 1.00 84.62 339 ARG A CA 1
ATOM 2589 C C . ARG A 1 339 ? 2.558 9.631 -12.507 1.00 84.62 339 ARG A C 1
ATOM 2591 O O . ARG A 1 339 ? 1.863 10.086 -11.599 1.00 84.62 339 ARG A O 1
ATOM 2598 N N . THR A 1 340 ? 2.558 10.128 -13.741 1.00 89.94 340 THR A N 1
ATOM 2599 C CA . THR A 1 340 ? 1.768 11.292 -14.148 1.00 89.94 340 THR A CA 1
ATOM 2600 C C . THR A 1 340 ? 0.274 10.973 -14.143 1.00 89.94 340 THR A C 1
ATOM 2602 O O . THR A 1 340 ? -0.509 11.687 -13.521 1.00 89.94 340 THR A O 1
ATOM 2605 N N . LEU A 1 341 ? -0.131 9.862 -14.759 1.00 92.12 341 LEU A N 1
ATOM 2606 C CA . LEU A 1 341 ? -1.526 9.434 -14.847 1.00 92.12 341 LEU A CA 1
ATOM 2607 C C . LEU A 1 341 ? -2.131 9.151 -13.467 1.00 92.12 341 LEU A C 1
ATOM 2609 O O . LEU A 1 341 ? -3.204 9.670 -13.167 1.00 92.12 341 LEU A O 1
ATOM 2613 N N . LYS A 1 342 ? -1.418 8.443 -12.576 1.00 87.88 342 LYS A N 1
ATOM 2614 C CA . LYS A 1 342 ? -1.873 8.196 -11.191 1.00 87.88 342 LYS A CA 1
ATOM 2615 C C . LYS A 1 342 ? -2.165 9.481 -10.415 1.00 87.88 342 LYS A C 1
ATOM 2617 O O . LYS A 1 342 ? -3.036 9.492 -9.550 1.00 87.88 342 LYS A O 1
ATOM 2622 N N . ARG A 1 343 ? -1.437 10.561 -10.711 1.00 86.31 343 ARG A N 1
ATOM 2623 C CA . ARG A 1 343 ? -1.636 11.862 -10.068 1.00 86.31 343 ARG A CA 1
ATOM 2624 C C . ARG A 1 343 ? -2.893 12.579 -10.566 1.00 86.31 343 ARG A C 1
ATOM 2626 O O . ARG A 1 343 ? -3.511 13.292 -9.781 1.00 86.31 343 ARG A O 1
ATOM 2633 N N . TYR A 1 344 ? -3.237 12.429 -11.845 1.00 91.88 344 TYR A N 1
ATOM 2634 C CA . TYR A 1 344 ? -4.261 13.243 -12.507 1.00 91.88 344 TYR A CA 1
ATOM 2635 C C . TYR A 1 344 ? -5.599 12.517 -12.753 1.00 91.88 344 TYR A C 1
ATOM 2637 O O . TYR A 1 344 ? -6.620 13.194 -12.852 1.00 91.88 344 TYR A O 1
ATOM 2645 N N . LEU A 1 345 ? -5.631 11.178 -12.809 1.00 94.50 345 LEU A N 1
ATOM 2646 C CA . LEU A 1 345 ? -6.849 10.368 -13.002 1.00 94.50 345 LEU A CA 1
ATOM 2647 C C . LEU A 1 345 ? -7.655 10.241 -11.704 1.00 94.50 345 LEU A C 1
ATOM 2649 O O . LEU A 1 345 ? -7.592 9.244 -10.982 1.00 94.50 345 LEU A O 1
ATOM 2653 N N . ALA A 1 346 ? -8.413 11.281 -11.385 1.00 95.12 346 ALA A N 1
ATOM 2654 C CA . ALA A 1 346 ? -9.187 11.346 -10.156 1.00 95.12 346 ALA A CA 1
ATOM 2655 C C . ALA A 1 346 ? -10.479 10.530 -10.227 1.00 95.12 346 ALA A C 1
ATOM 2657 O O . ALA A 1 346 ? -10.871 9.926 -9.230 1.00 95.12 346 ALA A O 1
ATOM 2658 N N . ALA A 1 347 ? -11.121 10.486 -11.395 1.00 95.12 347 ALA A N 1
ATOM 2659 C CA . ALA A 1 347 ? -12.389 9.792 -11.584 1.00 95.12 347 ALA A CA 1
ATOM 2660 C C . ALA A 1 347 ? -12.293 8.293 -11.264 1.00 95.12 347 ALA A C 1
ATOM 2662 O O . ALA A 1 347 ? -13.118 7.770 -10.517 1.00 95.12 347 ALA A O 1
ATOM 2663 N N . ARG A 1 348 ? -11.222 7.624 -11.706 1.00 95.81 348 ARG A N 1
ATOM 2664 C CA . ARG A 1 348 ? -10.966 6.197 -11.427 1.00 95.81 348 ARG A CA 1
ATOM 2665 C C . ARG A 1 348 ? -10.825 5.856 -9.939 1.00 95.81 348 ARG A C 1
ATOM 2667 O O . ARG A 1 348 ? -10.870 4.690 -9.575 1.00 95.81 348 ARG A O 1
ATOM 2674 N N . ARG A 1 349 ? -10.646 6.857 -9.067 1.00 94.94 349 ARG A N 1
ATOM 2675 C CA . ARG A 1 349 ? -10.553 6.679 -7.606 1.00 94.94 349 ARG A CA 1
ATOM 2676 C C . ARG A 1 349 ? -11.920 6.653 -6.914 1.00 94.94 349 ARG A C 1
ATOM 2678 O O . ARG A 1 349 ? -11.966 6.429 -5.706 1.00 94.94 349 ARG A O 1
ATOM 2685 N N . VAL A 1 350 ? -12.999 6.957 -7.639 1.00 95.50 350 VAL A N 1
ATOM 2686 C CA . VAL A 1 350 ? -14.357 7.136 -7.090 1.00 95.50 350 VAL A CA 1
ATOM 2687 C C . VAL A 1 350 ? -15.461 6.433 -7.877 1.00 95.50 350 VAL A C 1
ATOM 2689 O O . VAL A 1 350 ? -16.627 6.540 -7.506 1.00 95.50 350 VAL A O 1
ATOM 2692 N N . VAL A 1 351 ? -15.114 5.728 -8.950 1.00 97.19 351 VAL A N 1
ATOM 2693 C CA . VAL A 1 351 ? -16.052 4.949 -9.768 1.00 97.19 351 VAL A CA 1
ATOM 2694 C C . VAL A 1 351 ? -15.565 3.511 -9.873 1.00 97.19 351 VAL A C 1
ATOM 2696 O O . VAL A 1 351 ? -14.372 3.247 -9.720 1.00 97.19 351 VAL A O 1
ATOM 2699 N N . ASP A 1 352 ? -16.473 2.590 -10.170 1.00 96.94 352 ASP A N 1
ATOM 2700 C CA . ASP A 1 352 ? -16.116 1.212 -10.468 1.00 96.94 352 ASP A CA 1
ATOM 2701 C C . ASP A 1 352 ? -15.438 1.144 -11.836 1.00 96.94 352 ASP A C 1
ATOM 2703 O O . ASP A 1 352 ? -15.963 1.641 -12.835 1.00 96.94 352 ASP A O 1
ATOM 2707 N N . VAL A 1 353 ? -14.269 0.508 -11.884 1.00 97.00 353 VAL A N 1
ATOM 2708 C CA . VAL A 1 353 ? -13.498 0.308 -13.115 1.00 97.00 353 VAL A CA 1
ATOM 2709 C C . VAL A 1 353 ? -13.322 -1.200 -13.324 1.00 97.00 353 VAL A C 1
ATOM 2711 O O . VAL A 1 353 ? -12.355 -1.776 -12.821 1.00 97.00 353 VAL A O 1
ATOM 2714 N N . PRO A 1 354 ? -14.275 -1.886 -13.984 1.00 91.62 354 PRO A N 1
ATOM 2715 C CA . PRO A 1 354 ? -14.113 -3.292 -14.345 1.00 91.62 354 PRO A CA 1
ATOM 2716 C C . PRO A 1 354 ? -12.907 -3.505 -15.272 1.00 91.62 354 PRO A C 1
ATOM 2718 O O . PRO A 1 354 ? -12.423 -2.575 -15.918 1.00 91.62 354 PRO A O 1
ATOM 2721 N N . GLU A 1 355 ? -12.439 -4.755 -15.365 1.00 89.44 355 GLU A N 1
ATOM 2722 C CA . GLU A 1 355 ? -11.322 -5.112 -16.250 1.00 89.44 355 GLU A CA 1
ATOM 2723 C C . GLU A 1 355 ? -11.607 -4.690 -17.710 1.00 89.44 355 GLU A C 1
ATOM 2725 O O . GLU A 1 355 ? -12.736 -4.878 -18.191 1.00 89.44 355 GLU A O 1
ATOM 2730 N N . PRO A 1 356 ? -10.608 -4.139 -18.433 1.00 92.88 356 PRO A N 1
ATOM 2731 C CA . PRO A 1 356 ? -10.773 -3.749 -19.828 1.00 92.88 356 PRO A CA 1
ATOM 2732 C C . PRO A 1 356 ? -11.261 -4.907 -20.700 1.00 92.88 356 PRO A C 1
ATOM 2734 O O . PRO A 1 356 ? -10.722 -6.012 -20.664 1.00 92.88 356 PRO A O 1
ATOM 2737 N N . LYS A 1 357 ? -12.277 -4.647 -21.526 1.00 93.56 357 LYS A N 1
ATOM 2738 C CA . LYS A 1 357 ? -12.950 -5.668 -22.353 1.00 93.56 357 LYS A CA 1
ATOM 2739 C C . LYS A 1 357 ? -12.283 -5.878 -23.720 1.00 93.56 357 LYS A C 1
ATOM 2741 O O . LYS A 1 357 ? -12.784 -6.644 -24.543 1.00 93.56 357 LYS A O 1
ATOM 2746 N N . GLY A 1 358 ? -11.160 -5.208 -23.961 1.00 90.12 358 GLY A N 1
ATOM 2747 C CA . GLY A 1 358 ? -10.352 -5.289 -25.172 1.00 90.12 358 GLY A CA 1
ATOM 2748 C C . GLY A 1 358 ? -10.834 -4.384 -26.309 1.00 90.12 358 GLY A C 1
ATOM 2749 O O . GLY A 1 358 ? -11.936 -3.832 -26.299 1.00 90.12 358 GLY A O 1
ATOM 2750 N N . ALA A 1 359 ? -10.006 -4.284 -27.352 1.00 87.69 359 ALA A N 1
ATOM 2751 C CA . ALA A 1 359 ? -10.222 -3.409 -28.511 1.00 87.69 359 ALA A CA 1
ATOM 2752 C C . ALA A 1 359 ? -11.476 -3.740 -29.349 1.00 87.69 359 ALA A C 1
ATOM 2754 O O . ALA A 1 359 ? -11.865 -2.968 -30.221 1.00 87.69 359 ALA A O 1
ATOM 2755 N N . THR A 1 360 ? -12.117 -4.888 -29.109 1.00 92.56 360 THR A N 1
ATOM 2756 C CA . THR A 1 360 ? -13.347 -5.293 -29.812 1.00 92.56 360 THR A CA 1
ATOM 2757 C C . THR A 1 360 ? -14.621 -4.736 -29.170 1.00 92.56 360 THR A C 1
ATOM 2759 O O . THR A 1 360 ? -15.703 -4.854 -29.753 1.00 92.56 360 THR A O 1
ATOM 2762 N N . LEU A 1 361 ? -14.522 -4.110 -27.990 1.00 94.81 361 LEU A N 1
ATOM 2763 C CA . LEU A 1 361 ? -15.662 -3.494 -27.320 1.00 94.81 361 LEU A CA 1
ATOM 2764 C C . LEU A 1 361 ? -16.131 -2.248 -28.087 1.00 94.81 361 LEU A C 1
ATOM 2766 O O . LEU A 1 361 ? -15.509 -1.194 -28.028 1.00 94.81 361 LEU A O 1
ATOM 2770 N N . ALA A 1 362 ? -17.277 -2.355 -28.760 1.00 95.56 362 ALA A N 1
ATOM 2771 C CA . ALA A 1 362 ? -17.881 -1.234 -29.485 1.00 95.56 362 ALA A CA 1
ATOM 2772 C C . ALA A 1 362 ? -18.908 -0.445 -28.653 1.00 95.56 362 ALA A C 1
ATOM 2774 O O . ALA A 1 362 ? -19.104 0.751 -28.865 1.00 95.56 362 ALA A O 1
ATOM 2775 N N . ALA A 1 363 ? -19.616 -1.116 -27.740 1.00 96.81 363 ALA A N 1
ATOM 2776 C CA . ALA A 1 363 ? -20.650 -0.505 -26.910 1.00 96.81 363 ALA A CA 1
ATOM 2777 C C . ALA A 1 363 ? -20.995 -1.385 -25.701 1.00 96.81 363 ALA A C 1
ATOM 2779 O O . ALA A 1 363 ? -20.840 -2.607 -25.746 1.00 96.81 363 ALA A O 1
ATOM 2780 N N . VAL A 1 364 ? -21.550 -0.770 -24.657 1.00 96.56 364 VAL A N 1
ATOM 2781 C CA . VAL A 1 364 ? -22.060 -1.448 -23.458 1.00 96.56 364 VAL A CA 1
ATOM 2782 C C . VAL A 1 364 ? -23.582 -1.356 -23.422 1.00 96.56 364 VAL A C 1
ATOM 2784 O O . VAL A 1 364 ? -24.167 -0.293 -23.626 1.00 96.56 364 VAL A O 1
ATOM 2787 N N . GLY A 1 365 ? -24.250 -2.489 -23.203 1.00 93.75 365 GLY A N 1
ATOM 2788 C CA . GLY A 1 365 ? -25.709 -2.541 -23.137 1.00 93.75 365 GLY A CA 1
ATOM 2789 C C . GLY A 1 365 ? -26.247 -1.967 -21.830 1.00 93.75 365 GLY A C 1
ATOM 2790 O O . GLY A 1 365 ? -25.762 -2.320 -20.762 1.00 93.75 365 GLY A O 1
ATOM 2791 N N . THR A 1 366 ? -27.301 -1.150 -21.902 1.00 90.50 366 THR A N 1
ATOM 2792 C CA . THR A 1 366 ? -27.958 -0.597 -20.700 1.00 90.50 366 THR A CA 1
ATOM 2793 C C . THR A 1 366 ? -29.086 -1.478 -20.165 1.00 90.50 366 THR A C 1
ATOM 2795 O O . THR A 1 366 ? -29.700 -1.165 -19.154 1.00 90.50 366 THR A O 1
ATOM 2798 N N . GLY A 1 367 ? -29.428 -2.554 -20.879 1.00 91.19 367 GLY A N 1
ATOM 2799 C CA . GLY A 1 367 ? -30.592 -3.396 -20.581 1.00 91.19 367 GLY A CA 1
ATOM 2800 C C . GLY A 1 367 ? -31.938 -2.794 -21.011 1.00 91.19 367 GLY A C 1
ATOM 2801 O O . GLY A 1 367 ? -32.947 -3.498 -21.010 1.00 91.19 367 GLY A O 1
ATOM 2802 N N . HIS A 1 368 ? -31.971 -1.532 -21.449 1.00 92.69 368 HIS A N 1
ATOM 2803 C CA . HIS A 1 368 ? -33.197 -0.856 -21.873 1.00 92.69 368 HIS A CA 1
ATOM 2804 C C . HIS A 1 368 ? -33.467 -0.986 -23.378 1.00 92.69 368 HIS A C 1
ATOM 2806 O O . HIS A 1 368 ? -32.575 -1.234 -24.193 1.00 92.69 368 HIS A O 1
ATOM 2812 N N . THR A 1 369 ? -34.721 -0.760 -23.770 1.00 95.94 369 THR A N 1
ATOM 2813 C CA . THR A 1 369 ? -35.150 -0.726 -25.174 1.00 95.94 369 THR A CA 1
ATOM 2814 C C . THR A 1 369 ? -35.924 0.545 -25.485 1.00 95.94 369 THR A C 1
ATOM 2816 O O . THR A 1 369 ? -36.706 1.013 -24.662 1.00 95.94 369 THR A O 1
ATOM 2819 N N . LYS A 1 370 ? -35.760 1.065 -26.700 1.00 94.31 370 LYS A N 1
ATOM 2820 C CA . LYS A 1 370 ? -36.549 2.167 -27.252 1.00 94.31 370 LYS A CA 1
ATOM 2821 C C . LYS A 1 370 ? -37.429 1.627 -28.386 1.00 94.31 370 LYS A C 1
ATOM 2823 O O . LYS A 1 370 ? -36.881 0.971 -29.274 1.00 94.31 370 LYS A O 1
ATOM 2828 N N . PRO A 1 371 ? -38.752 1.862 -28.384 1.00 95.44 371 PRO A N 1
ATOM 2829 C CA . PRO A 1 371 ? -39.598 1.550 -29.533 1.00 95.44 371 PRO A CA 1
ATOM 2830 C C . PRO A 1 371 ? -39.082 2.259 -30.788 1.00 95.44 371 PRO A C 1
ATOM 2832 O O . PRO A 1 371 ? -38.605 3.391 -30.699 1.00 95.44 371 PRO A O 1
ATOM 2835 N N . ILE A 1 372 ? -39.159 1.591 -31.936 1.00 96.44 372 ILE A N 1
ATOM 2836 C CA . ILE A 1 372 ? -38.821 2.169 -33.242 1.00 96.44 372 ILE A CA 1
ATOM 2837 C C . ILE A 1 372 ? -39.916 1.831 -34.251 1.00 96.44 372 ILE A C 1
ATOM 2839 O O . ILE A 1 372 ? -40.682 0.887 -34.045 1.00 96.44 372 ILE A O 1
ATOM 2843 N N . ASP A 1 373 ? -39.968 2.586 -35.346 1.00 96.50 373 ASP A N 1
ATOM 2844 C CA . ASP A 1 373 ? -40.909 2.317 -36.427 1.00 96.50 373 ASP A CA 1
ATOM 2845 C C . ASP A 1 373 ? -40.704 0.906 -36.984 1.00 96.50 373 ASP A C 1
ATOM 2847 O O . ASP A 1 373 ? -39.583 0.469 -37.269 1.00 96.50 373 ASP A O 1
ATOM 2851 N N . ALA A 1 374 ? -41.810 0.178 -37.109 1.00 94.94 374 ALA A N 1
ATOM 2852 C CA . ALA A 1 374 ? -41.797 -1.167 -37.648 1.00 94.94 374 ALA A CA 1
ATOM 2853 C C . ALA A 1 374 ? -41.653 -1.133 -39.179 1.00 94.94 374 ALA A C 1
ATOM 2855 O O . ALA A 1 374 ? -42.238 -0.270 -39.834 1.00 94.94 374 ALA A O 1
ATOM 2856 N N . PRO A 1 375 ? -40.926 -2.092 -39.780 1.00 93.25 375 PRO A N 1
ATOM 2857 C CA . PRO A 1 375 ? -40.706 -2.116 -41.226 1.00 93.25 375 PRO A CA 1
ATOM 2858 C C . PRO A 1 375 ? -41.970 -2.460 -42.034 1.00 93.25 375 PRO A C 1
ATOM 2860 O O . PRO A 1 375 ? -41.985 -2.272 -43.249 1.00 93.25 375 PRO A O 1
ATOM 2863 N N . SER A 1 376 ? -43.015 -2.990 -41.391 1.00 93.25 376 SER A N 1
ATOM 2864 C CA . SER A 1 376 ? -44.291 -3.335 -42.022 1.00 93.25 376 SER A CA 1
ATOM 2865 C C . SER A 1 376 ? -45.419 -3.458 -40.996 1.00 93.25 376 SER A C 1
ATOM 2867 O O . SER A 1 376 ? -45.172 -3.718 -39.815 1.00 93.25 376 SER A O 1
ATOM 2869 N N . ASP A 1 377 ? -46.661 -3.368 -41.471 1.00 90.88 377 ASP A N 1
ATOM 2870 C CA . ASP A 1 377 ? -47.858 -3.566 -40.652 1.00 90.88 377 ASP A CA 1
ATOM 2871 C C . ASP A 1 377 ? -47.856 -4.937 -39.955 1.00 90.88 377 ASP A C 1
ATOM 2873 O O . ASP A 1 377 ? -47.498 -5.962 -40.540 1.00 90.88 377 ASP A O 1
ATOM 2877 N N . GLY A 1 378 ? -48.261 -4.954 -38.683 1.00 91.75 378 GLY A N 1
ATOM 2878 C CA . GLY A 1 378 ? -48.313 -6.163 -37.854 1.00 91.75 378 GLY A CA 1
ATOM 2879 C C . GLY A 1 378 ? -46.989 -6.569 -37.189 1.00 91.75 378 GLY A C 1
ATOM 2880 O O . GLY A 1 378 ? -46.991 -7.518 -36.407 1.00 91.75 378 GLY A O 1
ATOM 2881 N N . VAL A 1 379 ? -45.880 -5.862 -37.440 1.00 93.69 379 VAL A N 1
ATOM 2882 C CA . VAL A 1 379 ? -44.587 -6.086 -36.767 1.00 93.69 379 VAL A CA 1
ATOM 2883 C C . VAL A 1 379 ? -44.410 -5.087 -35.620 1.00 93.69 379 VAL A C 1
ATOM 2885 O O . VAL A 1 379 ? -44.747 -3.916 -35.750 1.00 93.69 379 VAL A O 1
ATOM 2888 N N . GLN A 1 380 ? -43.863 -5.538 -34.488 1.00 94.31 380 GLN A N 1
ATOM 2889 C CA . GLN A 1 380 ? -43.413 -4.665 -33.399 1.00 94.31 380 GLN A CA 1
ATOM 2890 C C . GLN A 1 380 ? -41.887 -4.599 -33.413 1.00 94.31 380 GLN A C 1
ATOM 2892 O O . GLN A 1 380 ? -41.228 -5.637 -33.492 1.00 94.31 380 GLN A O 1
ATOM 2897 N N . ALA A 1 381 ? -41.324 -3.395 -33.331 1.00 96.00 381 ALA A N 1
ATOM 2898 C CA . ALA A 1 381 ? -39.885 -3.188 -33.386 1.00 96.00 381 ALA A CA 1
ATOM 2899 C C . ALA A 1 381 ? -39.392 -2.363 -32.191 1.00 96.00 381 ALA A C 1
ATOM 2901 O O . ALA A 1 381 ? -39.977 -1.349 -31.806 1.00 96.00 381 ALA A O 1
ATOM 2902 N N . VAL A 1 382 ? -38.283 -2.811 -31.604 1.00 96.69 382 VAL A N 1
ATOM 2903 C CA . VAL A 1 382 ? -37.574 -2.113 -30.530 1.00 96.69 382 VAL A CA 1
ATOM 2904 C C . VAL A 1 382 ? -36.075 -2.137 -30.813 1.00 96.69 382 VAL A C 1
ATOM 2906 O O . VAL A 1 382 ? -35.546 -3.116 -31.338 1.00 96.69 382 VAL A O 1
ATOM 2909 N N . ARG A 1 383 ? -35.374 -1.072 -30.432 1.00 96.44 383 ARG A N 1
ATOM 2910 C CA . ARG A 1 383 ? -33.913 -0.976 -30.465 1.00 96.44 383 ARG A CA 1
ATOM 2911 C C . ARG A 1 383 ? -33.368 -1.055 -29.047 1.00 96.44 383 ARG A C 1
ATOM 2913 O O . ARG A 1 383 ? -33.840 -0.336 -28.170 1.00 96.44 383 ARG A O 1
ATOM 2920 N N . ARG A 1 384 ? -32.363 -1.898 -28.816 1.00 95.69 384 ARG A N 1
ATOM 2921 C CA . ARG A 1 384 ? -31.650 -1.934 -27.530 1.00 95.69 384 ARG A CA 1
ATOM 2922 C C . ARG A 1 384 ? -30.847 -0.648 -27.356 1.00 95.69 384 ARG A C 1
ATOM 2924 O O . ARG A 1 384 ? -30.187 -0.206 -28.294 1.00 95.69 384 ARG A O 1
ATOM 2931 N N . ALA A 1 385 ? -30.945 -0.042 -26.182 1.00 93.94 385 ALA A N 1
ATOM 2932 C CA . ALA A 1 385 ? -30.130 1.101 -25.819 1.00 93.94 385 ALA A CA 1
ATOM 2933 C C . ALA A 1 385 ? -28.738 0.614 -25.401 1.00 93.94 385 ALA A C 1
ATOM 2935 O O . ALA A 1 385 ? -28.593 -0.369 -24.669 1.00 93.94 385 ALA A O 1
ATOM 2936 N N . VAL A 1 386 ? -27.725 1.298 -25.913 1.00 95.44 386 VAL A N 1
ATOM 2937 C CA . VAL A 1 386 ? -26.317 1.027 -25.646 1.00 95.44 386 VAL A CA 1
ATOM 2938 C C . VAL A 1 386 ? -25.610 2.358 -25.434 1.00 95.44 386 VAL A C 1
ATOM 2940 O O . VAL A 1 386 ? -26.019 3.355 -26.030 1.00 95.44 386 VAL A O 1
ATOM 2943 N N . ASN A 1 387 ? -24.564 2.365 -24.618 1.00 95.50 387 ASN A N 1
ATOM 2944 C CA . ASN A 1 387 ? -23.591 3.447 -24.592 1.00 95.50 387 ASN A CA 1
ATOM 2945 C C . ASN A 1 387 ? -22.421 3.043 -25.489 1.00 95.50 387 ASN A C 1
ATOM 2947 O O . ASN A 1 387 ? -21.802 2.001 -25.263 1.00 95.50 387 ASN A O 1
ATOM 2951 N N . ALA A 1 388 ? -22.185 3.811 -26.550 1.00 96.88 388 ALA A N 1
ATOM 2952 C CA . ALA A 1 388 ? -21.082 3.556 -27.465 1.00 96.88 388 ALA A CA 1
ATOM 2953 C C . ALA A 1 388 ? -19.749 3.888 -26.786 1.00 96.88 388 ALA A C 1
ATOM 2955 O O . ALA A 1 388 ? -19.653 4.863 -26.046 1.00 96.88 388 ALA A O 1
ATOM 2956 N N . VAL A 1 389 ? -18.729 3.075 -27.048 1.00 97.50 389 VAL A N 1
ATOM 2957 C CA . VAL A 1 389 ? -17.369 3.344 -26.577 1.00 97.50 389 VAL A CA 1
ATOM 2958 C C . VAL A 1 389 ? -16.763 4.461 -27.421 1.00 97.50 389 VAL A C 1
ATOM 2960 O O . VAL A 1 389 ? -16.830 4.419 -28.650 1.00 97.50 389 VAL A O 1
ATOM 2963 N N . VAL A 1 390 ? -16.158 5.448 -26.764 1.00 97.31 390 VAL A N 1
ATOM 2964 C CA . VAL A 1 390 ? -15.317 6.457 -27.413 1.00 97.31 390 VAL A CA 1
ATOM 2965 C C . VAL A 1 390 ? -13.856 6.068 -27.335 1.00 97.31 390 VAL A C 1
ATOM 2967 O O . VAL A 1 390 ? -13.442 5.427 -26.379 1.00 97.31 390 VAL A O 1
ATOM 2970 N N . GLU A 1 391 ? -13.072 6.485 -28.323 1.00 96.75 391 GLU A N 1
ATOM 2971 C CA . GLU A 1 391 ? -11.614 6.382 -28.309 1.00 96.75 391 GLU A CA 1
ATOM 2972 C C . GLU A 1 391 ? -11.030 7.792 -28.204 1.00 96.75 391 GLU A C 1
ATOM 2974 O O . GLU A 1 391 ? -11.337 8.659 -29.027 1.00 96.75 391 GLU A O 1
ATOM 2979 N N . LEU A 1 392 ? -10.201 8.025 -27.188 1.00 96.94 392 LEU A N 1
ATOM 2980 C CA . LEU A 1 392 ? -9.454 9.267 -27.026 1.00 96.94 392 LEU A CA 1
ATOM 2981 C C . LEU A 1 392 ? -7.992 9.016 -27.372 1.00 96.94 392 LEU A C 1
ATOM 2983 O O . LEU A 1 392 ? -7.410 8.018 -26.955 1.00 96.94 392 LEU A O 1
ATOM 2987 N N . ARG A 1 393 ? -7.391 9.945 -28.119 1.00 97.25 393 ARG A N 1
ATOM 2988 C CA . ARG A 1 393 ? -5.982 9.885 -28.504 1.00 97.25 393 ARG A CA 1
ATOM 2989 C C . ARG A 1 393 ? -5.317 11.244 -28.331 1.00 97.25 393 ARG A C 1
ATOM 2991 O O . ARG A 1 393 ? -5.803 12.237 -28.870 1.00 97.25 393 ARG A O 1
ATOM 2998 N N . VAL A 1 394 ? -4.188 11.2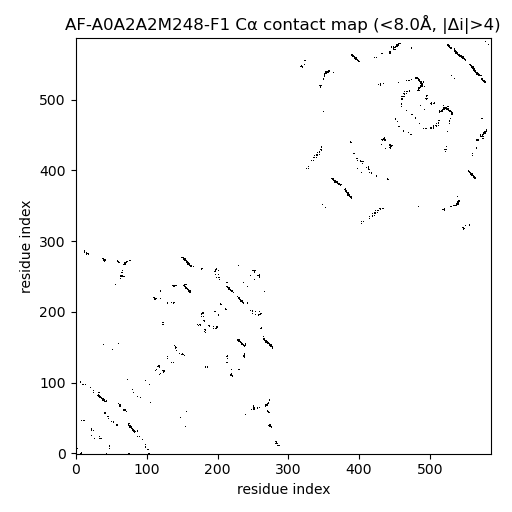79 -27.626 1.00 98.19 394 VAL A N 1
ATOM 2999 C CA . VAL A 1 394 ? -3.371 12.487 -27.438 1.00 98.19 394 VAL A CA 1
ATOM 3000 C C . VAL A 1 394 ? -1.964 12.236 -27.985 1.00 98.19 394 VAL A C 1
ATOM 3002 O O . VAL A 1 394 ? -1.211 11.475 -27.372 1.00 98.19 394 VAL A O 1
ATOM 3005 N N . PRO A 1 395 ? -1.599 12.826 -29.139 1.00 97.88 395 PRO A N 1
ATOM 3006 C CA . PRO A 1 395 ? -0.261 12.684 -29.701 1.00 97.88 395 PRO A CA 1
ATOM 3007 C C . PRO A 1 395 ? 0.767 13.501 -28.912 1.00 97.88 395 PRO A C 1
ATOM 3009 O O . PRO A 1 395 ? 0.451 14.566 -28.380 1.00 97.88 395 PRO A O 1
ATOM 3012 N N . PHE A 1 396 ? 2.009 13.024 -28.882 1.00 98.31 396 PHE A N 1
ATOM 3013 C CA . PHE A 1 396 ? 3.159 13.749 -28.349 1.00 98.31 396 PHE A CA 1
ATOM 3014 C C . PHE A 1 396 ? 4.446 13.341 -29.064 1.00 98.31 396 PHE A C 1
ATOM 3016 O O . PHE A 1 396 ? 4.533 12.278 -29.677 1.00 98.31 396 PHE A O 1
ATOM 3023 N N . THR A 1 397 ? 5.458 14.198 -28.985 1.00 98.31 397 THR A N 1
ATOM 3024 C CA . THR A 1 397 ? 6.727 13.996 -29.686 1.00 98.31 397 THR A CA 1
ATOM 3025 C C . THR A 1 397 ? 7.874 14.036 -28.692 1.00 98.31 397 THR A C 1
ATOM 3027 O O . THR A 1 397 ? 7.982 14.975 -27.908 1.00 98.31 397 THR A O 1
ATOM 3030 N N . LEU A 1 398 ? 8.736 13.025 -28.746 1.00 97.81 398 LEU A N 1
ATOM 3031 C CA . LEU A 1 398 ? 9.977 12.956 -27.979 1.00 97.81 398 LEU A CA 1
ATOM 3032 C C . LEU A 1 398 ? 11.165 13.160 -28.915 1.00 97.81 398 LEU A C 1
ATOM 3034 O O . LEU A 1 398 ? 11.134 12.737 -30.074 1.00 97.81 398 LEU A O 1
ATOM 3038 N N . THR A 1 399 ? 12.222 13.807 -28.429 1.00 97.88 399 THR A N 1
ATOM 3039 C CA . THR A 1 399 ? 13.451 13.941 -29.219 1.00 97.88 399 THR A CA 1
ATOM 3040 C C . THR A 1 399 ? 14.246 12.639 -29.176 1.00 97.88 399 THR A C 1
ATOM 3042 O O . THR A 1 399 ? 14.307 11.970 -28.147 1.00 97.88 399 THR A O 1
ATOM 3045 N N . ARG A 1 400 ? 14.895 12.296 -30.293 1.00 95.50 400 ARG A N 1
ATOM 3046 C CA . ARG A 1 400 ? 15.849 11.179 -30.370 1.00 95.50 400 ARG A CA 1
ATOM 3047 C C . ARG A 1 400 ? 16.965 11.326 -29.342 1.00 95.50 400 ARG A C 1
ATOM 3049 O O . ARG A 1 400 ? 17.314 10.358 -28.690 1.00 95.50 400 ARG A O 1
ATOM 3056 N N . ALA A 1 401 ? 17.458 12.550 -29.157 1.00 95.38 401 ALA A N 1
ATOM 3057 C CA . ALA A 1 401 ? 18.502 12.843 -28.183 1.00 95.38 401 ALA A CA 1
ATOM 3058 C C . ALA A 1 401 ? 18.087 12.455 -26.755 1.00 95.38 401 ALA A C 1
ATOM 3060 O O . ALA A 1 401 ? 18.817 11.706 -26.120 1.00 95.38 401 ALA A O 1
ATOM 3061 N N . ALA A 1 402 ? 16.901 12.879 -26.298 1.00 94.44 402 ALA A N 1
ATOM 3062 C CA . ALA A 1 402 ? 16.402 12.534 -24.963 1.00 94.44 402 ALA A CA 1
ATOM 3063 C C . ALA A 1 402 ? 16.162 11.025 -24.790 1.00 94.44 402 ALA A C 1
ATOM 3065 O O . ALA A 1 402 ? 16.358 10.490 -23.708 1.00 94.44 402 ALA A O 1
ATOM 3066 N N . ILE A 1 403 ? 15.761 10.324 -25.856 1.00 96.00 403 ILE A N 1
ATOM 3067 C CA . ILE A 1 403 ? 15.621 8.861 -25.838 1.00 96.00 403 ILE A CA 1
ATOM 3068 C C . ILE A 1 403 ? 16.994 8.184 -25.710 1.00 96.00 403 ILE A C 1
ATOM 3070 O O . ILE A 1 403 ? 17.176 7.313 -24.861 1.00 96.00 403 ILE A O 1
ATOM 3074 N N . ASP A 1 404 ? 17.965 8.598 -26.524 1.00 94.19 404 ASP A N 1
ATOM 3075 C CA . ASP A 1 404 ? 19.307 8.009 -26.568 1.00 94.19 404 ASP A CA 1
ATOM 3076 C C . ASP A 1 404 ? 20.139 8.351 -25.313 1.00 94.19 404 ASP A C 1
ATOM 3078 O O . ASP A 1 404 ? 21.063 7.620 -24.952 1.00 94.19 404 ASP A O 1
ATOM 3082 N N . ASP A 1 405 ? 19.830 9.455 -24.624 1.00 93.69 405 ASP A N 1
ATOM 3083 C CA . ASP A 1 405 ? 20.469 9.836 -23.360 1.00 93.69 405 ASP A CA 1
ATOM 3084 C C . ASP A 1 405 ? 20.267 8.775 -22.270 1.00 93.69 405 ASP A C 1
ATOM 3086 O O . ASP A 1 405 ? 21.183 8.528 -21.480 1.00 93.69 405 ASP A O 1
ATOM 3090 N N . VAL A 1 406 ? 19.130 8.075 -22.277 1.00 92.56 406 VAL A N 1
ATOM 3091 C CA . VAL A 1 406 ? 18.842 6.981 -21.338 1.00 92.56 406 VAL A CA 1
ATOM 3092 C C . VAL A 1 406 ? 19.819 5.824 -21.507 1.00 92.56 406 VAL A C 1
ATOM 3094 O O . VAL A 1 406 ? 20.328 5.300 -20.520 1.00 92.56 406 VAL A O 1
ATOM 3097 N N . GLU A 1 407 ? 20.145 5.445 -22.747 1.00 86.94 407 GLU A N 1
ATOM 3098 C CA . GLU A 1 407 ? 21.139 4.389 -22.999 1.00 86.94 407 GLU A CA 1
ATOM 3099 C C . GLU A 1 407 ? 22.535 4.783 -22.505 1.00 86.94 407 GLU A C 1
ATOM 3101 O O . GLU A 1 407 ? 23.357 3.926 -22.179 1.00 86.94 407 GLU A O 1
ATOM 3106 N N . ARG A 1 408 ? 22.806 6.089 -22.423 1.00 90.94 408 ARG A N 1
ATOM 3107 C CA . ARG A 1 408 ? 24.043 6.642 -21.863 1.00 90.94 408 ARG A CA 1
ATOM 3108 C C . ARG A 1 408 ? 23.981 6.850 -20.346 1.00 90.94 408 ARG A C 1
ATOM 3110 O O . ARG A 1 408 ? 24.944 7.371 -19.785 1.00 90.94 408 ARG A O 1
ATOM 3117 N N . GLY A 1 409 ? 22.899 6.426 -19.692 1.00 85.44 409 GLY A N 1
ATOM 3118 C CA . GLY A 1 409 ? 22.722 6.476 -18.242 1.00 85.44 409 GLY A CA 1
ATOM 3119 C C . GLY A 1 409 ? 22.112 7.774 -17.707 1.00 85.44 409 GLY A C 1
ATOM 3120 O O . GLY A 1 409 ? 22.302 8.072 -16.532 1.00 85.44 409 GLY A O 1
ATOM 3121 N N . SER A 1 410 ? 21.417 8.571 -18.530 1.00 83.69 410 SER A N 1
ATOM 3122 C CA . SER A 1 410 ? 20.669 9.735 -18.028 1.00 83.69 410 SER A CA 1
ATOM 3123 C C . SER A 1 410 ? 19.470 9.296 -17.180 1.00 83.69 410 SER A C 1
ATOM 3125 O O . SER A 1 410 ? 18.642 8.481 -17.594 1.00 83.69 410 SER A O 1
ATOM 3127 N N . GLU A 1 411 ? 19.363 9.895 -15.995 1.00 82.56 411 GLU A N 1
ATOM 3128 C CA . GLU A 1 411 ? 18.218 9.766 -15.083 1.00 82.56 411 GLU A CA 1
ATOM 3129 C C . GLU A 1 411 ? 17.261 10.974 -15.172 1.00 82.56 411 GLU A C 1
ATOM 3131 O O . GLU A 1 411 ? 16.214 11.002 -14.526 1.00 82.56 411 GLU A O 1
ATOM 3136 N N . ASP A 1 412 ? 17.612 11.987 -15.970 1.00 83.81 412 ASP A N 1
ATOM 3137 C CA . ASP A 1 412 ? 16.951 13.293 -16.065 1.00 83.81 412 ASP A CA 1
ATOM 3138 C C . ASP A 1 412 ? 16.502 13.652 -17.493 1.00 83.81 412 ASP A C 1
ATOM 3140 O O . ASP A 1 412 ? 16.274 14.823 -17.806 1.00 83.81 412 ASP A O 1
ATOM 3144 N N . SER A 1 413 ? 16.342 12.642 -18.353 1.00 91.06 413 SER A N 1
ATOM 3145 C CA . SER A 1 413 ? 15.889 12.806 -19.737 1.00 91.06 413 SER A CA 1
ATOM 3146 C C . SER A 1 413 ? 14.550 13.558 -19.829 1.00 91.06 413 SER A C 1
ATOM 3148 O O . SER A 1 413 ? 13.656 13.418 -18.985 1.00 91.06 413 SER A O 1
ATOM 3150 N N . ASP A 1 414 ? 14.404 14.391 -20.865 1.00 90.75 414 ASP A N 1
ATOM 3151 C CA . ASP A 1 414 ? 13.247 15.278 -21.002 1.00 90.75 414 ASP A CA 1
ATOM 3152 C C . ASP A 1 414 ? 11.983 14.532 -21.460 1.00 90.75 414 ASP A C 1
ATOM 3154 O O . ASP A 1 414 ? 11.704 14.361 -22.649 1.00 90.75 414 ASP A O 1
ATOM 3158 N N . TRP A 1 415 ? 11.178 14.134 -20.477 1.00 95.62 415 TRP A N 1
ATOM 3159 C CA . TRP A 1 415 ? 9.861 13.531 -20.676 1.00 95.62 415 TRP A CA 1
ATOM 3160 C C . TRP A 1 415 ? 8.703 14.530 -20.587 1.00 95.62 415 TRP A C 1
ATOM 3162 O O . TRP A 1 415 ? 7.548 14.118 -20.476 1.00 95.62 415 TRP A O 1
ATOM 3172 N N . GLN A 1 416 ? 8.958 15.841 -20.603 1.00 96.25 416 GLN A N 1
ATOM 3173 C CA . GLN A 1 416 ? 7.904 16.847 -20.455 1.00 96.25 416 GLN A CA 1
ATOM 3174 C C . GLN A 1 416 ? 6.758 16.703 -21.482 1.00 96.25 416 GLN A C 1
ATOM 3176 O O . GLN A 1 416 ? 5.601 16.742 -21.051 1.00 96.25 416 GLN A O 1
ATOM 3181 N N . PRO A 1 417 ? 7.005 16.432 -22.785 1.00 98.12 417 PRO A N 1
ATOM 3182 C CA . PRO A 1 417 ? 5.922 16.235 -23.755 1.00 98.12 417 PRO A CA 1
ATOM 3183 C C . PRO A 1 417 ? 4.996 15.059 -23.406 1.00 98.12 417 PRO A C 1
ATOM 3185 O O . PRO A 1 417 ? 3.778 15.149 -23.569 1.00 98.12 417 PRO A O 1
ATOM 3188 N N . LEU A 1 418 ? 5.556 13.969 -22.869 1.00 98.00 418 LEU A N 1
ATOM 3189 C CA . LEU A 1 418 ? 4.784 12.824 -22.381 1.00 98.00 418 LEU A CA 1
ATOM 3190 C C . LEU A 1 418 ? 3.915 13.218 -21.180 1.00 98.00 418 LEU A C 1
ATOM 3192 O O . LEU A 1 418 ? 2.734 12.873 -21.134 1.00 98.00 418 LEU A O 1
ATOM 3196 N N . LYS A 1 419 ? 4.477 13.957 -20.214 1.00 97.06 419 LYS A N 1
ATOM 3197 C CA . LYS A 1 419 ? 3.743 14.405 -19.018 1.00 97.06 419 LYS A CA 1
ATOM 3198 C C . LYS A 1 419 ? 2.576 15.316 -19.387 1.00 97.06 419 LYS A C 1
ATOM 3200 O O . LYS A 1 419 ? 1.496 15.208 -18.807 1.00 97.06 419 LYS A O 1
ATOM 3205 N N . GLU A 1 420 ? 2.773 16.199 -20.363 1.00 97.25 420 GLU A N 1
ATOM 3206 C CA . GLU A 1 420 ? 1.728 17.086 -20.880 1.00 97.25 420 GLU A CA 1
ATOM 3207 C C . GLU A 1 420 ? 0.611 16.310 -21.580 1.00 97.25 420 GLU A C 1
ATOM 3209 O O . GLU A 1 420 ? -0.570 16.582 -21.335 1.00 97.25 420 GLU A O 1
ATOM 3214 N N . ALA A 1 421 ? 0.956 15.298 -22.379 1.00 97.94 421 ALA A N 1
ATOM 3215 C CA . ALA A 1 421 ? -0.026 14.422 -23.009 1.00 97.94 421 ALA A CA 1
ATOM 3216 C C . ALA A 1 421 ? -0.809 13.590 -21.985 1.00 97.94 421 ALA A C 1
ATOM 3218 O O . ALA A 1 421 ? -2.038 13.539 -22.047 1.00 97.94 421 ALA A O 1
ATOM 3219 N N . ALA A 1 422 ? -0.118 13.012 -20.998 1.00 97.25 422 ALA A N 1
ATOM 3220 C CA . ALA A 1 422 ? -0.717 12.263 -19.895 1.00 97.25 422 ALA A CA 1
ATOM 3221 C C . ALA A 1 422 ? -1.669 13.128 -19.061 1.00 97.25 422 ALA A C 1
ATOM 3223 O O . ALA A 1 422 ? -2.784 12.715 -18.746 1.00 97.25 422 ALA A O 1
ATOM 3224 N N . ARG A 1 423 ? -1.274 14.367 -18.755 1.00 96.31 423 ARG A N 1
ATOM 3225 C CA . ARG A 1 423 ? -2.152 15.341 -18.099 1.00 96.31 423 ARG A CA 1
ATOM 3226 C C . ARG A 1 423 ? -3.386 15.644 -18.953 1.00 96.31 423 ARG A C 1
ATOM 3228 O O . ARG A 1 423 ? -4.498 15.655 -18.435 1.00 96.31 423 ARG A O 1
ATOM 3235 N N . THR A 1 424 ? -3.193 15.889 -20.247 1.00 97.56 424 THR A N 1
ATOM 3236 C CA . THR A 1 424 ? -4.274 16.247 -21.177 1.00 97.56 424 THR A CA 1
ATOM 3237 C C . THR A 1 424 ? -5.321 15.140 -21.284 1.00 97.56 424 THR A C 1
ATOM 3239 O O . THR A 1 424 ? -6.512 15.431 -21.167 1.00 97.56 424 THR A O 1
ATOM 3242 N N . ILE A 1 425 ? -4.899 13.881 -21.455 1.00 97.69 425 ILE A N 1
ATOM 3243 C CA . ILE A 1 425 ? -5.836 12.754 -21.564 1.00 97.69 425 ILE A CA 1
ATOM 3244 C C . ILE A 1 425 ? -6.553 12.487 -20.233 1.00 97.69 425 ILE A C 1
ATOM 3246 O O . ILE A 1 425 ? -7.773 12.366 -20.220 1.00 97.69 425 ILE A O 1
ATOM 3250 N N . ALA A 1 426 ? -5.848 12.560 -19.097 1.00 96.88 426 ALA A N 1
ATOM 3251 C CA . ALA A 1 426 ? -6.468 12.407 -17.779 1.00 96.88 426 ALA A CA 1
ATOM 3252 C C . ALA A 1 426 ? -7.521 13.491 -17.483 1.00 96.88 426 ALA A C 1
ATOM 3254 O O . ALA A 1 426 ? -8.554 13.219 -16.873 1.00 96.88 426 ALA A O 1
ATOM 3255 N N . PHE A 1 427 ? -7.289 14.730 -17.930 1.00 95.94 427 PHE A N 1
ATOM 3256 C CA . PHE A 1 427 ? -8.259 15.819 -17.771 1.00 95.94 427 PHE A CA 1
ATOM 3257 C C . PHE A 1 427 ? -9.493 15.599 -18.646 1.00 95.94 427 PHE A C 1
ATOM 3259 O O . PHE A 1 427 ? -10.606 15.927 -18.228 1.00 95.94 427 PHE A O 1
ATOM 3266 N N . ALA A 1 428 ? -9.304 15.050 -19.849 1.00 96.81 428 ALA A N 1
ATOM 3267 C CA . ALA A 1 428 ? -10.404 14.686 -20.731 1.00 96.81 428 ALA A CA 1
ATOM 3268 C C . ALA A 1 428 ? -11.270 13.577 -20.111 1.00 96.81 428 ALA A C 1
ATOM 3270 O O . ALA A 1 428 ? -12.493 13.727 -20.087 1.00 96.81 428 ALA A O 1
ATOM 3271 N N . GLU A 1 429 ? -10.654 12.537 -19.537 1.00 97.31 429 GLU A N 1
ATOM 3272 C CA . GLU A 1 429 ? -11.364 11.465 -18.829 1.00 97.31 429 GLU A CA 1
ATOM 3273 C C . GLU A 1 429 ? -12.139 12.004 -17.614 1.00 97.31 429 GLU A C 1
ATOM 3275 O O . GLU A 1 429 ? -13.354 11.812 -17.518 1.00 97.31 429 GLU A O 1
ATOM 3280 N N . ASN A 1 430 ? -11.476 12.761 -16.725 1.00 97.06 430 ASN A N 1
ATOM 3281 C CA . ASN A 1 430 ? -12.123 13.370 -15.557 1.00 97.06 430 ASN A CA 1
ATOM 3282 C C . ASN A 1 430 ? -13.342 14.206 -15.968 1.00 97.06 430 ASN A C 1
ATOM 3284 O O . ASN A 1 430 ? -14.407 14.085 -15.365 1.00 97.06 430 ASN A O 1
ATOM 3288 N N . ARG A 1 431 ? -13.206 15.049 -17.000 1.00 96.38 431 ARG A N 1
ATOM 3289 C CA . ARG A 1 431 ? -14.312 15.880 -17.486 1.00 96.38 431 ARG A CA 1
ATOM 3290 C C . ARG A 1 431 ? -15.451 15.029 -18.034 1.00 96.38 431 ARG A C 1
ATOM 3292 O O . ARG A 1 431 ? -16.599 15.284 -17.685 1.00 96.38 431 ARG A O 1
ATOM 3299 N N . ALA A 1 432 ? -15.148 14.014 -18.841 1.00 97.06 432 ALA A N 1
ATOM 3300 C CA . ALA A 1 432 ? -16.164 13.122 -19.388 1.00 97.06 432 ALA A CA 1
ATOM 3301 C C . ALA A 1 432 ? -16.955 12.410 -18.278 1.00 97.06 432 ALA A C 1
ATOM 3303 O O . ALA A 1 432 ? -18.175 12.292 -18.378 1.00 97.06 432 ALA A O 1
ATOM 3304 N N . ILE A 1 433 ? -16.286 11.988 -17.202 1.00 98.00 433 ILE A N 1
ATOM 3305 C CA . ILE A 1 433 ? -16.918 11.259 -16.096 1.00 98.00 433 ILE A CA 1
ATOM 3306 C C . ILE A 1 433 ? -17.665 12.195 -15.141 1.00 98.00 433 ILE A C 1
ATOM 3308 O O . ILE A 1 433 ? -18.800 11.905 -14.771 1.00 98.00 433 ILE A O 1
ATOM 3312 N N . PHE A 1 434 ? -17.084 13.322 -14.731 1.00 98.06 434 PHE A N 1
ATOM 3313 C CA . PHE A 1 434 ? -17.725 14.207 -13.751 1.00 98.06 434 PHE A CA 1
ATOM 3314 C C . PHE A 1 434 ? -18.728 15.175 -14.377 1.00 98.06 434 PHE A C 1
ATOM 3316 O O . PHE A 1 434 ? -19.823 15.327 -13.838 1.00 98.06 434 PHE A O 1
ATOM 3323 N N . ASP A 1 435 ? -18.372 15.810 -15.495 1.00 96.50 435 ASP A N 1
ATOM 3324 C CA . ASP A 1 435 ? -19.160 16.874 -16.134 1.00 96.50 435 ASP A CA 1
ATOM 3325 C C . ASP A 1 435 ? -19.912 16.387 -17.390 1.00 96.50 435 ASP A C 1
ATOM 3327 O O . ASP A 1 435 ? -20.791 17.087 -17.890 1.00 96.50 435 ASP A O 1
ATOM 3331 N N . GLY A 1 436 ? -19.600 15.185 -17.883 1.00 96.69 436 GLY A N 1
ATOM 3332 C CA . GLY A 1 436 ? -20.230 14.577 -19.052 1.00 96.69 436 GLY A CA 1
ATOM 3333 C C . GLY A 1 436 ? -19.484 14.835 -20.363 1.00 96.69 436 GLY A C 1
ATOM 3334 O O . GLY A 1 436 ? -18.630 15.715 -20.487 1.00 96.69 436 GLY A O 1
ATOM 3335 N N . TYR A 1 437 ? -19.835 14.058 -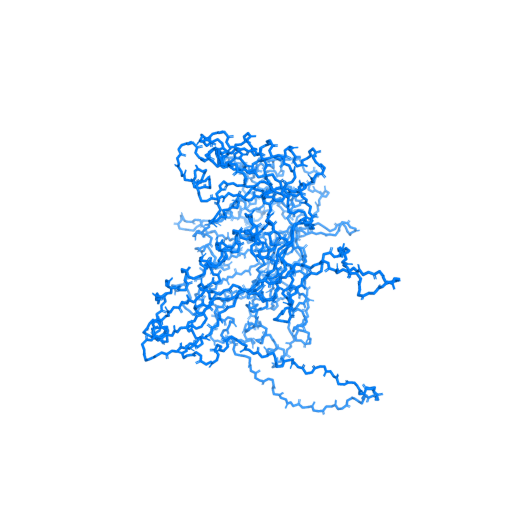21.385 1.00 96.94 437 TYR A N 1
ATOM 3336 C CA . TYR A 1 437 ? -19.383 14.235 -22.760 1.00 96.94 437 TYR A CA 1
ATOM 3337 C C . TYR A 1 437 ? -20.554 13.978 -23.716 1.00 96.94 437 TYR A C 1
ATOM 3339 O O . TYR A 1 437 ? -20.763 12.873 -24.213 1.00 96.94 437 TYR A O 1
ATOM 3347 N N . ALA A 1 438 ? -21.346 15.023 -23.971 1.00 95.19 438 ALA A N 1
ATOM 3348 C CA . ALA A 1 438 ? -22.616 14.914 -24.696 1.00 95.19 438 ALA A CA 1
ATOM 3349 C C . ALA A 1 438 ? -22.478 14.344 -26.120 1.00 95.19 438 ALA A C 1
ATOM 3351 O O . ALA A 1 438 ? -23.333 13.586 -26.559 1.00 95.19 438 ALA A O 1
ATOM 3352 N N . ALA A 1 439 ? -21.389 14.660 -26.832 1.00 95.50 439 ALA A N 1
ATOM 3353 C CA . ALA A 1 439 ? -21.138 14.115 -28.172 1.00 95.50 439 ALA A CA 1
ATOM 3354 C C . ALA A 1 439 ? -20.901 12.590 -28.175 1.00 95.50 439 ALA A C 1
ATOM 3356 O O . ALA A 1 439 ? -21.004 11.962 -29.225 1.00 95.50 439 ALA A O 1
ATOM 3357 N N . ALA A 1 440 ? -20.590 12.020 -27.009 1.00 94.44 440 ALA A N 1
ATOM 3358 C CA . ALA A 1 440 ? -20.362 10.602 -26.770 1.00 94.44 440 ALA A CA 1
ATOM 3359 C C . ALA A 1 440 ? -21.552 9.901 -26.088 1.00 94.44 440 ALA A C 1
ATOM 3361 O O . ALA A 1 440 ? -21.427 8.747 -25.691 1.00 94.44 440 ALA A O 1
ATOM 3362 N N . ASP A 1 441 ? -22.679 10.595 -25.887 1.00 94.00 441 ASP A N 1
ATOM 3363 C CA . ASP A 1 441 ? -23.798 10.121 -25.060 1.00 94.00 441 ASP A CA 1
ATOM 3364 C C . ASP A 1 441 ? -23.380 9.739 -23.616 1.00 94.00 441 ASP A C 1
ATOM 3366 O O . ASP A 1 441 ? -23.972 8.856 -22.988 1.00 94.00 441 ASP A O 1
ATOM 3370 N N . ILE A 1 442 ? -22.373 10.429 -23.063 1.00 97.19 442 ILE A N 1
ATOM 3371 C CA . ILE A 1 442 ? -21.947 10.298 -21.662 1.00 97.19 442 ILE A CA 1
ATOM 3372 C C . ILE A 1 442 ? -22.544 11.455 -20.852 1.00 97.19 442 ILE A C 1
ATOM 3374 O O . ILE A 1 442 ? -22.223 12.618 -21.091 1.00 97.19 442 ILE A O 1
ATOM 3378 N N . GLY A 1 443 ? -23.407 11.144 -19.880 1.00 94.06 443 GLY A N 1
ATOM 3379 C CA . GLY A 1 443 ? -24.123 12.156 -19.084 1.00 94.06 443 GLY A CA 1
ATOM 3380 C C . GLY A 1 443 ? -23.317 12.781 -17.939 1.00 94.06 443 GLY A C 1
ATOM 3381 O O . GLY A 1 443 ? -23.592 13.911 -17.549 1.00 94.06 443 GLY A O 1
ATOM 3382 N N . GLY A 1 444 ? -22.312 12.065 -17.430 1.00 97.00 444 GLY A N 1
ATOM 3383 C CA . GLY A 1 444 ? -21.496 12.485 -16.290 1.00 97.00 444 GLY A CA 1
ATOM 3384 C C . GLY A 1 444 ? -22.204 12.391 -14.930 1.00 97.00 444 GLY A C 1
ATOM 3385 O O . GLY A 1 444 ? -23.430 12.331 -14.839 1.00 97.00 444 GLY A O 1
ATOM 3386 N N . ILE A 1 445 ? -21.416 12.376 -13.854 1.00 98.12 445 ILE A N 1
ATOM 3387 C CA . ILE A 1 445 ? -21.903 12.243 -12.473 1.00 98.12 445 ILE A CA 1
ATOM 3388 C C . ILE A 1 445 ? -22.686 13.483 -12.043 1.00 98.12 445 ILE A C 1
ATOM 3390 O O . ILE A 1 445 ? -23.789 13.368 -11.519 1.00 98.12 445 ILE A O 1
ATOM 3394 N N . ARG A 1 446 ? -22.131 14.683 -12.244 1.00 96.81 446 ARG A N 1
ATOM 3395 C CA . ARG A 1 446 ? -22.725 15.917 -11.715 1.00 96.81 446 ARG A CA 1
ATOM 3396 C C . ARG A 1 446 ? -24.005 16.333 -12.438 1.00 96.81 446 ARG A C 1
ATOM 3398 O O . ARG A 1 446 ? -24.948 16.675 -11.730 1.00 96.81 446 ARG A O 1
ATOM 3405 N N . PRO A 1 447 ? -24.087 16.311 -13.784 1.00 96.38 447 PRO A N 1
ATOM 3406 C CA . PRO A 1 447 ? -25.334 16.637 -14.474 1.00 96.38 447 PRO A CA 1
ATOM 3407 C C . PRO A 1 447 ? -26.402 15.554 -14.298 1.00 96.38 447 PRO A C 1
ATOM 3409 O O . PRO A 1 447 ? -27.589 15.857 -14.360 1.00 96.38 447 PRO A O 1
ATOM 3412 N N . GLY A 1 448 ? -25.990 14.298 -14.101 1.00 95.81 448 GLY A N 1
ATOM 3413 C CA . GLY A 1 448 ? -26.907 13.183 -13.889 1.00 95.81 448 GLY A CA 1
ATOM 3414 C C . GLY A 1 448 ? -27.368 12.998 -12.438 1.00 95.81 448 GLY A C 1
ATOM 3415 O O . GLY A 1 448 ? -28.280 12.206 -12.198 1.00 95.81 448 GLY A O 1
ATOM 3416 N N . ALA A 1 449 ? -26.772 13.714 -11.478 1.00 97.31 449 ALA A N 1
ATOM 3417 C CA . ALA A 1 449 ? -27.157 13.638 -10.076 1.00 97.31 449 ALA A CA 1
ATOM 3418 C C . ALA A 1 449 ? -28.599 14.139 -9.866 1.00 97.31 449 ALA A C 1
ATOM 3420 O O . ALA A 1 449 ? -28.954 15.231 -10.309 1.00 97.31 449 ALA A O 1
ATOM 3421 N N . SER A 1 450 ? -29.430 13.363 -9.166 1.00 97.31 450 SER A N 1
ATOM 3422 C CA . SER A 1 450 ? -30.826 13.734 -8.880 1.00 97.31 450 SER A CA 1
ATOM 3423 C C . SER A 1 450 ? -30.983 14.572 -7.612 1.00 97.31 450 SER A C 1
ATOM 3425 O O . SER A 1 450 ? -31.990 15.266 -7.456 1.00 97.31 450 SER A O 1
ATOM 3427 N N . ASN A 1 451 ? -29.989 14.553 -6.718 1.00 97.56 451 ASN A N 1
ATOM 3428 C CA . ASN A 1 451 ? -29.951 15.479 -5.594 1.00 97.56 451 ASN A CA 1
ATOM 3429 C C . ASN A 1 451 ? -29.782 16.910 -6.098 1.00 97.56 451 ASN A C 1
ATOM 3431 O O . ASN A 1 451 ? -28.966 17.184 -6.980 1.00 97.56 451 ASN A O 1
ATOM 3435 N N . GLU A 1 452 ? -30.485 17.849 -5.465 1.00 95.94 452 GLU A N 1
ATOM 3436 C CA . GLU A 1 452 ? -30.247 19.264 -5.721 1.00 95.94 452 GLU A CA 1
ATOM 3437 C C . GLU A 1 452 ? -28.757 19.608 -5.493 1.00 95.94 452 GLU A C 1
ATOM 3439 O O . GLU A 1 452 ? -28.158 19.151 -4.508 1.00 95.94 452 GLU A O 1
ATOM 3444 N N . PRO A 1 453 ? -28.141 20.440 -6.349 1.00 97.00 453 PRO A N 1
ATOM 3445 C CA . PRO A 1 453 ? -26.790 20.932 -6.111 1.00 97.00 453 PRO A CA 1
ATOM 3446 C C . PRO A 1 453 ? -26.703 21.803 -4.849 1.00 97.00 453 PRO A C 1
ATOM 3448 O O . PRO A 1 453 ? -27.665 22.482 -4.480 1.00 97.00 453 PRO A O 1
ATOM 3451 N N .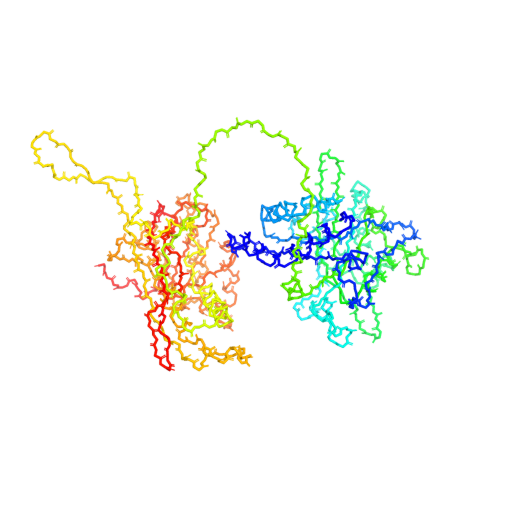 VAL A 1 454 ? -25.535 21.814 -4.202 1.00 96.88 454 VAL A N 1
ATOM 3452 C CA . VAL A 1 454 ? -25.229 22.699 -3.066 1.00 96.88 454 VAL A CA 1
ATOM 3453 C C . VAL A 1 454 ? -23.988 23.536 -3.406 1.00 96.88 454 VAL A C 1
ATOM 3455 O O . VAL A 1 454 ? -22.880 23.008 -3.364 1.00 96.88 454 VAL A O 1
ATOM 3458 N N . PRO A 1 455 ? -24.125 24.824 -3.771 1.00 96.62 455 PRO A N 1
ATOM 3459 C CA . PRO A 1 455 ? -22.982 25.622 -4.208 1.00 96.62 455 PRO A CA 1
ATOM 3460 C C . PRO A 1 455 ? -21.922 25.820 -3.117 1.00 96.62 455 PRO A C 1
ATOM 3462 O O . PRO A 1 455 ? -22.249 26.135 -1.972 1.00 96.62 455 PRO A O 1
ATOM 3465 N N . LEU A 1 456 ? -20.645 25.704 -3.488 1.00 94.94 456 LEU A N 1
ATOM 3466 C CA . LEU A 1 456 ? -19.524 26.096 -2.635 1.00 94.94 456 LEU A CA 1
ATOM 3467 C C . LEU A 1 456 ? -19.492 27.624 -2.504 1.00 94.94 456 LEU A C 1
ATOM 3469 O O . LEU A 1 456 ? -19.456 28.300 -3.536 1.00 94.94 456 LEU A O 1
ATOM 3473 N N . PRO A 1 457 ? -19.462 28.183 -1.280 1.00 92.75 457 PRO A N 1
ATOM 3474 C CA . PRO A 1 457 ? -19.335 29.619 -1.075 1.00 92.75 457 PRO A CA 1
ATOM 3475 C C . PRO A 1 457 ? -17.964 30.121 -1.537 1.00 92.75 457 PRO A C 1
ATOM 3477 O O . PRO A 1 457 ? -17.008 29.362 -1.647 1.00 92.75 457 PRO A O 1
ATOM 3480 N N . THR A 1 458 ? -17.821 31.430 -1.738 1.00 88.25 458 THR A N 1
ATOM 3481 C CA . THR A 1 458 ? -16.501 32.031 -1.999 1.00 88.25 458 THR A CA 1
ATOM 3482 C C . THR A 1 458 ? -15.571 31.925 -0.782 1.00 88.25 458 THR A C 1
ATOM 3484 O O . THR A 1 458 ? -14.364 31.780 -0.937 1.00 88.25 458 THR A O 1
ATOM 3487 N N . ALA A 1 459 ? -16.124 31.981 0.436 1.00 89.94 459 ALA A N 1
ATOM 3488 C CA . ALA A 1 459 ? -15.357 31.874 1.675 1.00 89.94 459 ALA A CA 1
ATOM 3489 C C . ALA A 1 459 ? -15.104 30.405 2.053 1.00 89.94 459 ALA A C 1
ATOM 3491 O O . ALA A 1 459 ? -16.045 29.666 2.354 1.00 89.94 459 ALA A O 1
ATOM 3492 N N . VAL A 1 460 ? -13.830 30.011 2.109 1.00 89.81 460 VAL A N 1
ATOM 3493 C CA . VAL A 1 460 ? -13.382 28.631 2.385 1.00 89.81 460 VAL A CA 1
ATOM 3494 C C . VAL A 1 460 ? -13.889 28.112 3.734 1.00 89.81 460 VAL A C 1
ATOM 3496 O O . VAL A 1 460 ? -14.286 26.954 3.845 1.00 89.81 460 VAL A O 1
ATOM 3499 N N . ALA A 1 461 ? -13.996 28.987 4.739 1.00 90.62 461 ALA A N 1
ATOM 3500 C CA . ALA A 1 461 ? -14.544 28.660 6.058 1.00 90.62 461 ALA A CA 1
ATOM 3501 C C . ALA A 1 461 ? -15.968 28.062 6.020 1.00 90.62 461 ALA A C 1
ATOM 3503 O O . ALA A 1 461 ? -16.369 27.366 6.952 1.00 90.62 461 ALA A O 1
ATOM 3504 N N . GLY A 1 462 ? -16.736 28.311 4.952 1.00 92.25 462 GLY A N 1
ATOM 3505 C CA . GLY A 1 462 ? -18.078 27.758 4.768 1.00 92.25 462 GLY A CA 1
ATOM 3506 C C . GLY A 1 462 ? -18.121 26.348 4.166 1.00 92.25 462 GLY A C 1
ATOM 3507 O O . GLY A 1 462 ? -19.182 25.727 4.180 1.00 92.25 462 GLY A O 1
ATOM 3508 N N . TYR A 1 463 ? -17.004 25.816 3.657 1.00 94.88 463 TYR A N 1
ATOM 3509 C CA . TYR A 1 463 ? -16.973 24.518 2.968 1.00 94.88 463 TYR A CA 1
ATOM 3510 C C . TYR A 1 463 ? -17.451 23.349 3.843 1.00 94.88 463 TYR A C 1
ATOM 3512 O O . TYR A 1 463 ? -18.250 22.557 3.345 1.00 94.88 463 TYR A O 1
ATOM 3520 N N . PRO A 1 464 ? -17.069 23.228 5.135 1.00 96.06 464 PRO A N 1
ATOM 3521 C CA . PRO A 1 464 ? -17.516 22.108 5.963 1.00 96.06 464 PRO A CA 1
ATOM 3522 C C . PRO A 1 464 ? -19.039 22.029 6.094 1.00 96.06 464 PRO A C 1
ATOM 3524 O O . PRO A 1 464 ? -19.603 20.941 6.061 1.00 96.06 464 PRO A O 1
ATOM 3527 N N . ALA A 1 465 ? -19.722 23.176 6.182 1.00 96.44 465 ALA A N 1
ATOM 3528 C CA . ALA A 1 465 ? -21.181 23.210 6.254 1.00 96.44 465 ALA A CA 1
ATOM 3529 C C . ALA A 1 465 ? -21.827 22.705 4.953 1.00 96.44 465 ALA A C 1
ATOM 3531 O O . ALA A 1 465 ? -22.799 21.954 5.004 1.00 96.44 465 ALA A O 1
ATOM 3532 N N . ILE A 1 466 ? -21.259 23.068 3.798 1.00 97.38 466 ILE A N 1
ATOM 3533 C CA . ILE A 1 466 ? -21.720 22.594 2.487 1.00 97.38 466 ILE A CA 1
ATOM 3534 C C . ILE A 1 466 ? -21.489 21.091 2.321 1.00 97.38 466 ILE A C 1
ATOM 3536 O O . ILE A 1 466 ? -22.382 20.379 1.866 1.00 97.38 466 ILE A O 1
ATOM 3540 N N . VAL A 1 467 ? -20.321 20.593 2.733 1.00 97.56 467 VAL A N 1
ATOM 3541 C CA . VAL A 1 467 ? -20.008 19.159 2.683 1.00 97.56 467 VAL A CA 1
ATOM 3542 C C . VAL A 1 467 ? -20.940 18.373 3.606 1.00 97.56 467 VAL A C 1
ATOM 3544 O O . VAL A 1 467 ? -21.513 17.379 3.171 1.00 97.56 467 VAL A O 1
ATOM 3547 N N . ALA A 1 468 ? -21.170 18.839 4.839 1.00 97.50 468 ALA A N 1
ATOM 3548 C CA . ALA A 1 468 ? -22.117 18.212 5.762 1.00 97.50 468 ALA A CA 1
ATOM 3549 C C . ALA A 1 468 ? -23.539 18.173 5.180 1.00 97.50 468 ALA A C 1
ATOM 3551 O O . ALA A 1 468 ? -24.183 17.127 5.199 1.00 97.50 468 ALA A O 1
ATOM 3552 N N . GLN A 1 469 ? -24.001 19.280 4.584 1.00 97.88 469 GLN A N 1
ATOM 3553 C CA . GLN A 1 469 ? -25.303 19.343 3.920 1.00 97.88 469 GLN A CA 1
ATOM 3554 C C . GLN A 1 469 ? -25.410 18.345 2.757 1.00 97.88 469 GLN A C 1
ATOM 3556 O O . GLN A 1 469 ? -26.457 17.727 2.570 1.00 97.88 469 GLN A O 1
ATOM 3561 N N . ALA A 1 470 ? -24.347 18.182 1.971 1.00 98.12 470 ALA A N 1
ATOM 3562 C CA . ALA A 1 470 ? -24.308 17.220 0.878 1.00 98.12 470 ALA A CA 1
ATOM 3563 C C . ALA A 1 470 ? -24.324 15.766 1.381 1.00 98.12 470 ALA A C 1
ATOM 3565 O O . ALA A 1 470 ? -25.093 14.956 0.868 1.00 98.12 470 ALA A O 1
ATOM 3566 N N . VAL A 1 471 ? -23.561 15.445 2.430 1.00 97.56 471 VAL A N 1
ATOM 3567 C CA . VAL A 1 471 ? -23.598 14.124 3.083 1.00 97.56 471 VAL A CA 1
ATOM 3568 C C . VAL A 1 471 ? -24.992 13.827 3.643 1.00 97.56 471 VAL A C 1
ATOM 3570 O O . VAL A 1 471 ? -25.520 12.735 3.447 1.00 97.56 471 VAL A O 1
ATOM 3573 N N . ASP A 1 472 ? -25.636 14.801 4.286 1.00 97.19 472 ASP A N 1
ATOM 3574 C CA . ASP A 1 472 ? -26.994 14.627 4.802 1.00 97.19 472 ASP A CA 1
ATOM 3575 C C . ASP A 1 472 ? -28.027 14.446 3.679 1.00 97.19 472 ASP A C 1
ATOM 3577 O O . ASP A 1 472 ? -28.971 13.674 3.846 1.00 97.19 472 ASP A O 1
ATOM 3581 N N . ARG A 1 473 ? -27.841 15.077 2.509 1.00 97.81 473 ARG A N 1
ATOM 3582 C CA . ARG A 1 473 ? -28.677 14.823 1.321 1.00 97.81 473 ARG A CA 1
ATOM 3583 C C . ARG A 1 473 ? -28.549 13.379 0.836 1.00 97.81 473 ARG A C 1
ATOM 3585 O O . ARG A 1 473 ? -29.577 12.742 0.621 1.00 97.81 473 ARG A O 1
ATOM 3592 N N . LEU A 1 474 ? -27.328 12.843 0.755 1.00 97.50 474 LEU A N 1
ATOM 3593 C CA . LEU A 1 474 ? -27.107 11.431 0.413 1.00 97.50 474 LEU A CA 1
ATOM 3594 C C . LEU A 1 474 ? -27.809 10.500 1.415 1.00 97.50 474 LEU A C 1
ATOM 3596 O O . LEU A 1 474 ? -28.563 9.614 1.014 1.00 97.50 474 LEU A O 1
ATOM 3600 N N . ARG A 1 475 ? -27.668 10.766 2.721 1.00 96.31 475 ARG A N 1
ATOM 3601 C CA . ARG A 1 475 ? -28.342 9.990 3.778 1.00 96.31 475 ARG A CA 1
ATOM 3602 C C . ARG A 1 475 ? -29.864 10.036 3.663 1.00 96.31 475 ARG A C 1
ATOM 3604 O O . ARG A 1 475 ? -30.520 9.005 3.788 1.00 96.31 475 ARG A O 1
ATOM 3611 N N . LEU A 1 476 ? -30.439 11.216 3.425 1.00 96.25 476 LEU A N 1
ATOM 3612 C CA . LEU A 1 476 ? -31.887 11.386 3.262 1.00 96.25 476 LEU A CA 1
ATOM 3613 C C . LEU A 1 476 ? -32.420 10.706 1.995 1.00 96.25 476 LEU A C 1
ATOM 3615 O O . LEU A 1 476 ? -33.573 10.278 1.984 1.00 96.25 476 LEU A O 1
ATOM 3619 N N . ALA A 1 477 ? -31.585 10.564 0.965 1.00 96.00 477 ALA A N 1
ATOM 3620 C CA . ALA A 1 477 ? -31.884 9.780 -0.228 1.00 96.00 477 ALA A CA 1
ATOM 3621 C C . ALA A 1 477 ? -31.723 8.258 -0.018 1.00 96.00 477 ALA A C 1
ATOM 3623 O O . ALA A 1 477 ? -31.954 7.487 -0.945 1.00 96.00 477 ALA A O 1
ATOM 3624 N N . GLY A 1 478 ? -31.347 7.804 1.185 1.00 94.94 478 GLY A N 1
ATOM 3625 C CA . GLY A 1 478 ? -31.116 6.387 1.484 1.00 94.94 478 GLY A CA 1
ATOM 3626 C C . GLY A 1 478 ? -29.811 5.840 0.898 1.00 94.94 478 GLY A C 1
ATOM 3627 O O . GLY A 1 478 ? -29.651 4.626 0.766 1.00 94.94 478 GLY A O 1
ATOM 3628 N N . VAL A 1 479 ? -28.881 6.721 0.527 1.00 96.12 479 VAL A N 1
ATOM 3629 C CA . VAL A 1 479 ? -27.555 6.347 0.039 1.00 96.12 479 VAL A CA 1
ATOM 3630 C C . VAL A 1 479 ? -26.606 6.283 1.222 1.00 96.12 479 VAL A C 1
ATOM 3632 O O . VAL A 1 479 ? -26.359 7.289 1.879 1.00 96.12 479 VAL A O 1
ATOM 3635 N N . GLU A 1 480 ? -26.082 5.092 1.490 1.00 89.56 480 GLU A N 1
ATOM 3636 C CA . GLU A 1 480 ? -25.071 4.871 2.523 1.00 89.56 480 GLU A CA 1
ATOM 3637 C C . GLU A 1 480 ? -23.654 5.152 1.997 1.00 89.56 480 GLU A C 1
ATOM 3639 O O . GLU A 1 480 ? -23.393 5.131 0.788 1.00 89.56 480 GLU A O 1
ATOM 3644 N N . GLY A 1 481 ? -22.738 5.431 2.927 1.00 89.38 481 GLY A N 1
ATOM 3645 C CA . GLY A 1 481 ? -21.321 5.620 2.630 1.00 89.38 481 GLY A CA 1
ATOM 3646 C C . GLY A 1 481 ? -20.611 4.312 2.241 1.00 89.38 481 GLY A C 1
ATOM 3647 O O . GLY A 1 481 ? -21.252 3.263 2.136 1.00 89.38 481 GLY A O 1
ATOM 3648 N N . PRO A 1 482 ? -19.282 4.343 2.054 1.00 95.62 482 PRO A N 1
ATOM 3649 C CA . PRO A 1 482 ? -18.385 5.462 2.364 1.00 95.62 482 PRO A CA 1
ATOM 3650 C C . PRO A 1 482 ? -18.581 6.678 1.445 1.00 95.62 482 PRO A C 1
ATOM 3652 O O . PRO A 1 482 ? -18.757 6.516 0.240 1.00 95.62 482 PRO A O 1
ATOM 3655 N N . TYR A 1 483 ? -18.546 7.890 2.004 1.00 96.12 483 TYR A N 1
ATOM 3656 C CA . TYR A 1 483 ? -18.657 9.149 1.261 1.00 96.12 483 TYR A CA 1
ATOM 3657 C C . TYR A 1 483 ? -17.281 9.716 0.921 1.00 96.12 483 TYR A C 1
ATOM 3659 O O . TYR A 1 483 ? -16.420 9.818 1.786 1.00 96.12 483 TYR A O 1
ATOM 3667 N N . ARG A 1 484 ? -17.085 10.178 -0.312 1.00 97.50 484 ARG A N 1
ATOM 3668 C CA . ARG A 1 484 ? -15.866 10.863 -0.755 1.00 97.50 484 ARG A CA 1
ATOM 3669 C C . ARG A 1 484 ? -16.183 12.278 -1.208 1.00 97.50 484 ARG A C 1
ATOM 3671 O O . ARG A 1 484 ? -17.198 12.515 -1.862 1.00 97.50 484 ARG A O 1
ATOM 3678 N N . LEU A 1 485 ? -15.281 13.206 -0.894 1.00 98.00 485 LEU A N 1
ATOM 3679 C CA . LEU A 1 485 ? -15.287 14.550 -1.462 1.00 98.00 485 LEU A CA 1
ATOM 3680 C C . LEU A 1 485 ? -14.281 14.624 -2.608 1.00 98.00 485 LEU A C 1
ATOM 3682 O O . LEU A 1 485 ? -13.095 14.358 -2.418 1.00 98.00 485 LEU A O 1
ATOM 3686 N N . VAL A 1 486 ? -14.757 15.047 -3.774 1.00 98.00 486 VAL A N 1
ATOM 3687 C CA . VAL A 1 486 ? -13.931 15.351 -4.941 1.00 98.00 486 VAL A CA 1
ATOM 3688 C C . VAL A 1 486 ? -13.983 16.852 -5.203 1.00 98.00 486 VAL A C 1
ATOM 3690 O O . VAL A 1 486 ? -15.070 17.424 -5.291 1.00 98.00 486 VAL A O 1
ATOM 3693 N N . LEU A 1 487 ? -12.824 17.493 -5.344 1.00 96.81 487 LEU A N 1
ATOM 3694 C CA . LEU A 1 487 ? -12.698 18.929 -5.596 1.00 96.81 487 LEU A CA 1
ATOM 3695 C C . LEU A 1 487 ? -11.833 19.211 -6.824 1.00 96.81 487 LEU A C 1
ATOM 3697 O O . LEU A 1 487 ? -10.772 18.617 -7.000 1.00 96.81 487 LEU A O 1
ATOM 3701 N N . GLY A 1 488 ? -12.275 20.173 -7.630 1.00 94.75 488 GLY A N 1
ATOM 3702 C CA . GLY A 1 488 ? -11.509 20.795 -8.703 1.00 94.75 488 GLY A CA 1
ATOM 3703 C C . GLY A 1 488 ? -10.325 21.625 -8.205 1.00 94.75 488 GLY A C 1
ATOM 3704 O O . GLY A 1 488 ? -10.140 21.807 -7.001 1.00 94.75 488 GLY A O 1
ATOM 3705 N N . ASP A 1 489 ? -9.545 22.166 -9.142 1.00 89.62 489 ASP A N 1
ATOM 3706 C CA . ASP A 1 489 ? -8.282 22.870 -8.865 1.00 89.62 489 ASP A CA 1
ATOM 3707 C C . ASP A 1 489 ? -8.422 24.010 -7.842 1.00 89.62 489 ASP A C 1
ATOM 3709 O O . ASP A 1 489 ? -7.720 24.019 -6.826 1.00 89.62 489 ASP A O 1
ATOM 3713 N N . ASP A 1 490 ? -9.355 24.936 -8.074 1.00 90.44 490 ASP A N 1
ATOM 3714 C CA . ASP A 1 490 ? -9.551 26.112 -7.219 1.00 90.44 490 ASP A CA 1
ATOM 3715 C C . ASP A 1 490 ? -9.998 25.746 -5.790 1.00 90.44 490 ASP A C 1
ATOM 3717 O O . ASP A 1 490 ? -9.304 26.122 -4.840 1.00 90.44 490 ASP A O 1
ATOM 3721 N N . PRO A 1 491 ? -11.105 24.997 -5.576 1.00 92.56 491 PRO A N 1
ATOM 3722 C CA . PRO A 1 491 ? -11.550 24.669 -4.225 1.00 92.56 491 PRO A CA 1
ATOM 3723 C C . PRO A 1 491 ? -10.589 23.733 -3.490 1.00 92.56 491 PRO A C 1
ATOM 3725 O O . PRO A 1 491 ? -10.466 23.856 -2.273 1.00 92.56 491 PRO A O 1
ATOM 3728 N N . PHE A 1 492 ? -9.895 22.825 -4.191 1.00 92.00 492 PHE A N 1
ATOM 3729 C CA . PHE A 1 492 ? -8.879 21.978 -3.565 1.00 92.00 492 PHE A CA 1
ATOM 3730 C C . PHE A 1 492 ? -7.710 22.831 -3.065 1.00 92.00 492 PHE A C 1
ATOM 3732 O O . PHE A 1 492 ? -7.382 22.790 -1.882 1.00 92.00 492 PHE A O 1
ATOM 3739 N N . THR A 1 493 ? -7.151 23.685 -3.929 1.00 88.38 493 THR A N 1
ATOM 3740 C CA . THR A 1 493 ? -6.049 24.593 -3.570 1.00 88.38 493 THR A CA 1
ATOM 3741 C C . THR A 1 493 ? -6.427 25.510 -2.410 1.00 88.38 493 THR A C 1
ATOM 3743 O O . THR A 1 493 ? -5.600 25.765 -1.537 1.00 88.38 493 THR A O 1
ATOM 3746 N N . ALA A 1 494 ? -7.676 25.975 -2.363 1.00 87.12 494 ALA A N 1
ATOM 3747 C CA . ALA A 1 494 ? -8.158 26.861 -1.312 1.00 87.12 494 ALA A CA 1
ATOM 3748 C C . ALA A 1 494 ? -8.154 26.212 0.087 1.00 87.12 494 ALA A C 1
ATOM 3750 O O . ALA A 1 494 ? -7.894 26.904 1.070 1.00 87.12 494 ALA A O 1
ATOM 3751 N N . ILE A 1 495 ? -8.395 24.898 0.189 1.00 87.50 495 ILE A N 1
ATOM 3752 C CA . ILE A 1 495 ? -8.344 24.169 1.470 1.00 87.50 495 ILE A CA 1
ATOM 3753 C C . ILE A 1 495 ? -6.962 23.580 1.781 1.00 87.50 495 ILE A C 1
ATOM 3755 O O . ILE A 1 495 ? -6.632 23.400 2.951 1.00 87.50 495 ILE A O 1
ATOM 3759 N N . SER A 1 496 ? -6.149 23.272 0.764 1.00 78.62 496 SER A N 1
ATOM 3760 C CA . SER A 1 496 ? -4.837 22.635 0.943 1.00 78.62 496 SER A CA 1
ATOM 3761 C C . SER A 1 496 ? -3.667 23.624 0.986 1.00 78.62 496 SER A C 1
ATOM 3763 O O . SER A 1 496 ? -2.608 23.302 1.522 1.00 78.62 496 SER A O 1
ATOM 3765 N N . GLY A 1 497 ? -3.816 24.822 0.415 1.00 61.97 497 GLY A N 1
ATOM 3766 C CA . GLY A 1 497 ? -2.813 25.881 0.483 1.00 61.97 497 GLY A CA 1
ATOM 3767 C C . GLY A 1 497 ? -2.748 26.431 1.904 1.00 61.97 497 GLY A C 1
ATOM 3768 O O . GLY A 1 497 ? -3.760 26.921 2.396 1.00 61.97 497 GLY A O 1
ATOM 3769 N N . GLY A 1 498 ? -1.581 26.338 2.554 1.00 51.22 498 GLY A N 1
ATOM 3770 C CA . GLY A 1 498 ? -1.321 26.628 3.978 1.00 51.22 498 GLY A CA 1
ATOM 3771 C C . GLY A 1 498 ? -1.553 28.070 4.463 1.00 51.22 498 GLY A C 1
ATOM 3772 O O . GLY A 1 498 ? -0.733 28.621 5.189 1.00 51.22 498 GLY A O 1
ATOM 3773 N N . SER A 1 499 ? -2.655 28.693 4.055 1.00 57.00 499 SER A N 1
ATOM 3774 C CA . SER A 1 499 ? -3.233 29.886 4.661 1.00 57.00 499 SER A CA 1
ATOM 3775 C C . SER A 1 499 ? -3.762 29.570 6.068 1.00 57.00 499 SER A C 1
ATOM 3777 O O . SER A 1 499 ? -4.141 28.431 6.351 1.00 57.00 499 SER A O 1
ATOM 3779 N N . GLU A 1 500 ? -3.830 30.580 6.944 1.00 55.88 500 GLU A N 1
ATOM 3780 C CA . GLU A 1 500 ? -4.354 30.440 8.319 1.00 55.88 500 GLU A CA 1
ATOM 3781 C C . GLU A 1 500 ? -5.799 29.897 8.367 1.00 55.88 500 GLU A C 1
ATOM 3783 O O . GLU A 1 500 ? -6.211 29.320 9.372 1.00 55.88 500 GLU A O 1
ATOM 3788 N N . GLU A 1 501 ? -6.558 30.026 7.272 1.00 60.72 501 GLU A N 1
ATOM 3789 C CA . GLU A 1 501 ? -7.949 29.571 7.167 1.00 60.72 501 GLU A CA 1
ATOM 3790 C C . GLU A 1 501 ? -8.102 28.143 6.598 1.00 60.72 501 GLU A C 1
ATOM 3792 O O . GLU A 1 501 ? -9.064 27.456 6.939 1.00 60.72 501 GLU A O 1
ATOM 3797 N N . GLY A 1 502 ? -7.174 27.662 5.758 1.00 66.19 502 GLY A N 1
ATOM 3798 C CA . GLY A 1 502 ? -7.336 26.413 4.992 1.00 66.19 502 GLY A CA 1
ATOM 3799 C C . GLY A 1 502 ? -7.139 25.126 5.804 1.00 66.19 502 GLY A C 1
ATOM 3800 O O . GLY A 1 502 ? -7.965 24.214 5.746 1.00 66.19 502 GLY A O 1
ATOM 3801 N N . TYR A 1 503 ? -6.083 25.054 6.621 1.00 72.81 503 TYR A N 1
ATOM 3802 C CA . TYR A 1 503 ? -5.732 23.827 7.354 1.00 72.81 503 TYR A CA 1
ATOM 3803 C C . TYR A 1 503 ? -6.802 23.379 8.377 1.00 72.81 503 TYR A C 1
ATOM 3805 O O . TYR A 1 503 ? -7.163 22.197 8.387 1.00 72.81 503 TYR A O 1
ATOM 3813 N N . PRO A 1 504 ? -7.399 24.277 9.192 1.00 81.94 504 PRO A N 1
ATOM 3814 C CA . PRO A 1 504 ? -8.508 23.897 10.072 1.00 81.94 504 PRO A CA 1
ATOM 3815 C C . PRO A 1 504 ? -9.754 23.434 9.302 1.00 81.94 504 PRO A C 1
ATOM 3817 O O . PRO A 1 504 ? -10.471 22.538 9.757 1.00 81.94 504 PRO A O 1
ATOM 3820 N N . VAL A 1 505 ? -10.014 24.019 8.126 1.00 84.50 505 VAL A N 1
ATOM 3821 C CA . VAL A 1 505 ? -11.131 23.630 7.253 1.00 84.50 505 VAL A CA 1
ATOM 3822 C C . VAL A 1 505 ? -10.917 22.225 6.701 1.00 84.50 505 VAL A C 1
ATOM 3824 O O . VAL A 1 505 ? -11.831 21.403 6.784 1.00 84.50 505 VAL A O 1
ATOM 3827 N N . LEU A 1 506 ? -9.709 21.919 6.223 1.00 85.75 506 LEU A N 1
ATOM 3828 C CA . LEU A 1 506 ? -9.330 20.590 5.746 1.00 85.75 506 LEU A CA 1
ATOM 3829 C C . LEU A 1 506 ? -9.577 19.514 6.817 1.00 85.75 506 LEU A C 1
ATOM 3831 O O . LEU A 1 506 ? -10.243 18.514 6.551 1.00 85.75 506 LEU A O 1
ATOM 3835 N N . GLN A 1 507 ? -9.131 19.751 8.057 1.00 85.50 507 GLN A N 1
ATOM 3836 C CA . GLN A 1 507 ? -9.359 18.824 9.174 1.00 85.50 507 GLN A CA 1
ATOM 3837 C C . GLN A 1 507 ? -10.839 18.662 9.548 1.00 85.50 507 GLN A C 1
ATOM 3839 O O . GLN A 1 507 ? -11.256 17.608 10.030 1.00 85.50 507 GLN A O 1
ATOM 3844 N N . HIS A 1 508 ? -11.655 19.706 9.386 1.00 89.25 508 HIS A N 1
ATOM 3845 C CA . HIS A 1 508 ? -13.092 19.596 9.615 1.00 89.25 508 HIS A CA 1
ATOM 3846 C C . HIS A 1 508 ? -13.752 18.748 8.524 1.00 89.25 508 HIS A C 1
ATOM 3848 O O . HIS A 1 508 ? -14.515 17.843 8.847 1.00 89.25 508 HIS A O 1
ATOM 3854 N N . ILE A 1 509 ? -13.412 18.979 7.256 1.00 91.81 509 ILE A N 1
ATOM 3855 C CA . ILE A 1 509 ? -13.951 18.209 6.131 1.00 91.81 509 ILE A CA 1
ATOM 3856 C C . ILE A 1 509 ? -13.585 16.724 6.246 1.00 91.81 509 ILE A C 1
ATOM 3858 O O . ILE A 1 509 ? -14.470 15.888 6.098 1.00 91.81 509 ILE A O 1
ATOM 3862 N N . ASN A 1 510 ? -12.344 16.387 6.613 1.00 90.44 510 ASN A N 1
ATOM 3863 C CA . ASN A 1 510 ? -11.909 14.993 6.802 1.00 90.44 510 ASN A CA 1
ATOM 3864 C C . ASN A 1 510 ? -12.669 14.241 7.913 1.00 90.44 510 ASN A C 1
ATOM 3866 O O . ASN A 1 510 ? -12.599 13.022 7.980 1.00 90.44 510 ASN A O 1
ATOM 3870 N N . ARG A 1 511 ? -13.396 14.942 8.796 1.00 90.44 511 ARG A N 1
ATOM 3871 C CA . ARG A 1 511 ? -14.287 14.315 9.791 1.00 90.44 511 ARG A CA 1
ATOM 3872 C C . ARG A 1 511 ? -15.708 14.074 9.271 1.00 90.44 511 ARG A C 1
ATOM 3874 O O . ARG A 1 511 ? -16.492 13.424 9.955 1.00 90.44 511 ARG A O 1
ATOM 3881 N N . LEU A 1 512 ? -16.060 14.641 8.117 1.00 92.19 512 LEU A N 1
ATOM 3882 C CA . LEU A 1 512 ? -17.395 14.565 7.514 1.00 92.19 512 LEU A CA 1
ATOM 3883 C C . LEU A 1 512 ? -17.487 13.525 6.393 1.00 92.19 512 LEU A C 1
ATOM 3885 O O . LEU A 1 512 ? -18.587 13.061 6.098 1.00 92.19 512 LEU A O 1
ATOM 3889 N N . VAL A 1 513 ? -16.360 13.195 5.763 1.00 93.19 513 VAL A N 1
ATOM 3890 C CA . VAL A 1 513 ? -16.255 12.228 4.664 1.00 93.19 513 VAL A CA 1
ATOM 3891 C C . VAL A 1 513 ? -15.281 11.112 5.027 1.00 93.19 513 VAL A C 1
ATOM 3893 O O . VAL A 1 513 ? -14.432 11.274 5.900 1.00 93.19 513 VAL A O 1
ATOM 3896 N N . ASP A 1 514 ? -15.415 9.973 4.363 1.00 88.62 514 ASP A N 1
ATOM 3897 C CA . ASP A 1 514 ? -14.641 8.769 4.623 1.00 88.62 514 ASP A CA 1
ATOM 3898 C C . ASP A 1 514 ? -13.367 8.758 3.765 1.00 88.62 514 ASP A C 1
ATOM 3900 O O . ASP A 1 514 ? -13.411 8.511 2.560 1.00 88.62 514 ASP A O 1
ATOM 3904 N N . GLY A 1 515 ? -12.209 8.983 4.385 1.00 80.94 515 GLY A N 1
ATOM 3905 C CA . GLY A 1 515 ? -10.906 8.995 3.710 1.00 80.94 515 GLY A CA 1
ATOM 3906 C C . GLY A 1 515 ? -10.519 10.357 3.124 1.00 80.94 515 GLY A C 1
ATOM 3907 O O . GLY A 1 515 ? -11.112 11.384 3.447 1.00 80.94 515 GLY A O 1
ATOM 3908 N N . ASP A 1 516 ? -9.486 10.366 2.280 1.00 83.50 516 ASP A N 1
ATOM 3909 C CA . ASP A 1 516 ? -8.887 11.608 1.784 1.00 83.50 516 ASP A CA 1
ATOM 3910 C C . ASP A 1 516 ? -9.763 12.341 0.761 1.00 83.50 516 ASP A C 1
ATOM 3912 O O . ASP A 1 516 ? -10.435 11.734 -0.081 1.00 83.50 516 ASP A O 1
ATOM 3916 N N . ILE A 1 517 ? -9.668 13.672 0.768 1.00 92.44 517 ILE A N 1
ATOM 3917 C CA . ILE A 1 517 ? -10.240 14.527 -0.275 1.00 92.44 517 ILE A CA 1
ATOM 3918 C C . ILE A 1 517 ? -9.491 14.297 -1.586 1.00 92.44 517 ILE A C 1
ATOM 3920 O O . ILE A 1 517 ? -8.262 14.362 -1.659 1.00 92.44 517 ILE A O 1
ATOM 3924 N N . ILE A 1 518 ? -10.247 14.067 -2.653 1.00 94.50 518 ILE A N 1
ATOM 3925 C CA . ILE A 1 518 ? -9.703 13.747 -3.965 1.00 94.50 518 ILE A CA 1
ATOM 3926 C C . ILE A 1 518 ? -9.624 15.022 -4.795 1.00 94.50 518 ILE A C 1
ATOM 3928 O O . ILE A 1 518 ? -10.634 15.641 -5.124 1.00 94.50 518 ILE A O 1
ATOM 3932 N N . TRP A 1 519 ? -8.407 15.399 -5.167 1.00 94.88 519 TRP A N 1
ATOM 3933 C CA . TRP A 1 519 ? -8.175 16.428 -6.171 1.00 94.88 519 TRP A CA 1
ATOM 3934 C C . TRP A 1 519 ? -8.485 15.877 -7.565 1.00 94.88 519 TRP A C 1
ATOM 3936 O O . TRP A 1 519 ? -7.840 14.926 -8.007 1.00 94.88 519 TRP A O 1
ATOM 3946 N N . ALA A 1 520 ? -9.463 16.476 -8.241 1.00 95.38 520 ALA A N 1
ATOM 3947 C CA . ALA A 1 520 ? -9.846 16.195 -9.618 1.00 95.38 520 ALA A CA 1
ATOM 3948 C C . ALA A 1 520 ? -9.532 17.401 -10.507 1.00 95.38 520 ALA A C 1
ATOM 3950 O O . ALA A 1 520 ? -10.362 18.290 -10.688 1.00 95.38 520 ALA A O 1
ATOM 3951 N N . PRO A 1 521 ? -8.329 17.467 -11.076 1.00 84.44 521 PRO A N 1
ATOM 3952 C CA . PRO A 1 521 ? -7.968 18.578 -11.933 1.00 84.44 521 PRO A CA 1
ATOM 3953 C C . PRO A 1 521 ? -8.749 18.538 -13.252 1.00 84.44 521 PRO A C 1
ATOM 3955 O O . PRO A 1 521 ? -9.055 17.467 -13.788 1.00 84.44 521 PRO A O 1
ATOM 3958 N N . GLY A 1 522 ? -9.073 19.725 -13.772 1.00 81.31 522 GLY A N 1
ATOM 3959 C CA . GLY A 1 522 ? -9.841 19.889 -15.011 1.00 81.31 522 GLY A CA 1
ATOM 3960 C C . GLY A 1 522 ? -11.367 19.999 -14.860 1.00 81.31 522 GLY A C 1
ATOM 3961 O O . GLY A 1 522 ? -12.028 20.264 -15.873 1.00 81.31 522 GLY A O 1
ATOM 3962 N N . ILE A 1 523 ? -11.905 19.864 -13.637 1.00 91.00 523 ILE A N 1
ATOM 3963 C CA . ILE A 1 523 ? -13.317 20.134 -13.298 1.00 91.00 523 ILE A CA 1
ATOM 3964 C C . ILE A 1 523 ? -13.447 21.386 -12.416 1.00 91.00 523 ILE A C 1
ATOM 3966 O O . ILE A 1 523 ? -12.529 21.739 -11.677 1.00 91.00 523 ILE A O 1
ATOM 3970 N N . MET A 1 524 ? -14.600 22.061 -12.471 1.00 90.56 524 MET A N 1
ATOM 3971 C CA . MET A 1 524 ? -14.886 23.256 -11.656 1.00 90.56 524 MET A CA 1
ATOM 3972 C C . MET A 1 524 ? -15.811 22.939 -10.479 1.00 90.56 524 MET A C 1
ATOM 3974 O O . MET A 1 524 ? -16.876 22.355 -10.678 1.00 90.56 524 MET A O 1
ATOM 3978 N N . GLY A 1 525 ? -15.483 23.403 -9.271 1.00 95.00 525 GLY A N 1
ATOM 3979 C CA . GLY A 1 525 ? -16.267 23.109 -8.065 1.00 95.00 525 GLY A CA 1
ATOM 3980 C C . GLY A 1 525 ? -15.936 21.727 -7.505 1.00 95.00 525 GLY A C 1
ATOM 3981 O O . GLY A 1 525 ? -14.766 21.373 -7.413 1.00 95.00 525 GLY A O 1
ATOM 3982 N N . GLY A 1 526 ? -16.937 20.942 -7.123 1.00 96.69 526 GLY A N 1
ATOM 3983 C CA . GLY A 1 526 ? -16.730 19.597 -6.596 1.00 96.69 526 GLY A CA 1
ATOM 3984 C C . GLY A 1 526 ? -17.980 18.727 -6.601 1.00 96.69 526 GLY A C 1
ATOM 3985 O O . GLY A 1 526 ? -19.018 19.077 -7.171 1.00 96.69 526 GLY A O 1
ATOM 3986 N N . VAL A 1 527 ? -17.876 17.576 -5.950 1.00 98.12 527 VAL A N 1
ATOM 3987 C CA . VAL A 1 527 ? -18.972 16.627 -5.747 1.00 98.12 527 VAL A CA 1
ATOM 3988 C C . VAL A 1 527 ? -18.724 15.827 -4.468 1.00 98.12 527 VAL A C 1
ATOM 3990 O O . VAL A 1 527 ? -17.592 15.432 -4.192 1.00 98.12 527 VAL A O 1
ATOM 3993 N N . VAL A 1 528 ? -19.782 15.593 -3.689 1.00 98.38 528 VAL A N 1
ATOM 3994 C CA . VAL A 1 528 ? -19.797 14.532 -2.670 1.00 98.38 528 VAL A CA 1
ATOM 3995 C C . VAL A 1 528 ? -20.520 13.339 -3.266 1.00 98.38 528 VAL A C 1
ATOM 3997 O O . VAL A 1 528 ? -21.614 13.500 -3.803 1.00 98.38 528 VAL A O 1
ATOM 4000 N N . LEU A 1 529 ? -19.923 12.159 -3.191 1.00 98.19 529 LEU A N 1
ATOM 4001 C CA . LEU A 1 529 ? -20.485 10.924 -3.739 1.00 98.19 529 LEU A CA 1
ATOM 4002 C C . LEU A 1 529 ? -20.201 9.742 -2.814 1.00 98.19 529 LEU A C 1
ATOM 4004 O O . LEU A 1 529 ? -19.367 9.852 -1.916 1.00 98.19 529 LEU A O 1
ATOM 4008 N N . THR A 1 530 ? -20.870 8.614 -3.036 1.00 96.31 530 THR A N 1
ATOM 4009 C CA . THR A 1 530 ? -20.549 7.343 -2.367 1.00 96.31 530 THR A CA 1
ATOM 4010 C C . THR A 1 530 ? -19.582 6.491 -3.194 1.00 96.31 530 THR A C 1
ATOM 4012 O O . THR A 1 530 ? -19.581 6.558 -4.421 1.00 96.31 530 THR A O 1
ATOM 4015 N N . THR A 1 531 ? -18.763 5.676 -2.526 1.00 95.19 531 THR A N 1
ATOM 4016 C CA . THR A 1 531 ? -17.905 4.655 -3.152 1.00 95.19 531 THR A CA 1
ATOM 4017 C C . THR A 1 531 ? -18.229 3.248 -2.646 1.00 95.19 531 THR A C 1
ATOM 4019 O O . THR A 1 531 ? -17.339 2.412 -2.511 1.00 95.19 531 THR A O 1
ATOM 4022 N N . ARG A 1 532 ? -19.503 2.976 -2.329 1.00 92.19 532 ARG A N 1
ATOM 4023 C CA . ARG A 1 532 ? -19.997 1.638 -1.940 1.00 92.19 532 ARG A CA 1
ATOM 4024 C C . ARG A 1 532 ? -20.053 0.619 -3.094 1.00 92.19 532 ARG A C 1
ATOM 4026 O O . ARG A 1 532 ? -20.334 -0.552 -2.849 1.00 92.19 532 ARG A O 1
ATOM 4033 N N . GLY A 1 533 ? -19.785 1.068 -4.320 1.00 90.00 533 GLY A N 1
ATOM 4034 C CA . GLY A 1 533 ? -19.854 0.273 -5.543 1.00 90.00 533 GLY A CA 1
ATOM 4035 C C . GLY A 1 533 ? -21.276 0.141 -6.100 1.00 90.00 533 GLY A C 1
ATOM 4036 O O . GLY A 1 533 ? -22.268 0.209 -5.378 1.00 90.00 533 GLY A O 1
ATOM 4037 N N . GLY A 1 534 ? -21.370 -0.042 -7.412 1.00 93.00 534 GLY A N 1
ATOM 4038 C CA . GLY A 1 534 ? -22.604 -0.213 -8.177 1.00 93.00 534 GLY A CA 1
ATOM 4039 C C . GLY A 1 534 ? -23.309 1.082 -8.591 1.00 93.00 534 GLY A C 1
ATOM 4040 O O . GLY A 1 534 ? -24.354 1.005 -9.232 1.00 93.00 534 GLY A O 1
ATOM 4041 N N . ASP A 1 535 ? -22.771 2.257 -8.251 1.00 96.62 535 ASP A N 1
ATOM 4042 C CA . ASP A 1 535 ? -23.422 3.550 -8.510 1.00 96.62 535 ASP A CA 1
ATOM 4043 C C . ASP A 1 535 ? -22.877 4.258 -9.772 1.00 96.62 535 ASP A C 1
ATOM 4045 O O . ASP A 1 535 ? -23.634 4.911 -10.502 1.00 96.62 535 ASP A O 1
ATOM 4049 N N . PHE A 1 536 ? -21.581 4.092 -10.065 1.00 97.81 536 PHE A N 1
ATOM 4050 C CA . PHE A 1 536 ? -20.868 4.733 -11.176 1.00 97.81 536 PHE A CA 1
ATOM 4051 C C . PHE A 1 536 ? -19.906 3.731 -11.812 1.00 97.81 536 PHE A C 1
ATOM 4053 O O . PHE A 1 536 ? -19.047 3.208 -11.112 1.00 97.81 536 PHE A O 1
ATOM 4060 N N . GLU A 1 537 ? -19.998 3.497 -13.120 1.00 97.75 537 GLU A N 1
ATOM 4061 C CA . GLU A 1 537 ? -19.169 2.489 -13.794 1.00 97.75 537 GLU A CA 1
ATOM 4062 C C . GLU A 1 537 ? -18.460 3.078 -15.021 1.00 97.75 537 GLU A C 1
ATOM 4064 O O . GLU A 1 537 ? -19.097 3.657 -15.908 1.00 97.75 537 GLU A O 1
ATOM 4069 N N . LEU A 1 538 ? -17.135 2.929 -15.066 1.00 98.25 538 LEU A N 1
ATOM 4070 C CA . LEU A 1 538 ? -16.270 3.275 -16.192 1.00 98.25 538 LEU A CA 1
ATOM 4071 C C . LEU A 1 538 ? -15.874 1.996 -16.935 1.00 98.25 538 LEU A C 1
ATOM 4073 O O . LEU A 1 538 ? -14.955 1.282 -16.544 1.00 98.25 538 LEU A O 1
ATOM 4077 N N . ASP A 1 539 ? -16.565 1.714 -18.033 1.00 97.88 539 ASP A N 1
ATOM 4078 C CA . ASP A 1 539 ? -16.278 0.563 -18.876 1.00 97.88 539 ASP A CA 1
ATOM 4079 C C . ASP A 1 539 ? -15.138 0.879 -19.846 1.00 97.88 539 ASP A C 1
ATOM 4081 O O . ASP A 1 539 ? -15.309 1.691 -20.758 1.00 97.88 539 ASP A O 1
ATOM 4085 N N . LEU A 1 540 ? -14.007 0.192 -19.693 1.00 97.38 540 LEU A N 1
ATOM 4086 C CA . LEU A 1 540 ? -12.858 0.323 -20.586 1.00 97.38 540 LEU A CA 1
ATOM 4087 C C . LEU A 1 540 ? -12.919 -0.720 -21.712 1.00 97.38 540 LEU A C 1
ATOM 4089 O O . LEU A 1 540 ? -13.110 -1.914 -21.473 1.00 97.38 540 LEU A O 1
ATOM 4093 N N . GLY A 1 541 ? -12.734 -0.276 -22.954 1.00 95.19 541 GLY A N 1
ATOM 4094 C CA . GLY A 1 541 ? -12.361 -1.146 -24.067 1.00 95.19 541 GLY A CA 1
ATOM 4095 C C . GLY A 1 541 ? -10.862 -1.415 -24.003 1.00 95.19 541 GLY A C 1
ATOM 4096 O O . GLY A 1 541 ? -10.428 -2.517 -23.681 1.00 95.19 541 GLY A O 1
ATOM 4097 N N . GLN A 1 542 ? -10.071 -0.374 -24.232 1.00 93.38 542 GLN A N 1
ATOM 4098 C CA . GLN A 1 542 ? -8.626 -0.373 -24.062 1.00 93.38 542 GLN A CA 1
ATOM 4099 C C . GLN A 1 542 ? -8.250 0.628 -22.973 1.00 93.38 542 GLN A C 1
ATOM 4101 O O . GLN A 1 542 ? -8.673 1.782 -23.020 1.00 93.38 542 GLN A O 1
ATOM 4106 N N . ASP A 1 543 ? -7.436 0.197 -22.015 1.00 95.06 543 ASP A N 1
ATOM 4107 C CA . ASP A 1 543 ? -6.883 1.109 -21.017 1.00 95.06 543 ASP A CA 1
ATOM 4108 C C . ASP A 1 543 ? -5.788 2.014 -21.623 1.00 95.06 543 ASP A C 1
ATOM 4110 O O . ASP A 1 543 ? -5.300 1.774 -22.735 1.00 95.06 543 ASP A O 1
ATOM 4114 N N . LEU A 1 544 ? -5.394 3.052 -20.887 1.00 95.12 544 LEU A N 1
ATOM 4115 C CA . LEU A 1 544 ? -4.360 4.007 -21.261 1.00 95.12 544 LEU A CA 1
ATOM 4116 C C . LEU A 1 544 ? -3.077 3.292 -21.666 1.00 95.12 544 LEU A C 1
ATOM 4118 O O . LEU A 1 544 ? -2.389 2.671 -20.860 1.00 95.12 544 LEU A O 1
ATOM 4122 N N . SER A 1 545 ? -2.767 3.410 -22.949 1.00 94.38 545 SER A N 1
ATOM 4123 C CA . SER A 1 545 ? -1.648 2.741 -23.596 1.00 94.38 545 SER A CA 1
ATOM 4124 C C . SER A 1 545 ? -0.885 3.731 -24.465 1.00 94.38 545 SER A C 1
ATOM 4126 O O . SER A 1 545 ? -1.483 4.634 -25.055 1.00 94.38 545 SER A O 1
ATOM 4128 N N . ILE A 1 546 ? 0.432 3.550 -24.571 1.00 96.25 546 ILE A N 1
ATOM 4129 C CA . ILE A 1 546 ? 1.271 4.344 -25.471 1.00 96.25 546 ILE A CA 1
ATOM 4130 C C . ILE A 1 546 ? 1.426 3.600 -26.794 1.00 96.25 546 ILE A C 1
ATOM 4132 O O . ILE A 1 546 ? 1.852 2.446 -26.818 1.00 96.25 546 ILE A O 1
ATOM 4136 N N . GLY A 1 547 ? 1.091 4.274 -27.890 1.00 95.56 547 GLY A N 1
ATOM 4137 C CA . GLY A 1 547 ? 1.316 3.796 -29.245 1.00 95.56 547 GLY A CA 1
ATOM 4138 C C . GLY A 1 547 ? 2.321 4.646 -30.014 1.00 95.56 547 GLY A C 1
ATOM 4139 O O . GLY A 1 547 ? 2.638 5.778 -29.645 1.00 95.56 547 GLY A O 1
ATOM 4140 N N . TYR A 1 548 ? 2.818 4.076 -31.103 1.00 97.12 548 TYR A N 1
ATOM 4141 C CA . TYR A 1 548 ? 3.779 4.662 -32.024 1.00 97.12 548 TYR A CA 1
ATOM 4142 C C . TYR A 1 548 ? 3.093 5.113 -33.320 1.00 97.12 548 TYR A C 1
ATOM 4144 O O . TYR A 1 548 ? 2.299 4.370 -33.896 1.00 97.12 548 TYR A O 1
ATOM 4152 N N . LEU A 1 549 ? 3.405 6.329 -33.788 1.00 94.38 549 LEU A N 1
ATOM 4153 C CA . LEU A 1 549 ? 2.904 6.865 -35.063 1.00 94.38 549 LEU A CA 1
ATOM 4154 C C . LEU A 1 549 ? 3.978 6.859 -36.141 1.00 94.38 549 LEU A C 1
ATOM 4156 O O . LEU A 1 549 ? 3.798 6.266 -37.203 1.00 94.38 549 LEU A O 1
ATOM 4160 N N . SER A 1 550 ? 5.060 7.596 -35.906 1.00 97.00 550 SER A N 1
ATOM 4161 C CA . SER A 1 550 ? 6.081 7.858 -36.914 1.00 97.00 550 SER A CA 1
ATOM 4162 C C . SER A 1 550 ? 7.389 8.302 -36.253 1.00 97.00 550 SER A C 1
ATOM 4164 O O . SER A 1 550 ? 7.441 8.562 -35.053 1.00 97.00 550 SER A O 1
ATOM 4166 N N . HIS A 1 551 ? 8.490 8.344 -37.002 1.00 97.94 551 HIS A N 1
ATOM 4167 C CA . HIS A 1 551 ? 9.726 8.945 -36.507 1.00 97.94 551 HIS A CA 1
ATOM 4168 C C . HIS A 1 551 ? 10.539 9.575 -37.638 1.00 97.94 551 HIS A C 1
ATOM 4170 O O . HIS A 1 551 ? 10.409 9.214 -38.808 1.00 97.94 551 HIS A O 1
ATOM 4176 N N . THR A 1 552 ? 11.431 10.486 -37.264 1.00 96.88 552 THR A N 1
ATOM 4177 C CA . THR A 1 552 ? 12.472 11.059 -38.117 1.00 96.88 552 THR A CA 1
ATOM 4178 C C . THR A 1 552 ? 13.855 10.759 -37.527 1.00 96.88 552 THR A C 1
ATOM 4180 O O . THR A 1 552 ? 13.994 10.005 -36.555 1.00 96.88 552 THR A O 1
ATOM 4183 N N . ALA A 1 553 ? 14.901 11.345 -38.116 1.00 93.81 553 ALA A N 1
ATOM 4184 C CA . ALA A 1 553 ? 16.253 11.285 -37.565 1.00 93.81 553 ALA A CA 1
ATOM 4185 C C . ALA A 1 553 ? 16.390 12.026 -36.221 1.00 93.81 553 ALA A C 1
ATOM 4187 O O . ALA A 1 553 ? 17.334 11.757 -35.488 1.00 93.81 553 ALA A O 1
ATOM 4188 N N . GLU A 1 554 ? 15.462 12.931 -35.890 1.00 96.12 554 GLU A N 1
ATOM 4189 C CA . GLU A 1 554 ? 15.573 13.817 -34.721 1.00 96.12 554 GLU A CA 1
ATOM 4190 C C . GLU A 1 554 ? 14.440 13.630 -33.703 1.00 96.12 554 GLU A C 1
ATOM 4192 O O . GLU A 1 554 ? 14.585 14.021 -32.545 1.00 96.12 554 GLU A O 1
ATOM 4197 N N . ALA A 1 555 ? 13.326 13.010 -34.096 1.00 97.19 555 ALA A N 1
ATOM 4198 C CA . ALA A 1 555 ? 12.130 12.921 -33.264 1.00 97.19 555 ALA A CA 1
ATOM 4199 C C . ALA A 1 555 ? 11.379 11.597 -33.435 1.00 97.19 555 ALA A C 1
ATOM 4201 O O . ALA A 1 555 ? 11.400 10.996 -34.510 1.00 97.19 555 ALA A O 1
ATOM 4202 N N . VAL A 1 556 ? 10.673 11.179 -32.387 1.00 98.00 556 VAL A N 1
ATOM 4203 C CA . VAL A 1 556 ? 9.744 10.045 -32.381 1.00 98.00 556 VAL A CA 1
ATOM 4204 C C . VAL A 1 556 ? 8.356 10.555 -31.997 1.00 98.00 556 VAL A C 1
ATOM 4206 O O . VAL A 1 556 ? 8.186 11.185 -30.955 1.00 98.00 556 VAL A O 1
ATOM 4209 N N . GLU A 1 557 ? 7.368 10.306 -32.852 1.00 98.00 557 GLU A N 1
ATOM 4210 C CA . GLU A 1 557 ? 5.965 10.652 -32.629 1.00 98.00 557 GLU A CA 1
ATOM 4211 C C . GLU A 1 557 ? 5.226 9.458 -32.022 1.00 98.00 557 GLU A C 1
ATOM 4213 O O . GLU A 1 557 ? 5.144 8.375 -32.611 1.00 98.00 557 GLU A O 1
ATOM 4218 N N . LEU A 1 558 ? 4.673 9.679 -30.836 1.00 98.25 558 LEU A N 1
ATOM 4219 C CA . LEU A 1 558 ? 3.927 8.717 -30.040 1.00 98.25 558 LEU A CA 1
ATOM 4220 C C . LEU A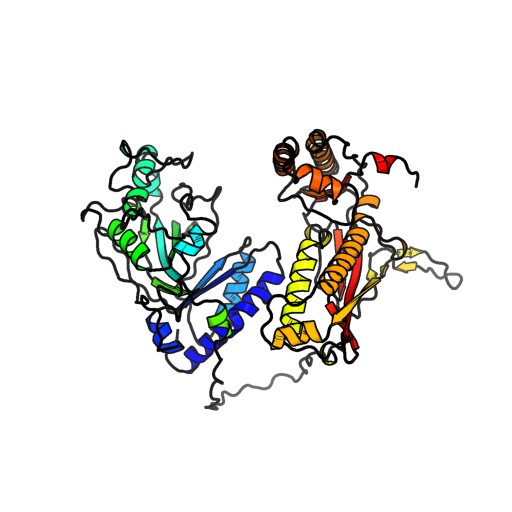 1 558 ? 2.528 9.271 -29.742 1.00 98.25 558 LEU A C 1
ATOM 4222 O O . LEU A 1 558 ? 2.198 10.415 -30.062 1.00 98.25 558 LEU A O 1
ATOM 4226 N N . TYR A 1 559 ? 1.686 8.462 -29.114 1.00 97.81 559 TYR A N 1
ATOM 4227 C CA . TYR A 1 559 ? 0.401 8.905 -28.587 1.00 97.81 559 TYR A CA 1
ATOM 4228 C C . TYR A 1 559 ? -0.000 8.109 -27.358 1.00 97.81 559 TYR A C 1
ATOM 4230 O O . TYR A 1 559 ? 0.321 6.932 -27.248 1.00 97.81 559 TYR A O 1
ATOM 4238 N N . LEU A 1 560 ? -0.752 8.745 -26.466 1.00 97.81 560 LEU A N 1
ATOM 4239 C CA . LEU A 1 560 ? -1.559 8.050 -25.470 1.00 97.81 560 LEU A CA 1
ATOM 4240 C C . LEU A 1 560 ? -2.939 7.777 -26.051 1.00 97.81 560 LEU A C 1
ATOM 4242 O O . LEU A 1 560 ? -3.507 8.645 -26.718 1.00 97.81 560 LEU A O 1
ATOM 4246 N N . GLN A 1 561 ? -3.471 6.589 -25.795 1.00 96.25 561 GLN A N 1
ATOM 4247 C CA . GLN A 1 561 ? -4.814 6.205 -26.200 1.00 96.25 561 GLN A CA 1
ATOM 4248 C C . GLN A 1 561 ? -5.518 5.405 -25.116 1.00 96.25 561 GLN A C 1
ATOM 4250 O O . GLN A 1 561 ? -4.924 4.520 -24.508 1.00 96.25 561 GLN A O 1
ATOM 4255 N N . GLU A 1 562 ? -6.808 5.664 -24.974 1.00 97.00 562 GLU A N 1
ATOM 4256 C CA . GLU A 1 562 ? -7.754 4.848 -24.222 1.00 97.00 562 GLU A CA 1
ATOM 4257 C C . GLU A 1 562 ? -9.068 4.756 -24.994 1.00 97.00 562 GLU A C 1
ATOM 4259 O O . GLU A 1 562 ? -9.360 5.590 -25.859 1.00 97.00 562 GLU A O 1
ATOM 4264 N N . SER A 1 563 ? -9.881 3.759 -24.669 1.00 97.62 563 SER A N 1
ATOM 4265 C CA . SER A 1 563 ? -11.262 3.721 -25.116 1.00 97.62 563 SER A CA 1
ATOM 4266 C C . SER A 1 563 ? -12.195 3.340 -23.982 1.00 97.62 563 SER A C 1
ATOM 4268 O O . SER A 1 563 ? -11.939 2.386 -23.248 1.00 97.62 563 SER A O 1
ATOM 4270 N N . PHE A 1 564 ? -13.276 4.098 -23.816 1.00 98.38 564 PHE A N 1
ATOM 4271 C CA . PHE A 1 564 ? -14.193 3.911 -22.700 1.00 98.38 564 PHE A CA 1
ATOM 4272 C C . PHE A 1 564 ? -15.618 4.378 -22.991 1.00 98.38 564 PHE A C 1
ATOM 4274 O O . PHE A 1 564 ? -15.890 5.107 -23.941 1.00 98.38 564 PHE A O 1
ATOM 4281 N N . THR A 1 565 ? -16.540 3.978 -22.124 1.00 98.31 565 THR A N 1
ATOM 4282 C CA . THR A 1 565 ? -17.807 4.674 -21.895 1.00 98.31 565 THR A CA 1
ATOM 4283 C C . THR A 1 565 ? -18.066 4.755 -20.395 1.00 98.31 565 THR A C 1
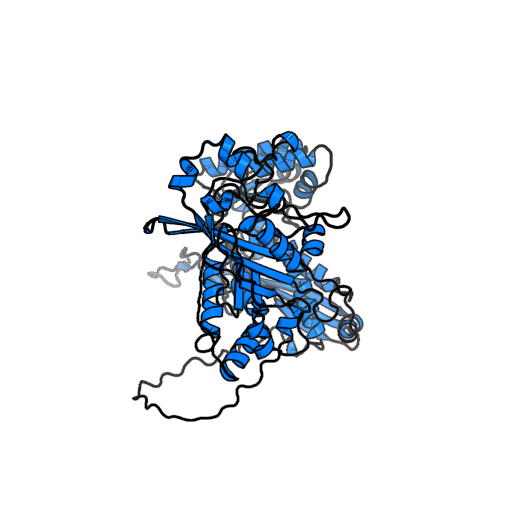ATOM 4285 O O . THR A 1 565 ? -17.534 3.962 -19.625 1.00 98.31 565 THR A O 1
ATOM 4288 N N . PHE A 1 566 ? -18.903 5.695 -19.967 1.00 98.19 566 PHE A N 1
ATOM 4289 C CA . PHE A 1 566 ? -19.262 5.861 -18.562 1.00 98.19 566 PHE A CA 1
ATOM 4290 C C . PHE A 1 566 ? -20.773 5.729 -18.353 1.00 98.19 566 PHE A C 1
ATOM 4292 O O . PHE A 1 566 ? -21.564 6.244 -19.150 1.00 98.19 566 PHE A O 1
ATOM 4299 N N . ARG A 1 567 ? -21.176 5.046 -17.277 1.00 95.19 567 ARG A N 1
ATOM 4300 C CA . ARG A 1 567 ? -22.574 4.842 -16.887 1.00 95.19 567 ARG A CA 1
ATOM 4301 C C . ARG A 1 567 ? -22.810 5.339 -15.465 1.00 95.19 567 ARG A C 1
ATOM 4303 O O . ARG A 1 567 ? -22.183 4.881 -14.515 1.00 95.19 567 ARG A O 1
ATOM 4310 N N . LEU A 1 568 ? -23.780 6.238 -15.334 1.00 95.81 568 LEU A N 1
ATOM 4311 C CA . LEU A 1 568 ? -24.382 6.605 -14.058 1.00 95.81 568 LEU A CA 1
ATOM 4312 C C . LEU A 1 568 ? -25.542 5.645 -13.784 1.00 95.81 568 LEU A C 1
ATOM 4314 O O . LEU A 1 568 ? -26.550 5.691 -14.491 1.00 95.81 568 LEU A O 1
ATOM 4318 N N . LEU A 1 569 ? -25.384 4.764 -12.799 1.00 95.25 569 LEU A N 1
ATOM 4319 C CA . LEU A 1 569 ? -26.368 3.729 -12.471 1.00 95.25 569 LEU A CA 1
ATOM 4320 C C . LEU A 1 569 ? -27.346 4.205 -11.392 1.00 95.25 569 LEU A C 1
ATOM 4322 O O . LEU A 1 569 ? -28.543 3.936 -11.495 1.00 95.25 569 LEU A O 1
ATOM 4326 N N . THR A 1 570 ? -26.852 4.982 -10.425 1.00 96.44 570 THR A N 1
ATOM 4327 C CA . THR A 1 570 ? -27.650 5.528 -9.321 1.00 96.44 570 THR A CA 1
ATOM 4328 C C . THR A 1 570 ? -27.542 7.050 -9.294 1.00 96.44 570 THR A C 1
ATOM 4330 O O . THR A 1 570 ? -26.513 7.616 -8.931 1.00 96.44 570 THR A O 1
ATOM 4333 N N . SER A 1 571 ? -28.614 7.744 -9.672 1.00 96.88 571 SER A N 1
ATOM 4334 C CA . SER A 1 571 ? -28.620 9.212 -9.793 1.00 96.88 571 SER A CA 1
ATOM 4335 C C . SER A 1 571 ? -28.498 9.942 -8.449 1.00 96.88 571 SER A C 1
ATOM 4337 O O . SER A 1 571 ? -27.950 11.034 -8.356 1.00 96.88 571 SER A O 1
ATOM 4339 N N . GLU A 1 572 ? -29.004 9.344 -7.383 1.00 97.38 572 GLU A N 1
ATOM 4340 C CA . GLU A 1 572 ? -29.050 9.898 -6.035 1.00 97.38 572 GLU A CA 1
ATOM 4341 C C . GLU A 1 572 ? -27.739 9.683 -5.264 1.00 97.38 572 GLU A C 1
ATOM 4343 O O . GLU A 1 572 ? -27.586 10.193 -4.157 1.00 97.38 572 GLU A O 1
ATOM 4348 N N . ALA A 1 573 ? -26.772 8.966 -5.847 1.00 97.69 573 ALA A N 1
ATOM 4349 C CA . ALA A 1 573 ? -25.495 8.615 -5.225 1.00 97.69 573 ALA A CA 1
ATOM 4350 C C . ALA A 1 573 ? -24.457 9.754 -5.209 1.00 97.69 573 ALA A C 1
ATOM 4352 O O . ALA A 1 573 ? -23.344 9.575 -4.712 1.00 97.69 573 ALA A O 1
ATOM 4353 N N . ALA A 1 574 ? -24.803 10.926 -5.747 1.00 98.25 574 ALA A N 1
ATOM 4354 C CA . ALA A 1 574 ? -23.940 12.099 -5.786 1.00 98.25 574 ALA A CA 1
ATOM 4355 C C . ALA A 1 574 ? -24.708 13.393 -5.482 1.00 98.25 574 ALA A C 1
ATOM 4357 O O . ALA A 1 574 ? -25.904 13.514 -5.750 1.00 98.25 574 ALA A O 1
ATOM 4358 N N . VAL A 1 575 ? -23.990 14.388 -4.960 1.00 98.50 575 VAL A N 1
ATOM 4359 C CA . VAL A 1 575 ? -24.447 15.766 -4.756 1.00 98.50 575 VAL A CA 1
ATOM 4360 C C . VAL A 1 575 ? -23.411 16.706 -5.356 1.00 98.50 575 VAL A C 1
ATOM 4362 O O . VAL A 1 575 ? -22.273 16.783 -4.884 1.00 98.50 575 VAL A O 1
ATOM 4365 N N . SER A 1 576 ? -23.790 17.435 -6.408 1.00 98.06 576 SER A N 1
ATOM 4366 C CA . SER A 1 576 ? -22.879 18.383 -7.049 1.00 98.06 576 SER A CA 1
ATOM 4367 C C . SER A 1 576 ? -22.657 19.626 -6.186 1.00 98.06 576 SER A C 1
ATOM 4369 O O . SER A 1 576 ? -23.603 20.198 -5.643 1.00 98.06 576 SER A O 1
ATOM 4371 N N . LEU A 1 577 ? -21.402 20.074 -6.130 1.00 97.56 577 LEU A N 1
ATOM 4372 C CA . LEU A 1 577 ? -20.962 21.277 -5.439 1.00 97.56 577 LEU A CA 1
ATOM 4373 C C . LEU A 1 577 ? -20.440 22.332 -6.439 1.00 97.56 577 LEU A C 1
ATOM 4375 O O . LEU A 1 577 ? -19.227 22.495 -6.593 1.00 97.56 577 LEU A O 1
ATOM 4379 N N . PRO A 1 578 ? -21.309 23.023 -7.199 1.00 95.94 578 PRO A N 1
ATOM 4380 C CA . PRO A 1 578 ? -20.864 24.039 -8.154 1.00 95.94 578 PRO A CA 1
ATOM 4381 C C . PRO A 1 578 ? -20.224 25.236 -7.439 1.00 95.94 578 PRO A C 1
ATOM 4383 O O . PRO A 1 578 ? -20.524 25.513 -6.281 1.00 95.94 578 PRO A O 1
ATOM 4386 N N . THR A 1 579 ? -19.369 25.992 -8.124 1.00 89.19 579 THR A N 1
ATOM 4387 C CA . THR A 1 579 ? -18.919 27.294 -7.610 1.00 89.19 579 THR A CA 1
ATOM 4388 C C . THR A 1 579 ? -20.059 28.312 -7.697 1.00 89.19 579 THR A C 1
ATOM 4390 O O . THR A 1 579 ? -20.896 28.238 -8.601 1.00 89.19 579 THR A O 1
ATOM 4393 N N . THR A 1 580 ? -20.105 29.284 -6.778 1.00 74.31 580 THR A N 1
ATOM 4394 C CA . THR A 1 580 ? -21.177 30.301 -6.742 1.00 74.31 580 THR A CA 1
ATOM 4395 C C . THR A 1 580 ? -21.367 31.043 -8.077 1.00 74.31 580 THR A C 1
ATOM 4397 O O . THR A 1 580 ? -22.494 31.387 -8.424 1.00 74.31 580 THR A O 1
ATOM 4400 N N . GLU A 1 581 ? -20.305 31.231 -8.869 1.00 58.91 581 GLU A N 1
ATOM 4401 C CA . GLU A 1 581 ? -20.361 31.895 -10.185 1.00 58.91 581 GLU A CA 1
ATOM 4402 C C . GLU A 1 581 ? -21.021 31.044 -11.287 1.00 58.91 581 GLU A C 1
ATOM 4404 O O . GLU A 1 581 ? -21.658 31.589 -12.187 1.00 58.91 581 GLU A O 1
ATOM 4409 N N . ALA A 1 582 ? -20.949 29.711 -11.201 1.00 48.72 582 ALA A N 1
ATOM 4410 C CA . ALA A 1 582 ? -21.511 28.803 -12.206 1.00 48.72 582 ALA A CA 1
ATOM 4411 C C . ALA A 1 582 ? -23.047 28.679 -12.133 1.00 48.72 582 ALA A C 1
ATOM 4413 O O . ALA A 1 582 ? -23.677 28.194 -13.068 1.00 48.72 582 ALA A O 1
ATOM 4414 N N . SER A 1 583 ? -23.671 29.151 -11.049 1.00 45.12 583 SER A N 1
ATOM 4415 C CA . SER A 1 583 ? -25.130 29.101 -10.853 1.00 45.12 583 SER A CA 1
ATOM 4416 C C . SER A 1 583 ? -25.928 30.109 -11.705 1.00 45.12 583 SER A C 1
ATOM 4418 O O . SER A 1 583 ? -27.157 30.117 -11.651 1.00 45.12 583 SER A O 1
ATOM 4420 N N . ALA A 1 584 ? -25.250 30.951 -12.498 1.00 34.12 584 ALA A N 1
ATOM 4421 C CA . ALA A 1 584 ? -25.846 32.073 -13.230 1.00 34.12 584 ALA A CA 1
ATOM 4422 C C . ALA A 1 584 ? -26.029 31.867 -14.752 1.00 34.12 584 ALA A C 1
ATOM 4424 O O . ALA A 1 584 ? -26.464 32.801 -15.429 1.00 34.12 584 ALA A O 1
ATOM 4425 N N . GLN A 1 585 ? -25.737 30.689 -15.316 1.00 27.08 585 GLN A N 1
ATOM 4426 C CA . GLN A 1 585 ? -26.032 30.396 -16.729 1.00 27.08 585 GLN A CA 1
ATOM 4427 C C . GLN A 1 585 ? -27.209 29.414 -16.856 1.00 27.08 585 GLN A C 1
ATOM 4429 O O . GLN A 1 585 ? -27.151 28.333 -16.272 1.00 27.08 585 GLN A O 1
ATOM 4434 N N . PRO A 1 586 ? -28.292 29.768 -17.580 1.00 32.88 586 PRO A N 1
ATOM 4435 C CA . PRO A 1 586 ? -29.385 28.841 -17.845 1.00 32.88 586 PRO A CA 1
ATOM 4436 C C . PRO A 1 586 ? -28.967 27.787 -18.882 1.00 32.88 586 PRO A C 1
ATOM 4438 O O . PRO A 1 586 ? -28.112 28.054 -19.727 1.00 32.88 586 PRO A O 1
ATOM 4441 N N . ALA A 1 587 ? -29.595 26.615 -18.757 1.00 33.09 587 ALA A N 1
ATOM 4442 C CA . ALA A 1 587 ? -29.414 25.402 -19.558 1.00 33.09 587 ALA A CA 1
ATOM 4443 C C . ALA A 1 587 ? -29.514 25.593 -21.080 1.00 33.09 587 ALA A C 1
ATOM 4445 O O . ALA A 1 587 ? -30.302 26.463 -21.525 1.00 33.09 587 ALA A O 1
#

InterPro domains:
  IPR006314 Dyp-type peroxidase [PS51404] (1-285)
  IPR006314 Dyp-type peroxidase [PTHR30521] (33-284)
  IPR006314 Dyp-type peroxidase [TIGR01413] (19-281)
  IPR007544 Type 1 encapsulin shell protein [NF041155] (318-577)
  IPR007544 Type 1 encapsulin shell protein [PF04454] (315-565)
  IPR011008 Dimeric alpha-beta barrel [SSF54909] (8-285)
  IPR048327 Dyp-type peroxidase, N-terminal domain [PF04261] (26-113)
  IPR048328 Dyp-type peroxidase, C-terminal domain [PF20628] (116-280)

Foldseek 3Di:
DDDDDVLLLLVLVCLQCVVVLQCVLCVVPVQFPKDKFKFAAQVLCCVNPNPPDDPQGDKFDWDAAQATADGDDDGMDIDIGTPDQVSSVVSVVVSCVSSVVNDDDPDDFDFDQDDPCDAPLQARPQPPFDDDVRQCQFFFAPCVRPVVQGRKWKKKKWKKWFPSVVSVVDDQLVVCLLQQARRPVRHGDDPVSRDCQHLCNLLFDDDPNDTNHKGWDKGWTADVVVPTTIIITMIIGNHCVSVVSSVCCARQNVVGPSHRCSCVGMHTPYITMTMTGHSVVSSPSDSDPDPDDDDDDDDDDDDDDDDDDDDPPPPPPQPVVVFPFDPQLVVVLVVLLVVLLVQAQQLPVQAAEDDAQAPPQFWAFPPDWDWDDDPDPPDTDIDTDTQTKDKDKFKFKAWPVLRVVVVVPDPPRDCPRSSVQSNVVSLVVLCCAAVNDVVRVRRHQANLAPQEAQADEPDLLCVLVSLLVFLVLLVVVVHDAQKAKEAEDVSVCQQPVPDPRRPVSLVSNCVRHPDHHTYHYNDAFIKIFHRPHPFKYKHWNADWDKGFDDADPTMTMIMTMTMIGIDGRHNNRMHHHHHPVVVPDDD

Solvent-accessible surface area (backbone atoms only — not comparable to full-atom values): 32200 Å² total; per-residue (Å²): 94,53,87,58,69,68,24,41,34,44,50,35,43,46,40,38,40,44,70,58,48,47,47,67,62,28,64,83,36,83,83,28,63,55,47,74,48,58,25,38,7,40,72,43,38,52,70,67,64,36,78,85,64,66,92,83,65,49,67,44,79,61,42,84,40,87,46,59,41,45,55,43,92,60,41,70,43,78,54,61,42,42,78,40,68,65,60,35,50,51,51,50,51,58,50,52,63,64,32,58,93,20,45,72,89,87,79,88,81,75,59,47,86,37,88,86,47,25,40,87,90,55,38,66,62,59,84,86,42,51,57,76,66,53,32,44,70,25,21,38,24,44,58,90,81,39,64,90,49,41,60,12,32,24,37,42,41,33,42,27,43,44,42,59,69,66,50,72,70,47,57,66,76,56,50,21,36,29,48,32,29,41,55,88,80,59,44,70,50,55,77,93,69,46,46,74,33,5,39,53,58,38,56,57,44,73,55,99,90,41,75,62,58,47,40,61,66,64,26,25,36,71,41,78,93,78,67,44,39,26,42,41,42,37,38,31,13,43,49,58,64,56,59,51,51,27,48,45,22,33,30,33,14,59,64,77,76,39,28,26,53,56,55,80,37,35,44,45,78,32,21,37,27,23,42,24,67,29,70,67,60,30,56,65,38,72,54,62,79,78,78,88,76,80,93,74,91,75,89,77,80,92,77,81,96,67,85,74,81,71,79,78,82,68,79,68,89,31,42,58,89,76,41,99,64,52,72,70,34,48,51,52,50,52,50,49,45,50,58,44,34,70,67,37,45,36,51,73,77,58,36,42,67,61,80,58,66,34,87,80,47,61,59,48,76,70,86,45,69,43,81,47,85,47,97,47,93,96,54,87,38,69,43,74,41,60,44,48,46,45,76,52,74,36,70,35,60,44,47,40,65,41,46,54,37,36,82,74,67,49,90,76,54,74,53,61,47,55,46,53,30,37,47,52,51,24,26,52,51,30,27,33,46,41,66,23,31,73,96,58,71,19,59,20,48,47,72,47,24,67,40,74,68,51,61,39,61,93,56,66,82,48,43,48,61,48,52,49,52,38,53,50,49,26,48,75,69,72,38,66,62,50,32,38,44,36,22,7,53,67,62,36,46,55,34,70,43,88,48,96,65,10,54,66,40,43,61,50,38,53,74,72,32,57,64,74,75,38,59,28,48,73,44,80,31,33,35,39,32,41,62,67,66,82,36,35,38,42,49,28,17,34,61,82,40,73,27,44,76,51,70,62,96,59,34,37,36,33,27,43,32,35,23,36,36,59,45,78,68,40,40,52,44,29,25,26,20,41,38,65,79,67,77,76,67,82,134

Sequence (587 aa):
MGAGEKPEAGVRGLCAILSSLVRGVGFRAADGGLSCIMGIGSDAWDRLFGAPRPKELHPFREIRGVHHAPSTPGDLLFHIRAARQDLCFEMAAQIVKRLAGFASVTDEVHGFRYFDDRDLLGFVDGTENPVEQGARDATVIGAADDPVFAGGSYVIVQKYLHDLDKWNAIPVEQQEKIVGREKLSDIELDEAAKPSFAHNVLTNIEEDGEQLQILRDNMPFGDVGKGEFGTYFIGYARSPTRIERMLDNMFIGLPPGNYDRLLDVSRAVTGSLYFVPSADFLDEVTPEPATADGDEAVAEAPASTAPAPEPSQDMNNLHRELAPISDAAWAQIDQEATRTLKRYLAARRVVDVPEPKGATLAAVGTGHTKPIDAPSDGVQAVRRAVNAVVELRVPFTLTRAAIDDVERGSEDSDWQPLKEAARTIAFAENRAIFDGYAAADIGGIRPGASNEPVPLPTAVAGYPAIVAQAVDRLRLAGVEGPYRLVLGDDPFTAISGGSEEGYPVLQHINRLVDGDIIWAPGIMGGVVLTTRGGDFELDLGQDLSIGYLSHTAEAVELYLQESFTFRLLTSEAAVSLPTTEASAQPA

pLDDT: mean 90.32, std 15.31, range [27.08, 98.88]